Protein AF-0000000081730888 (afdb_homodimer)

Solvent-accessible surface area (backbone atoms only — not comparable to full-atom values): 38390 Å² total; per-residue (Å²): 133,84,67,53,79,80,39,50,29,48,62,85,50,91,58,5,27,64,73,30,43,61,69,61,36,33,51,50,61,68,38,43,66,57,51,39,52,52,43,65,75,62,57,64,55,67,80,62,62,51,91,90,48,78,37,71,48,29,36,35,35,46,52,31,65,45,29,65,54,44,53,53,51,49,50,52,50,51,52,38,52,52,47,46,35,62,74,64,66,62,52,98,58,79,67,33,31,39,36,37,41,20,24,32,45,78,26,37,48,38,50,21,53,65,62,52,67,90,83,55,85,50,31,57,29,38,28,64,38,61,69,51,44,73,68,59,41,59,48,62,31,46,34,39,36,35,50,72,38,79,31,48,41,50,52,60,52,66,50,34,60,30,86,86,35,90,20,37,38,73,82,34,31,50,49,60,94,43,58,68,53,29,41,49,42,51,50,51,49,43,53,52,44,54,50,37,26,51,53,29,48,55,46,19,31,25,70,58,12,39,34,42,39,35,36,48,20,23,49,81,69,83,52,91,72,61,36,53,71,45,48,63,48,49,47,47,31,52,43,51,54,56,30,33,78,73,66,77,41,54,67,68,59,48,34,65,36,62,59,40,63,51,62,47,46,47,66,58,53,52,50,54,57,68,66,37,87,49,46,45,81,78,43,77,46,80,42,56,36,57,80,54,47,74,68,61,53,69,67,58,52,48,40,28,52,42,7,58,42,45,50,61,48,29,73,76,73,37,68,83,52,53,66,59,49,54,52,48,39,48,55,50,41,69,75,45,54,62,78,52,32,44,82,39,34,34,46,28,33,37,38,35,34,36,31,30,48,72,75,60,84,76,76,112,132,85,66,56,77,78,40,49,29,48,63,86,50,90,59,5,27,63,74,28,43,62,70,61,37,32,52,51,61,67,38,45,65,57,52,39,50,50,44,66,74,62,58,66,55,67,81,61,61,50,91,92,48,77,36,68,46,31,35,36,35,45,50,30,65,44,30,66,54,45,53,54,51,48,51,52,50,52,52,39,53,52,49,46,34,63,74,64,66,61,51,98,58,80,68,32,31,38,37,36,41,20,25,34,46,76,26,37,49,37,49,20,52,64,61,53,67,89,82,56,84,51,30,57,30,38,28,64,37,61,70,51,44,73,68,59,43,60,48,61,31,47,34,39,35,34,51,73,37,78,31,49,43,54,52,61,51,66,50,35,60,31,82,86,36,92,23,39,39,73,82,34,32,48,50,59,94,44,59,68,54,31,42,48,42,51,50,51,49,43,52,52,42,54,50,36,27,52,54,29,46,55,46,20,31,25,71,59,13,37,34,42,38,35,35,50,22,23,48,80,68,84,51,90,73,60,36,54,69,45,48,64,48,47,49,48,32,51,43,51,54,56,30,33,79,73,66,77,41,55,66,68,59,47,36,66,36,60,58,40,63,49,62,47,48,48,67,58,54,51,52,54,56,67,64,38,88,49,46,45,80,77,41,76,45,79,43,55,36,57,79,54,47,74,70,61,53,68,66,57,52,47,40,28,52,43,7,58,40,44,49,60,47,28,73,75,74,36,69,84,50,53,65,58,48,53,53,49,38,48,54,51,40,69,75,45,55,60,79,53,31,44,81,40,34,33,45,29,33,38,38,35,34,34,32,30,48,74,74,59,83,77,74,113

Foldseek 3Di:
DQQDAAAFADDDDPLALVNQVVLQLLVLVVCLVVLLVLCLVQPACLVQDDPPDAGEAEEEEERCAQDDSVLSNVQSNLVSNQVNCVVVVRDPDGHAYEYEYEGAQPGDVVNNVVPHDPPDRYHYDYFHHHLLAARAAFADHQEYEYAAPLQFFSDQQPQCLDPPHPNPQALAAECVVGDPSVVVSLLVRSLSSVLSNVVNCLGRHHAQGKYKYKAKAQAPDPDDLELELCVLRVLLSVLVVVVCVVVLFPSSLSSNHYGRGHRHHPVSVVVSVVPRPFKDWPDKDKAQSVVRDDQDDLVSVLSNVCSNCVVVCCVRRNNVCSVVSSVSSSVVCVVVVCSSVSVNYRIIIMITMITGHHDDPPPD/DQQDAAAFADDDDPLALVNQVVLQLLVLVVCLVVLLVLCLVQPACLVQDDPPDAGEAEEEEERCAQADSVLSNVQSNLVSNQVNCVVVVRDPDGHAYEYEYEGAQPGDVVNNVVPHDPPDRYHYDYFHDHLLAARAAFADHQEYEYAAPLQFFSDQQPQCLDPPHPNPQALAAECVVGDPSVVVSLLVRSLSSVLSNVVNCLGRHHAQGKYKYKAKAQAPPPDDLELELCVLRVLLSVLVVVVCVVVLFPSSLSSNHYGRGHRHHPVSVVVSVVPRPFKDWPDKDKAASVVRDDQDDLVSVLSNVCSNCVVVCCVRRNNVCSVVSSVSSSVVCVVVVCSSVSVNYRIIIMITMITGHHDDPPPD

Nearest PDB structures (foldseek):
  8wwq-assembly1_A  TM=9.093E-01  e=6.013E-39  Gardenia jasminoides
  8wwq-assembly1_B  TM=8.928E-01  e=1.172E-35  Gardenia jasminoides
  6lyh-assembly3_E  TM=8.519E-01  e=5.846E-32  Camellia sinensis var. assamica
  3b5i-assembly1_A  TM=8.833E-01  e=2.854E-31  Arabidopsis thaliana
  8uzd-assembly1_A  TM=8.501E-01  e=6.413E-30  Ilex paraguariensis

Secondary structure (DSSP, 8-state):
--PPP-PPP-SSSTT-TTTS-HHHHHHHHHTHHHHHHHHHHH--GGGG--TTS--EEEEEEES-TTSHHHHHHHHHHHHHHHHHHHHTT--SSPPEEEEEEEE-TTS-HHHHHHT--TT-SSEEEEEES-TTS--S-TT-EEEEEEES-TTB-SS--GGGG-TTSTT--TT-SSSTT--HHHHHHHHHHHHHHHHHHHHHHHHHEEEEEEEEEEEEEE-----SS-B-TTHHHHHHHHHHHHHHHTTSS-HHHHHT----B---BHHHHHHHHHH-SSEEEEEEEEEEGGGT-PPPPHHHHHHHHHHHHHHHHHHHH-GGGHHHHHHHHHHHHHH-GGGG-TTTB-EEEEEEEEEEPP--GGG-/--PPP-PPP-SSSTT-TTTS-HHHHHHHHHTHHHHHHHHHHH--GGGG--TTS--EEEEEEES-TTSHHHHHHHHHHHHHHHHHHHHTT--SSPPEEEEEEEE-TTS-HHHHHHT--TT-SSEEEEEES-TTS--S-TT-EEEEEEES-TTB-SS--HHHH-TTSTT--TT-SSSTT--HHHHHHHHHHHHHHHHHHHHHHHHHEEEEEEEEEEEEEE-----SS-B-TTHHHHHHHHHHHHHHHTTSS-HHHHHT----B---BHHHHHHHHHH-SSEEEEEEEEEEGGGT-PPPPHHHHHHHHHHHHHHHHHHHH-GGGHHHHHHHHHHHHHH-GGGG-TTTB-EEEEEEEEEEPPPPGGG-

Sequence (728 aa):
MEDESYAMKGGDGPHSYALNSTFQRNTIEASKKLIQEAIAENFNPRGYAEPSRPISIRVADLGCSTGPNTFLAMQTIVDAIELQFQSKGVAVQNPEFQVFLNDQVSNDFNTLFKNLPPNRKYFAAGVPGSFRGRLFPRETLHLVHSSSALNWLSKVPADITDIASSAWNKGRIHHTNAPKEVAHAYETQYKMDLENFLHARAQELVDNGLMLLEIPVASDVVLDSDADPGKVFELIGSCLVDMIKGGLVGEEEVDSFNFPLFYAPLRLVKETLERNGCFSIERMEVLHLKSIFTTPSVQIYISLYRAMLEGLIEKHFGEGIVDELFNRLAEKVKEFPDIMNTEKLKLAVLFVLLKSKPKSNDSYMEDESYAMKGGDGPHSYALNSTFQRNTIEASKKLIQEAIAENFNPRGYAEPSRPISIRVADLGCSTGPNTFLAMQTIVDAIELQFQSKGVAVQNPEFQVFLNDQVSNDFNTLFKNLPPNRKYFAAGVPGSFRGRLFPRETLHLVHSSSALNWLSKVPADITDIASSAWNKGRIHHTNAPKEVAHAYETQYKMDLENFLHARAQELVDNGLMLLEIPVASDVVLDSDADPGKVFELIGSCLVDMIKGGLVGEEEVDSFNFPLFYAPLRLVKETLERNGCFSIERMEVLHLKSIFTTPSVQIYISLYRAMLEGLIEKHFGEGIVDELFNRLAEKVKEFPDIMNTEKLKLAVLFVLLKSKPKSNDSY

pLDDT: mean 91.73, std 10.09, range [42.56, 98.94]

Organism: Abrus precatorius (NCBI:txid3816)

Radius of gyration: 28.32 Å; Cα contacts (8 Å, |Δi|>4): 1380; chains: 2; bounding box: 67×81×58 Å

Structure (mmCIF, N/CA/C/O backbone):
data_AF-0000000081730888-model_v1
#
loop_
_entity.id
_entity.type
_entity.pdbx_description
1 polymer 'Probable S-adenosylmethionine-dependent methyltransferase At5g37990'
#
loop_
_atom_site.group_PDB
_atom_site.id
_atom_site.type_symbol
_atom_site.label_atom_id
_atom_site.label_alt_id
_atom_site.label_comp_id
_atom_site.label_asym_id
_atom_site.label_entity_id
_atom_site.label_seq_id
_atom_site.pdbx_PDB_ins_code
_atom_site.Cartn_x
_atom_site.Cartn_y
_atom_site.Cartn_z
_atom_site.occupancy
_atom_site.B_iso_or_equiv
_atom_site.auth_seq_id
_atom_site.auth_comp_id
_atom_site.auth_asym_id
_atom_site.auth_atom_id
_atom_site.pdbx_PDB_model_num
ATOM 1 N N . MET A 1 1 ? -5.789 21.328 -10.148 1 46.69 1 MET A N 1
ATOM 2 C CA . MET A 1 1 ? -4.418 21.672 -9.805 1 46.69 1 MET A CA 1
ATOM 3 C C . MET A 1 1 ? -3.686 20.484 -9.203 1 46.69 1 MET A C 1
ATOM 5 O O . MET A 1 1 ? -4.277 19.703 -8.461 1 46.69 1 MET A O 1
ATOM 9 N N . GLU A 1 2 ? -2.523 20.203 -9.789 1 64.06 2 GLU A N 1
ATOM 10 C CA . GLU A 1 2 ? -1.779 18.984 -9.477 1 64.06 2 GLU A CA 1
ATOM 11 C C . GLU A 1 2 ? -1.176 19.047 -8.078 1 64.06 2 GLU A C 1
ATOM 13 O O . GLU A 1 2 ? -0.552 20.047 -7.715 1 64.06 2 GLU A O 1
ATOM 18 N N . ASP A 1 3 ? -1.668 18.406 -7.047 1 78.19 3 ASP A N 1
ATOM 19 C CA . ASP A 1 3 ? -1.107 18.297 -5.707 1 78.19 3 ASP A CA 1
ATOM 20 C C . ASP A 1 3 ? 0.361 17.875 -5.758 1 78.19 3 ASP A C 1
ATOM 22 O O . ASP A 1 3 ? 0.705 16.875 -6.379 1 78.19 3 ASP A O 1
ATOM 26 N N . GLU A 1 4 ? 1.098 18.812 -5.258 1 86.88 4 GLU A N 1
ATOM 27 C CA . GLU A 1 4 ? 2.518 18.469 -5.195 1 86.88 4 GLU A CA 1
ATOM 28 C C . GLU A 1 4 ? 2.791 17.438 -4.105 1 86.88 4 GLU A C 1
ATOM 30 O O . GLU A 1 4 ? 2.156 17.453 -3.049 1 86.88 4 GLU A O 1
ATOM 35 N N . SER A 1 5 ? 3.639 16.5 -4.355 1 83.06 5 SER A N 1
ATOM 36 C CA . SER A 1 5 ? 3.922 15.398 -3.449 1 83.06 5 SER A CA 1
ATOM 37 C C . SER A 1 5 ? 5.004 15.773 -2.441 1 83.06 5 SER A C 1
ATOM 39 O O . SER A 1 5 ? 6.09 16.203 -2.824 1 83.06 5 SER A O 1
ATOM 41 N N . TYR A 1 6 ? 4.691 15.727 -1.189 1 86.94 6 TYR A N 1
ATOM 42 C CA . TYR A 1 6 ? 5.629 16.047 -0.118 1 86.94 6 TYR A CA 1
ATOM 43 C C . TYR A 1 6 ? 5.688 14.922 0.911 1 86.94 6 TYR A C 1
ATOM 45 O O . TYR A 1 6 ? 5.137 15.055 2.008 1 86.94 6 TYR A O 1
ATOM 53 N N . ALA A 1 7 ? 6.422 13.906 0.604 1 90.88 7 ALA A N 1
ATOM 54 C CA . ALA A 1 7 ? 6.57 12.797 1.541 1 90.88 7 ALA A CA 1
ATOM 55 C C . ALA A 1 7 ? 7.789 12.992 2.434 1 90.88 7 ALA A C 1
ATOM 57 O O . ALA A 1 7 ? 8.773 13.625 2.029 1 90.88 7 ALA A O 1
ATOM 58 N N . MET A 1 8 ? 7.703 12.461 3.668 1 94.56 8 MET A N 1
ATOM 59 C CA . MET A 1 8 ? 8.82 12.508 4.605 1 94.56 8 MET A CA 1
ATOM 60 C C . MET A 1 8 ? 9.93 11.555 4.188 1 94.56 8 MET A C 1
ATOM 62 O O . MET A 1 8 ? 9.711 10.672 3.357 1 94.56 8 MET A O 1
ATOM 66 N N . LYS A 1 9 ? 11.117 11.812 4.828 1 94.56 9 LYS A N 1
ATOM 67 C CA . LYS A 1 9 ? 12.273 10.992 4.473 1 94.56 9 LYS A CA 1
ATOM 68 C C . LYS A 1 9 ? 12.016 9.516 4.793 1 94.56 9 LYS A C 1
ATOM 70 O O . LYS A 1 9 ? 11.711 9.172 5.934 1 94.56 9 LYS A O 1
ATOM 75 N N . GLY A 1 10 ? 12.18 8.648 3.811 1 94.56 10 GLY A N 1
ATOM 76 C CA . GLY A 1 10 ? 11.953 7.223 3.961 1 94.56 10 GLY A CA 1
ATOM 77 C C . GLY A 1 10 ? 13.164 6.48 4.48 1 94.56 10 GLY A C 1
ATOM 78 O O . GLY A 1 10 ? 14.117 7.094 4.969 1 94.56 10 GLY A O 1
ATOM 79 N N . GLY A 1 11 ? 13.055 5.172 4.449 1 92.44 11 GLY A N 1
ATOM 80 C CA . GLY A 1 11 ? 14.156 4.301 4.816 1 92.44 11 GLY A CA 1
ATOM 81 C C . GLY A 1 11 ? 14.273 4.07 6.309 1 92.44 11 GLY A C 1
ATOM 82 O O . GLY A 1 11 ? 13.359 4.406 7.066 1 92.44 11 GLY A O 1
ATOM 83 N N . ASP A 1 12 ? 15.32 3.43 6.656 1 90.81 12 ASP A N 1
ATOM 84 C CA . ASP A 1 12 ? 15.57 3.102 8.055 1 90.81 12 ASP A CA 1
ATOM 85 C C . ASP A 1 12 ? 16.938 3.607 8.5 1 90.81 12 ASP A C 1
ATOM 87 O O . ASP A 1 12 ? 17.469 3.166 9.523 1 90.81 12 ASP A O 1
ATOM 91 N N . GLY A 1 13 ? 17.516 4.512 7.754 1 93 13 GLY A N 1
ATOM 92 C CA . GLY A 1 13 ? 18.781 5.109 8.109 1 93 13 GLY A CA 1
ATOM 93 C C . GLY A 1 13 ? 18.672 6.141 9.219 1 93 13 GLY A C 1
ATOM 94 O O . GLY A 1 13 ? 17.578 6.441 9.68 1 93 13 GLY A O 1
ATOM 95 N N . PRO A 1 14 ? 19.766 6.707 9.562 1 93.38 14 PRO A N 1
ATOM 96 C CA . PRO A 1 14 ? 19.781 7.613 10.719 1 93.38 14 PRO A CA 1
ATOM 97 C C . PRO A 1 14 ? 18.953 8.883 10.484 1 93.38 14 PRO A C 1
ATOM 99 O O . PRO A 1 14 ? 18.484 9.5 11.445 1 93.38 14 PRO A O 1
ATOM 102 N N . HIS A 1 15 ? 18.766 9.266 9.273 1 94.44 15 HIS A N 1
ATOM 103 C CA . HIS A 1 15 ? 18.047 10.5 8.984 1 94.44 15 HIS A CA 1
ATOM 104 C C . HIS A 1 15 ? 16.594 10.227 8.617 1 94.44 15 HIS A C 1
ATOM 106 O O . HIS A 1 15 ? 15.852 11.141 8.258 1 94.44 15 HIS A O 1
ATOM 112 N N . SER A 1 16 ? 16.188 8.945 8.703 1 95.38 16 SER A N 1
ATOM 113 C CA . SER A 1 16 ? 14.828 8.555 8.328 1 95.38 16 SER A CA 1
ATOM 114 C C . SER A 1 16 ? 13.789 9.18 9.25 1 95.38 16 SER A C 1
ATOM 116 O O . SER A 1 16 ? 14.047 9.383 10.438 1 95.38 16 SER A O 1
ATOM 118 N N . TYR A 1 17 ? 12.625 9.523 8.68 1 94.38 17 TYR A N 1
ATOM 119 C CA . TYR A 1 17 ? 11.516 10.047 9.461 1 94.38 17 TYR A CA 1
ATOM 120 C C . TYR A 1 17 ? 11.062 9.031 10.508 1 94.38 17 TYR A C 1
ATOM 122 O O . TYR A 1 17 ? 10.664 9.406 11.617 1 94.38 17 TYR A O 1
ATOM 130 N N . ALA A 1 18 ? 11.133 7.75 10.188 1 92.25 18 ALA A N 1
ATOM 131 C CA . ALA A 1 18 ? 10.766 6.68 11.109 1 92.25 18 ALA A CA 1
ATOM 132 C C . ALA A 1 18 ? 11.539 6.789 12.414 1 92.25 18 ALA A C 1
ATOM 134 O O . ALA A 1 18 ? 10.992 6.547 13.492 1 92.25 18 ALA A O 1
ATOM 135 N N . LEU A 1 19 ? 12.758 7.254 12.32 1 92.81 19 LEU A N 1
ATOM 136 C CA . LEU A 1 19 ? 13.617 7.281 13.492 1 92.81 19 LEU A CA 1
ATOM 137 C C . LEU A 1 19 ? 13.633 8.664 14.133 1 92.81 19 LEU A C 1
ATOM 139 O O . LEU A 1 19 ? 14.109 8.836 15.258 1 92.81 19 LEU A O 1
ATOM 143 N N . ASN A 1 20 ? 13.117 9.68 13.391 1 92.75 20 ASN A N 1
ATOM 144 C CA . ASN A 1 20 ? 13.305 11.055 13.852 1 92.75 20 ASN A CA 1
ATOM 145 C C . ASN A 1 20 ? 11.984 11.797 13.945 1 92.75 20 ASN A C 1
ATOM 147 O O . ASN A 1 20 ? 11.922 13 13.68 1 92.75 20 ASN A O 1
ATOM 151 N N . SER A 1 21 ? 10.898 11.109 14.289 1 92.69 21 SER A N 1
ATOM 152 C CA . SER A 1 21 ? 9.578 11.727 14.398 1 92.69 21 SER A CA 1
ATOM 153 C C . SER A 1 21 ? 9.016 11.57 15.812 1 92.69 21 SER A C 1
ATOM 155 O O . SER A 1 21 ? 7.816 11.344 15.977 1 92.69 21 SER A O 1
ATOM 157 N N . THR A 1 22 ? 9.805 11.727 16.781 1 88.94 22 THR A N 1
ATOM 158 C CA . THR A 1 22 ? 9.406 11.508 18.172 1 88.94 22 THR A CA 1
ATOM 159 C C . THR A 1 22 ? 8.398 12.555 18.625 1 88.94 22 THR A C 1
ATOM 161 O O . THR A 1 22 ? 7.535 12.281 19.453 1 88.94 22 THR A O 1
ATOM 164 N N . PHE A 1 23 ? 8.516 13.75 18.125 1 85.81 23 PHE A N 1
ATOM 165 C CA . PHE A 1 23 ? 7.555 14.797 18.469 1 85.81 23 PHE A CA 1
ATOM 166 C C . PHE A 1 23 ? 6.141 14.383 18.094 1 85.81 23 PHE A C 1
ATOM 168 O O . PHE A 1 23 ? 5.215 14.5 18.906 1 85.81 23 PHE A O 1
ATOM 175 N N . GLN A 1 24 ? 6.012 13.875 16.922 1 89.81 24 GLN A N 1
ATOM 176 C CA . GLN A 1 24 ? 4.715 13.414 16.438 1 89.81 24 GLN A CA 1
ATOM 177 C C . GLN A 1 24 ? 4.219 12.227 17.266 1 89.81 24 GLN A C 1
ATOM 179 O O . GLN A 1 24 ? 3.025 12.109 17.547 1 89.81 24 GLN A O 1
ATOM 184 N N . ARG A 1 25 ? 5.125 11.367 17.656 1 90.12 25 ARG A N 1
ATOM 185 C CA . ARG A 1 25 ? 4.77 10.242 18.5 1 90.12 25 ARG A CA 1
ATOM 186 C C . ARG A 1 25 ? 4.18 10.719 19.828 1 90.12 25 ARG A C 1
ATOM 188 O O . ARG A 1 25 ? 3.166 10.195 20.297 1 90.12 25 ARG A O 1
ATOM 195 N N . ASN A 1 26 ? 4.84 11.688 20.359 1 89.19 26 ASN A N 1
ATOM 196 C CA . ASN A 1 26 ? 4.402 12.227 21.656 1 89.19 26 ASN A CA 1
ATOM 197 C C . ASN A 1 26 ? 3.004 12.836 21.547 1 89.19 26 ASN A C 1
ATOM 199 O O . ASN A 1 26 ? 2.223 12.758 22.5 1 89.19 26 ASN A O 1
ATOM 203 N N . THR A 1 27 ? 2.752 13.469 20.484 1 89.81 27 THR A N 1
ATOM 204 C CA . THR A 1 27 ? 1.424 14.031 20.266 1 89.81 27 THR A CA 1
ATOM 205 C C . THR A 1 27 ? 0.361 12.938 20.297 1 89.81 27 THR A C 1
ATOM 207 O O . THR A 1 27 ? -0.678 13.094 20.953 1 89.81 27 THR A O 1
ATOM 210 N N . ILE A 1 28 ? 0.649 11.82 19.641 1 91.12 28 ILE A N 1
ATOM 211 C CA . ILE A 1 28 ? -0.285 10.703 19.594 1 91.12 28 ILE A CA 1
ATOM 212 C C . ILE A 1 28 ? -0.435 10.094 20.984 1 91.12 28 ILE A C 1
ATOM 214 O O . ILE A 1 28 ? -1.551 9.812 21.438 1 91.12 28 ILE A O 1
ATOM 218 N N . GLU A 1 29 ? 0.659 10.016 21.688 1 90.44 29 GLU A N 1
ATOM 219 C CA . GLU A 1 29 ? 0.627 9.461 23.031 1 90.44 29 GLU A CA 1
ATOM 220 C C . GLU A 1 29 ? -0.165 10.352 23.984 1 90.44 29 GLU A C 1
ATOM 222 O O . GLU A 1 29 ? -0.956 9.859 24.797 1 90.44 29 GLU A O 1
ATOM 227 N N . ALA A 1 30 ? 0.037 11.578 23.797 1 89.62 30 ALA A N 1
ATOM 228 C CA . ALA A 1 30 ? -0.631 12.555 24.656 1 89.62 30 ALA A CA 1
ATOM 229 C C . ALA A 1 30 ? -2.133 12.578 24.391 1 89.62 30 ALA A C 1
ATOM 231 O O . ALA A 1 30 ? -2.92 12.922 25.281 1 89.62 30 ALA A O 1
ATOM 232 N N . SER A 1 31 ? -2.516 12.188 23.219 1 93.06 31 SER A N 1
ATOM 233 C CA . SER A 1 31 ? -3.926 12.258 22.844 1 93.06 31 SER A CA 1
ATOM 234 C C . SER A 1 31 ? -4.598 10.898 22.953 1 93.06 31 SER A C 1
ATOM 236 O O . SER A 1 31 ? -5.762 10.742 22.578 1 93.06 31 SER A O 1
ATOM 238 N N . LYS A 1 32 ? -3.898 9.938 23.422 1 94.81 32 LYS A N 1
ATOM 239 C CA . LYS A 1 32 ? -4.426 8.578 23.484 1 94.81 32 LYS A CA 1
ATOM 240 C C . LYS A 1 32 ? -5.734 8.531 24.266 1 94.81 32 LYS A C 1
ATOM 242 O O . LYS A 1 32 ? -6.734 7.992 23.781 1 94.81 32 LYS A O 1
ATOM 247 N N . LYS A 1 33 ? -5.723 9.094 25.469 1 94.88 33 LYS A N 1
ATOM 248 C CA . LYS A 1 33 ? -6.914 9.094 26.312 1 94.88 33 LYS A CA 1
ATOM 249 C C . LYS A 1 33 ? -8.062 9.852 25.656 1 94.88 33 LYS A C 1
ATOM 251 O O . LYS A 1 33 ? -9.219 9.438 25.734 1 94.88 33 LYS A O 1
ATOM 256 N N . LEU A 1 34 ? -7.734 10.977 25.016 1 96 34 LEU A N 1
ATOM 257 C CA . LEU A 1 34 ? -8.742 11.766 24.328 1 96 34 LEU A CA 1
ATOM 258 C C . LEU A 1 34 ? -9.383 10.969 23.188 1 96 34 LEU A C 1
ATOM 260 O O . LEU A 1 34 ? -10.602 11.016 23 1 96 34 LEU A O 1
ATOM 264 N N . ILE A 1 35 ? -8.586 10.203 22.5 1 97.31 35 ILE A N 1
ATOM 265 C CA . ILE A 1 35 ? -9.062 9.367 21.406 1 97.31 35 ILE A CA 1
ATOM 266 C C . ILE A 1 35 ? -10.016 8.305 21.938 1 97.31 35 ILE A C 1
ATOM 268 O O . ILE A 1 35 ? -11.109 8.109 21.422 1 97.31 35 ILE A O 1
ATOM 272 N N . GLN A 1 36 ? -9.609 7.656 22.969 1 97.75 36 GLN A N 1
ATOM 273 C CA . GLN A 1 36 ? -10.406 6.598 23.578 1 97.75 36 GLN A CA 1
ATOM 274 C C . GLN A 1 36 ? -11.75 7.133 24.062 1 97.75 36 GLN A C 1
ATOM 276 O O . GLN A 1 36 ? -12.797 6.527 23.797 1 97.75 36 GLN A O 1
ATOM 281 N N . GLU A 1 37 ? -11.719 8.258 24.734 1 97.56 37 GLU A N 1
ATOM 282 C CA . GLU A 1 37 ? -12.938 8.867 25.234 1 97.56 37 GLU A CA 1
ATOM 283 C C . GLU A 1 37 ? -13.852 9.312 24.094 1 97.56 37 GLU A C 1
ATOM 285 O O . GLU A 1 37 ? -15.07 9.133 24.172 1 97.56 37 GLU A O 1
ATOM 290 N N . ALA A 1 38 ? -13.227 9.922 23.094 1 97.56 38 ALA A N 1
ATOM 291 C CA . ALA A 1 38 ? -13.992 10.375 21.938 1 97.56 38 ALA A CA 1
ATOM 292 C C . ALA A 1 38 ? -14.742 9.219 21.281 1 97.56 38 ALA A C 1
ATOM 294 O O . ALA A 1 38 ? -15.914 9.344 20.938 1 97.56 38 ALA A O 1
ATOM 295 N N . ILE A 1 39 ? -14.078 8.094 21.078 1 97.88 39 ILE A N 1
ATOM 296 C CA . ILE A 1 39 ? -14.68 6.926 20.453 1 97.88 39 ILE A CA 1
ATOM 297 C C . ILE A 1 39 ? -15.742 6.34 21.375 1 97.88 39 ILE A C 1
ATOM 299 O O . ILE A 1 39 ? -16.844 6.004 20.938 1 97.88 39 ILE A O 1
ATOM 303 N N . ALA A 1 40 ? -15.477 6.281 22.688 1 96.88 40 ALA A N 1
ATOM 304 C CA . ALA A 1 40 ? -16.406 5.727 23.656 1 96.88 40 ALA A CA 1
ATOM 305 C C . ALA A 1 40 ? -17.719 6.504 23.656 1 96.88 40 ALA A C 1
ATOM 307 O O . ALA A 1 40 ? -18.797 5.91 23.766 1 96.88 40 ALA A O 1
ATOM 308 N N . GLU A 1 41 ? -17.609 7.762 23.484 1 96.88 41 GLU A N 1
ATOM 309 C CA . GLU A 1 41 ? -18.766 8.641 23.641 1 96.88 41 GLU A CA 1
ATOM 310 C C . GLU A 1 41 ? -19.547 8.734 22.328 1 96.88 41 GLU A C 1
ATOM 312 O O . GLU A 1 41 ? -20.75 9.039 22.344 1 96.88 41 GLU A O 1
ATOM 317 N N . ASN A 1 42 ? -18.859 8.453 21.188 1 97 42 ASN A N 1
ATOM 318 C CA . ASN A 1 42 ? -19.516 8.891 19.953 1 97 42 ASN A CA 1
ATOM 319 C C . ASN A 1 42 ? -19.656 7.742 18.969 1 97 42 ASN A C 1
ATOM 321 O O . ASN A 1 42 ? -20.406 7.848 18 1 97 42 ASN A O 1
ATOM 325 N N . PHE A 1 43 ? -18.922 6.656 19.125 1 95.75 43 PHE A N 1
ATOM 326 C CA . PHE A 1 43 ? -19.016 5.516 18.219 1 95.75 43 PHE A CA 1
ATOM 327 C C . PHE A 1 43 ? -20.125 4.562 18.672 1 95.75 43 PHE A C 1
ATOM 329 O O . PHE A 1 43 ? -20.078 4.023 19.766 1 95.75 43 PHE A O 1
ATOM 336 N N . ASN A 1 44 ? -21.109 4.266 17.812 1 91.12 44 ASN A N 1
ATOM 337 C CA . ASN A 1 44 ? -22.203 3.354 18.109 1 91.12 44 ASN A CA 1
ATOM 338 C C . ASN A 1 44 ? -22.094 2.057 17.312 1 91.12 44 ASN A C 1
ATOM 340 O O . ASN A 1 44 ? -22.438 2.021 16.125 1 91.12 44 ASN A O 1
ATOM 344 N N . PRO A 1 45 ? -21.703 1.024 17.906 1 90.19 45 PRO A N 1
ATOM 345 C CA . PRO A 1 45 ? -21.5 -0.244 17.203 1 90.19 45 PRO A CA 1
ATOM 346 C C . PRO A 1 45 ? -22.812 -0.838 16.688 1 90.19 45 PRO A C 1
ATOM 348 O O . PRO A 1 45 ? -22.797 -1.621 15.734 1 90.19 45 PRO A O 1
ATOM 351 N N . ARG A 1 46 ? -23.953 -0.551 17.281 1 84.88 46 ARG A N 1
ATOM 352 C CA . ARG A 1 46 ? -25.234 -1.129 16.906 1 84.88 46 ARG A CA 1
ATOM 353 C C . ARG A 1 46 ? -25.609 -0.745 15.477 1 84.88 46 ARG A C 1
ATOM 355 O O . ARG A 1 46 ? -26.281 -1.504 14.781 1 84.88 46 ARG A O 1
ATOM 362 N N . GLY A 1 47 ? -25.047 0.312 15.086 1 82.25 47 GLY A N 1
ATOM 363 C CA . GLY A 1 47 ? -25.359 0.794 13.75 1 82.25 47 GLY A CA 1
ATOM 364 C C . GLY A 1 47 ? -24.672 0.001 12.648 1 82.25 47 GLY A C 1
ATOM 365 O O . GLY A 1 47 ? -25.031 0.102 11.477 1 82.25 47 GLY A O 1
ATOM 366 N N . TYR A 1 48 ? -23.781 -0.823 13.039 1 83.12 48 TYR A N 1
ATOM 367 C CA . TYR A 1 48 ? -22.969 -1.521 12.047 1 83.12 48 TYR A CA 1
ATOM 368 C C . TYR A 1 48 ? -23.188 -3.027 12.125 1 83.12 48 TYR A C 1
ATOM 370 O O . TYR A 1 48 ? -22.656 -3.783 11.312 1 83.12 48 TYR A O 1
ATOM 378 N N . ALA A 1 49 ? -23.922 -3.398 13.039 1 78.38 49 ALA A N 1
ATOM 379 C CA . ALA A 1 49 ? -24.141 -4.828 13.258 1 78.38 49 ALA A CA 1
ATOM 380 C C . ALA A 1 49 ? -25.375 -5.312 12.5 1 78.38 49 ALA A C 1
ATOM 382 O O . ALA A 1 49 ? -26.422 -4.668 12.539 1 78.38 49 ALA A O 1
ATOM 383 N N . GLU A 1 50 ? -25.172 -6.094 11.461 1 74.44 50 GLU A N 1
ATOM 384 C CA . GLU A 1 50 ? -26.266 -6.801 10.805 1 74.44 50 GLU A CA 1
ATOM 385 C C . GLU A 1 50 ? -26.312 -8.266 11.219 1 74.44 50 GLU A C 1
ATOM 387 O O . GLU A 1 50 ? -25.266 -8.891 11.43 1 74.44 50 GLU A O 1
ATOM 392 N N . PRO A 1 51 ? -27.609 -8.711 11.336 1 70.62 51 PRO A N 1
ATOM 393 C CA . PRO A 1 51 ? -27.719 -10.117 11.742 1 70.62 51 PRO A CA 1
ATOM 394 C C . PRO A 1 51 ? -27.062 -11.07 10.75 1 70.62 51 PRO A C 1
ATOM 396 O O . PRO A 1 51 ? -27.172 -10.883 9.539 1 70.62 51 PRO A O 1
ATOM 399 N N . SER A 1 52 ? -26.203 -11.898 11.164 1 71.31 52 SER A N 1
ATOM 400 C CA . SER A 1 52 ? -25.672 -13.078 10.484 1 71.31 52 SER A CA 1
ATOM 401 C C . SER A 1 52 ? -24.531 -12.703 9.531 1 71.31 52 SER A C 1
ATOM 403 O O . SER A 1 52 ? -24.141 -13.508 8.695 1 71.31 52 SER A O 1
ATOM 405 N N . ARG A 1 53 ? -24.172 -11.391 9.516 1 83 53 ARG A N 1
ATOM 406 C CA . ARG A 1 53 ? -23.047 -11.031 8.664 1 83 53 ARG A CA 1
ATOM 407 C C . ARG A 1 53 ? -21.859 -10.57 9.508 1 83 53 ARG A C 1
ATOM 409 O O . ARG A 1 53 ? -22.031 -9.906 10.531 1 83 53 ARG A O 1
ATOM 416 N N . PRO A 1 54 ? -20.734 -10.953 9.031 1 90.19 54 PRO A N 1
ATOM 417 C CA . PRO A 1 54 ? -19.562 -10.438 9.734 1 90.19 54 PRO A CA 1
ATOM 418 C C . PRO A 1 54 ? -19.469 -8.914 9.672 1 90.19 54 PRO A C 1
ATOM 420 O O . PRO A 1 54 ? -19.891 -8.305 8.695 1 90.19 54 PRO A O 1
ATOM 423 N N . ILE A 1 55 ? -19.016 -8.352 10.758 1 91.5 55 ILE A N 1
ATOM 424 C CA . ILE A 1 55 ? -18.859 -6.902 10.844 1 91.5 55 ILE A CA 1
ATOM 425 C C . ILE A 1 55 ? -17.438 -6.512 10.445 1 91.5 55 ILE A C 1
ATOM 427 O O . ILE A 1 55 ? -16.469 -7.039 10.992 1 91.5 55 ILE A O 1
ATOM 431 N N . SER A 1 56 ? -17.344 -5.672 9.469 1 95 56 SER A N 1
ATOM 432 C CA . SER A 1 56 ? -16.062 -5.125 9.055 1 95 56 SER A CA 1
ATOM 433 C C . SER A 1 56 ? -16 -3.619 9.281 1 95 56 SER A C 1
ATOM 435 O O . SER A 1 56 ? -16.828 -2.875 8.766 1 95 56 SER A O 1
ATOM 437 N N . ILE A 1 57 ? -15.094 -3.168 10.141 1 97.06 57 ILE A N 1
ATOM 438 C CA . ILE A 1 57 ? -14.891 -1.751 10.422 1 97.06 57 ILE A CA 1
ATOM 439 C C . ILE A 1 57 ? -13.695 -1.229 9.633 1 97.06 57 ILE A C 1
ATOM 441 O O . ILE A 1 57 ? -12.602 -1.795 9.703 1 97.06 57 ILE A O 1
ATOM 445 N N . ARG A 1 58 ? -13.922 -0.173 8.891 1 98.44 58 ARG A N 1
ATOM 446 C CA . ARG A 1 58 ? -12.883 0.409 8.047 1 98.44 58 ARG A CA 1
ATOM 447 C C . ARG A 1 58 ? -12.391 1.735 8.609 1 98.44 58 ARG A C 1
ATOM 449 O O . ARG A 1 58 ? -13.18 2.664 8.805 1 98.44 58 ARG A O 1
ATOM 456 N N . VAL A 1 59 ? -11.078 1.789 8.859 1 98.88 59 VAL A N 1
ATOM 457 C CA . VAL A 1 59 ? -10.414 2.945 9.453 1 98.88 59 VAL A CA 1
ATOM 458 C C . VAL A 1 59 ? -9.289 3.428 8.539 1 98.88 59 VAL A C 1
ATOM 460 O O . VAL A 1 59 ? -8.562 2.619 7.969 1 98.88 59 VAL A O 1
ATOM 463 N N . ALA A 1 60 ? -9.164 4.742 8.367 1 98.88 60 ALA A N 1
ATOM 464 C CA . ALA A 1 60 ? -8.07 5.277 7.562 1 98.88 60 ALA A CA 1
ATOM 465 C C . ALA A 1 60 ? -7.219 6.262 8.367 1 98.88 60 ALA A C 1
ATOM 467 O O . ALA A 1 60 ? -7.754 7.07 9.125 1 98.88 60 ALA A O 1
ATOM 468 N N . ASP A 1 61 ? -5.949 6.121 8.289 1 98.81 61 ASP A N 1
ATOM 469 C CA . ASP A 1 61 ? -5.012 7.145 8.742 1 98.81 61 ASP A CA 1
ATOM 470 C C . ASP A 1 61 ? -4.438 7.93 7.566 1 98.81 61 ASP A C 1
ATOM 472 O O . ASP A 1 61 ? -3.748 7.363 6.715 1 98.81 61 ASP A O 1
ATOM 476 N N . LEU A 1 62 ? -4.684 9.203 7.496 1 98.69 62 LEU A N 1
ATOM 477 C CA . LEU A 1 62 ? -4.258 10.047 6.383 1 98.69 62 LEU A CA 1
ATOM 478 C C . LEU A 1 62 ? -3.01 10.836 6.75 1 98.69 62 LEU A C 1
ATOM 480 O O . LEU A 1 62 ? -3.035 11.648 7.684 1 98.69 62 LEU A O 1
ATOM 484 N N . GLY A 1 63 ? -1.957 10.656 6.012 1 97.94 63 GLY A N 1
ATOM 485 C CA . GLY A 1 63 ? -0.648 11.203 6.328 1 97.94 63 GLY A CA 1
ATOM 486 C C . GLY A 1 63 ? 0.171 10.305 7.234 1 97.94 63 GLY A C 1
ATOM 487 O O . GLY A 1 63 ? 0.72 10.758 8.242 1 97.94 63 GLY A O 1
ATOM 488 N N . CYS A 1 64 ? 0.296 9.047 6.816 1 97.62 64 CYS A N 1
ATOM 489 C CA . CYS A 1 64 ? 0.821 8.039 7.73 1 97.62 64 CYS A CA 1
ATOM 490 C C . CYS A 1 64 ? 2.344 8.016 7.695 1 97.62 64 CYS A C 1
ATOM 492 O O . CYS A 1 64 ? 2.98 7.441 8.586 1 97.62 64 CYS A O 1
ATOM 494 N N . SER A 1 65 ? 2.916 8.555 6.691 1 96.56 65 SER A N 1
ATOM 495 C CA . SER A 1 65 ? 4.355 8.469 6.465 1 96.56 65 SER A CA 1
ATOM 496 C C . SER A 1 65 ? 4.848 7.031 6.527 1 96.56 65 SER A C 1
ATOM 498 O O . SER A 1 65 ? 4.238 6.137 5.934 1 96.56 65 SER A O 1
ATOM 500 N N . THR A 1 66 ? 5.98 6.664 7.211 1 93.94 66 THR A N 1
ATOM 501 C CA . THR A 1 66 ? 6.609 5.352 7.102 1 93.94 66 THR A CA 1
ATOM 502 C C . THR A 1 66 ? 6.309 4.504 8.336 1 93.94 66 THR A C 1
ATOM 504 O O . THR A 1 66 ? 6.848 3.406 8.492 1 93.94 66 THR A O 1
ATOM 507 N N . GLY A 1 67 ? 5.523 4.816 9.281 1 84.06 67 GLY A N 1
ATOM 508 C CA . GLY A 1 67 ? 4.91 3.775 10.094 1 84.06 67 GLY A CA 1
ATOM 509 C C . GLY A 1 67 ? 4.969 4.07 11.578 1 84.06 67 GLY A C 1
ATOM 510 O O . GLY A 1 67 ? 3.93 4.152 12.242 1 84.06 67 GLY A O 1
ATOM 511 N N . PRO A 1 68 ? 6.027 4.355 12.25 1 87.62 68 PRO A N 1
ATOM 512 C CA . PRO A 1 68 ? 5.773 3.822 13.594 1 87.62 68 PRO A CA 1
ATOM 513 C C . PRO A 1 68 ? 4.668 4.574 14.328 1 87.62 68 PRO A C 1
ATOM 515 O O . PRO A 1 68 ? 3.893 3.969 15.07 1 87.62 68 PRO A O 1
ATOM 518 N N . ASN A 1 69 ? 4.535 5.836 14.102 1 93.25 69 ASN A N 1
ATOM 519 C CA . ASN A 1 69 ? 3.547 6.629 14.828 1 93.25 69 ASN A CA 1
ATOM 520 C C . ASN A 1 69 ? 2.123 6.254 14.43 1 93.25 69 ASN A C 1
ATOM 522 O O . ASN A 1 69 ? 1.242 6.148 15.289 1 93.25 69 ASN A O 1
ATOM 526 N N . THR A 1 70 ? 1.957 6.031 13.148 1 96.62 70 THR A N 1
ATOM 527 C CA . THR A 1 70 ? 0.629 5.656 12.68 1 96.62 70 THR A CA 1
ATOM 528 C C . THR A 1 70 ? 0.194 4.324 13.281 1 96.62 70 THR A C 1
ATOM 530 O O . THR A 1 70 ? -0.992 4.113 13.539 1 96.62 70 THR A O 1
ATOM 533 N N . PHE A 1 71 ? 1.099 3.393 13.523 1 97.31 71 PHE A N 1
ATOM 534 C CA . PHE A 1 71 ? 0.758 2.094 14.102 1 97.31 71 PHE A CA 1
ATOM 535 C C . PHE A 1 71 ? 0.214 2.252 15.516 1 97.31 71 PHE A C 1
ATOM 537 O O . PHE A 1 71 ? -0.737 1.569 15.898 1 97.31 71 PHE A O 1
ATOM 544 N N . LEU A 1 72 ? 0.801 3.17 16.25 1 95.88 72 LEU A N 1
ATOM 545 C CA . LEU A 1 72 ? 0.327 3.457 17.609 1 95.88 72 LEU A CA 1
ATOM 546 C C . LEU A 1 72 ? -1.084 4.035 17.578 1 95.88 72 LEU A C 1
ATOM 548 O O . LEU A 1 72 ? -1.946 3.621 18.344 1 95.88 72 LEU A O 1
ATOM 552 N N . ALA A 1 73 ? -1.29 4.988 16.703 1 97.44 73 ALA A N 1
ATOM 553 C CA . ALA A 1 73 ? -2.607 5.605 16.578 1 97.44 73 ALA A CA 1
ATOM 554 C C . ALA A 1 73 ? -3.66 4.574 16.188 1 97.44 73 ALA A C 1
ATOM 556 O O . ALA A 1 73 ? -4.742 4.527 16.766 1 97.44 73 ALA A O 1
ATOM 557 N N . MET A 1 74 ? -3.332 3.727 15.227 1 98.12 74 MET A N 1
ATOM 558 C CA . MET A 1 74 ? -4.281 2.738 14.719 1 98.12 74 MET A CA 1
ATOM 559 C C . MET A 1 74 ? -4.582 1.681 15.773 1 98.12 74 MET A C 1
ATOM 561 O O . MET A 1 74 ? -5.727 1.249 15.914 1 98.12 74 MET A O 1
ATOM 565 N N . GLN A 1 75 ? -3.58 1.266 16.5 1 96.88 75 GLN A N 1
ATOM 566 C CA . GLN A 1 75 ? -3.816 0.323 17.578 1 96.88 75 GLN A CA 1
ATOM 567 C C . GLN A 1 75 ? -4.766 0.912 18.625 1 96.88 75 GLN A C 1
ATOM 569 O O . GLN A 1 75 ? -5.703 0.245 19.062 1 96.88 75 GLN A O 1
ATOM 574 N N . THR A 1 76 ? -4.508 2.154 19.016 1 97.44 76 THR A N 1
ATOM 575 C CA . THR A 1 76 ? -5.344 2.842 19.984 1 97.44 76 THR A CA 1
ATOM 576 C C . THR A 1 76 ? -6.793 2.904 19.516 1 97.44 76 THR A C 1
ATOM 578 O O . THR A 1 76 ? -7.715 2.604 20.266 1 97.44 76 THR A O 1
ATOM 581 N N . ILE A 1 77 ? -6.977 3.26 18.266 1 98.5 77 ILE A N 1
ATOM 582 C CA . ILE A 1 77 ? -8.305 3.436 17.688 1 98.5 77 ILE A CA 1
ATOM 583 C C . ILE A 1 77 ? -9.008 2.082 17.594 1 98.5 77 ILE A C 1
ATOM 585 O O . ILE A 1 77 ? -10.164 1.943 17.984 1 98.5 77 ILE A O 1
ATOM 589 N N . VAL A 1 78 ? -8.344 1.044 17.062 1 98.06 78 VAL A N 1
ATOM 590 C CA . VAL A 1 78 ? -8.906 -0.292 16.891 1 98.06 78 VAL A CA 1
ATOM 591 C C . VAL A 1 78 ? -9.312 -0.861 18.25 1 98.06 78 VAL A C 1
ATOM 593 O O . VAL A 1 78 ? -10.414 -1.38 18.406 1 98.06 78 VAL A O 1
ATOM 596 N N . ASP A 1 79 ? -8.453 -0.702 19.25 1 96.81 79 ASP A N 1
ATOM 597 C CA . ASP A 1 79 ? -8.75 -1.178 20.594 1 96.81 79 ASP A CA 1
ATOM 598 C C . ASP A 1 79 ? -9.984 -0.481 21.156 1 96.81 79 ASP A C 1
ATOM 600 O O . ASP A 1 79 ? -10.836 -1.123 21.781 1 96.81 79 ASP A O 1
ATOM 604 N N . ALA A 1 80 ? -10.016 0.779 20.969 1 97.56 80 ALA A N 1
ATOM 605 C CA . ALA A 1 80 ? -11.133 1.562 21.484 1 97.56 80 ALA A CA 1
ATOM 606 C C . ALA A 1 80 ? -12.453 1.138 20.859 1 97.56 80 ALA A C 1
ATOM 608 O O . ALA A 1 80 ? -13.469 1.015 21.547 1 97.56 80 ALA A O 1
ATOM 609 N N . ILE A 1 81 ? -12.469 0.935 19.547 1 96.62 81 ILE A N 1
ATOM 610 C CA . ILE A 1 81 ? -13.68 0.525 18.844 1 96.62 81 ILE A CA 1
ATOM 611 C C . ILE A 1 81 ? -14.078 -0.88 19.281 1 96.62 81 ILE A C 1
ATOM 613 O O . ILE A 1 81 ? -15.258 -1.148 19.531 1 96.62 81 ILE A O 1
ATOM 617 N N . GLU A 1 82 ? -13.094 -1.765 19.312 1 94.81 82 GLU A N 1
ATOM 618 C CA . GLU A 1 82 ? -13.352 -3.131 19.766 1 94.81 82 GLU A CA 1
ATOM 619 C C . GLU A 1 82 ? -14.016 -3.146 21.141 1 94.81 82 GLU A C 1
ATOM 621 O O . GLU A 1 82 ? -14.953 -3.916 21.375 1 94.81 82 GLU A O 1
ATOM 626 N N . LEU A 1 83 ? -13.57 -2.311 22.031 1 94.06 83 LEU A N 1
ATOM 627 C CA . LEU A 1 83 ? -14.125 -2.215 23.375 1 94.06 83 LEU A CA 1
ATOM 628 C C . LEU A 1 83 ? -15.594 -1.797 23.344 1 94.06 83 LEU A C 1
ATOM 630 O O . LEU A 1 83 ? -16.391 -2.234 24.172 1 94.06 83 LEU A O 1
ATOM 634 N N . GLN A 1 84 ? -15.945 -0.962 22.344 1 93.25 84 GLN A N 1
ATOM 635 C CA . GLN A 1 84 ? -17.328 -0.542 22.219 1 93.25 84 GLN A CA 1
ATOM 636 C C . GLN A 1 84 ? -18.234 -1.713 21.812 1 93.25 84 GLN A C 1
ATOM 638 O O . GLN A 1 84 ? -19.375 -1.81 22.266 1 93.25 84 GLN A O 1
ATOM 643 N N . PHE A 1 85 ? -17.766 -2.553 20.953 1 91.69 85 PHE A N 1
ATOM 644 C CA . PHE A 1 85 ? -18.531 -3.729 20.562 1 91.69 85 PHE A CA 1
ATOM 645 C C . PHE A 1 85 ? -18.703 -4.688 21.734 1 91.69 85 PHE A C 1
ATOM 647 O O . PHE A 1 85 ? -19.781 -5.266 21.922 1 91.69 85 PHE A O 1
ATOM 654 N N . GLN A 1 86 ? -17.703 -4.836 22.547 1 89.38 86 GLN A N 1
ATOM 655 C CA . GLN A 1 86 ? -17.75 -5.73 23.703 1 89.38 86 GLN A CA 1
ATOM 656 C C . GLN A 1 86 ? -18.656 -5.184 24.797 1 89.38 86 GLN A C 1
ATOM 658 O O . GLN A 1 86 ? -19.453 -5.926 25.375 1 89.38 86 GLN A O 1
ATOM 663 N N . SER A 1 87 ? -18.594 -3.969 25.047 1 88.62 87 SER A N 1
ATOM 664 C CA . SER A 1 87 ? -19.297 -3.346 26.172 1 88.62 87 SER A CA 1
ATOM 665 C C . SER A 1 87 ? -20.781 -3.23 25.891 1 88.62 87 SER A C 1
ATOM 667 O O . SER A 1 87 ? -21.609 -3.314 26.797 1 88.62 87 SER A O 1
ATOM 669 N N . LYS A 1 88 ? -21.125 -3.154 24.672 1 84.06 88 LYS A N 1
ATOM 670 C CA . LYS A 1 88 ? -22.531 -2.92 24.344 1 84.06 88 LYS A CA 1
ATOM 671 C C . LYS A 1 88 ? -23.219 -4.207 23.891 1 84.06 88 LYS A C 1
ATOM 673 O O . LYS A 1 88 ? -24.375 -4.191 23.484 1 84.06 88 LYS A O 1
ATOM 678 N N . GLY A 1 89 ? -22.531 -5.25 23.984 1 77.38 89 GLY A N 1
ATOM 679 C CA . GLY A 1 89 ? -23.078 -6.578 23.75 1 77.38 89 GLY A CA 1
ATOM 680 C C . GLY A 1 89 ? -23.641 -6.75 22.359 1 77.38 89 GLY A C 1
ATOM 681 O O . GLY A 1 89 ? -24.656 -7.438 22.172 1 77.38 89 GLY A O 1
ATOM 682 N N . VAL A 1 90 ? -23.344 -5.984 21.484 1 66.75 90 VAL A N 1
ATOM 683 C CA . VAL A 1 90 ? -23.938 -5.957 20.156 1 66.75 90 VAL A CA 1
ATOM 684 C C . VAL A 1 90 ? -23.562 -7.227 19.391 1 66.75 90 VAL A C 1
ATOM 686 O O . VAL A 1 90 ? -24.375 -7.789 18.672 1 66.75 90 VAL A O 1
ATOM 689 N N . ALA A 1 91 ? -22.312 -7.566 19.328 1 63.25 91 ALA A N 1
ATOM 690 C CA . ALA A 1 91 ? -22 -8.578 18.312 1 63.25 91 ALA A CA 1
ATOM 691 C C . ALA A 1 91 ? -21.609 -9.898 18.969 1 63.25 91 ALA A C 1
ATOM 693 O O . ALA A 1 91 ? -20.922 -9.914 19.984 1 63.25 91 ALA A O 1
ATOM 694 N N . VAL A 1 92 ? -22.391 -10.898 18.453 1 61.16 92 VAL A N 1
ATOM 695 C CA . VAL A 1 92 ? -22.016 -12.273 18.766 1 61.16 92 VAL A CA 1
ATOM 696 C C . VAL A 1 92 ? -20.594 -12.531 18.328 1 61.16 92 VAL A C 1
ATOM 698 O O . VAL A 1 92 ? -19.859 -13.281 18.984 1 61.16 92 VAL A O 1
ATOM 701 N N . GLN A 1 93 ? -20.203 -11.75 17.234 1 73.5 93 GLN A N 1
ATOM 702 C CA . GLN A 1 93 ? -18.844 -11.93 16.719 1 73.5 93 GLN A CA 1
ATOM 703 C C . GLN A 1 93 ? -18.062 -10.625 16.781 1 73.5 93 GLN A C 1
ATOM 705 O O . GLN A 1 93 ? -18.625 -9.547 16.609 1 73.5 93 GLN A O 1
ATOM 710 N N . ASN A 1 94 ? -16.797 -10.797 17.078 1 84.62 94 ASN A N 1
ATOM 711 C CA . ASN A 1 94 ? -15.891 -9.656 17.094 1 84.62 94 ASN A CA 1
ATOM 712 C C . ASN A 1 94 ? -15.734 -9.039 15.711 1 84.62 94 ASN A C 1
ATOM 714 O O . ASN A 1 94 ? -15.656 -9.758 14.711 1 84.62 94 ASN A O 1
ATOM 718 N N . PRO A 1 95 ? -15.852 -7.73 15.664 1 93.56 95 PRO A N 1
ATOM 719 C CA . PRO A 1 95 ? -15.625 -7.082 14.375 1 93.56 95 PRO A CA 1
ATOM 720 C C . PRO A 1 95 ? -14.219 -7.324 13.828 1 93.56 95 PRO A C 1
ATOM 722 O O . PRO A 1 95 ? -13.289 -7.574 14.602 1 93.56 95 PRO A O 1
ATOM 725 N N . GLU A 1 96 ? -14.102 -7.383 12.562 1 96.25 96 GLU A N 1
ATOM 726 C CA . GLU A 1 96 ? -12.797 -7.375 11.906 1 96.25 96 GLU A CA 1
ATOM 727 C C . GLU A 1 96 ? -12.469 -5.996 11.344 1 96.25 96 GLU A C 1
ATOM 729 O O . GLU A 1 96 ? -13.375 -5.254 10.938 1 96.25 96 GLU A O 1
ATOM 734 N N . PHE A 1 97 ? -11.211 -5.625 11.391 1 98 97 PHE A N 1
ATOM 735 C CA . PHE A 1 97 ? -10.805 -4.27 11.055 1 98 97 PHE A CA 1
ATOM 736 C C . PHE A 1 97 ? -9.969 -4.254 9.773 1 98 97 PHE A C 1
ATOM 738 O O . PHE A 1 97 ? -9.062 -5.074 9.609 1 98 97 PHE A O 1
ATOM 745 N N . GLN A 1 98 ? -10.336 -3.443 8.867 1 98.69 98 GLN A N 1
ATOM 746 C CA . GLN A 1 98 ? -9.477 -3.045 7.754 1 98.69 98 GLN A CA 1
ATOM 747 C C . GLN A 1 98 ? -8.922 -1.637 7.965 1 98.69 98 GLN A C 1
ATOM 749 O O . GLN A 1 98 ? -9.688 -0.673 8.055 1 98.69 98 GLN A O 1
ATOM 754 N N . VAL A 1 99 ? -7.633 -1.511 8.039 1 98.81 99 VAL A N 1
ATOM 755 C CA . VAL A 1 99 ? -6.996 -0.22 8.281 1 98.81 99 VAL A CA 1
ATOM 756 C C . VAL A 1 99 ? -6.27 0.236 7.016 1 98.81 99 VAL A C 1
ATOM 758 O O . VAL A 1 99 ? -5.441 -0.499 6.469 1 98.81 99 VAL A O 1
ATOM 761 N N . PHE A 1 100 ? -6.602 1.426 6.547 1 98.88 100 PHE A N 1
ATOM 762 C CA . PHE A 1 100 ? -5.961 2.053 5.395 1 98.88 100 PHE A CA 1
ATOM 763 C C . PHE A 1 100 ? -4.922 3.074 5.844 1 98.88 100 PHE A C 1
ATOM 765 O O . PHE A 1 100 ? -5.234 3.988 6.609 1 98.88 100 PHE A O 1
ATOM 772 N N . LEU A 1 101 ? -3.732 2.883 5.406 1 98.88 101 LEU A N 1
ATOM 773 C CA . LEU A 1 101 ? -2.635 3.811 5.66 1 98.88 101 LEU A CA 1
ATOM 774 C C . LEU A 1 101 ? -2.314 4.629 4.418 1 98.88 101 LEU A C 1
ATOM 776 O O . LEU A 1 101 ? -1.801 4.094 3.432 1 98.88 101 LEU A O 1
ATOM 780 N N . ASN A 1 102 ? -2.576 5.922 4.504 1 98.81 102 ASN A N 1
ATOM 781 C CA . ASN A 1 102 ? -2.477 6.773 3.324 1 98.81 102 ASN A CA 1
ATOM 782 C C . ASN A 1 102 ? -1.317 7.762 3.441 1 98.81 102 ASN A C 1
ATOM 784 O O . ASN A 1 102 ? -1.08 8.32 4.512 1 98.81 102 ASN A O 1
ATOM 788 N N . ASP A 1 103 ? -0.692 7.98 2.4 1 98.25 103 ASP A N 1
ATOM 789 C CA . ASP A 1 103 ? 0.22 9.102 2.191 1 98.25 103 ASP A CA 1
ATOM 790 C C . ASP A 1 103 ? 0.426 9.375 0.704 1 98.25 103 ASP A C 1
ATOM 792 O O . ASP A 1 103 ? -0.204 8.734 -0.142 1 98.25 103 ASP A O 1
ATOM 796 N N . GLN A 1 104 ? 1.232 10.367 0.42 1 97.12 104 GLN A N 1
ATOM 797 C CA . GLN A 1 104 ? 1.553 10.719 -0.961 1 97.12 104 GLN A CA 1
ATOM 798 C C . GLN A 1 104 ? 2.107 9.508 -1.716 1 97.12 104 GLN A C 1
ATOM 800 O O . GLN A 1 104 ? 2.676 8.602 -1.11 1 97.12 104 GLN A O 1
ATOM 805 N N . VAL A 1 105 ? 1.993 9.5 -3.049 1 96.75 105 VAL A N 1
ATOM 806 C CA . VAL A 1 105 ? 2.482 8.422 -3.912 1 96.75 105 VAL A CA 1
ATOM 807 C C . VAL A 1 105 ? 3.977 8.219 -3.682 1 96.75 105 VAL A C 1
ATOM 809 O O . VAL A 1 105 ? 4.469 7.086 -3.729 1 96.75 105 VAL A O 1
ATOM 812 N N . SER A 1 106 ? 4.691 9.281 -3.352 1 95.31 106 SER A N 1
ATOM 813 C CA . SER A 1 106 ? 6.145 9.242 -3.213 1 95.31 106 SER A CA 1
ATOM 814 C C . SER A 1 106 ? 6.555 8.719 -1.839 1 95.31 106 SER A C 1
ATOM 816 O O . SER A 1 106 ? 7.742 8.578 -1.552 1 95.31 106 SER A O 1
ATOM 818 N N . ASN A 1 107 ? 5.594 8.5 -0.989 1 97.19 107 ASN A N 1
ATOM 819 C CA . ASN A 1 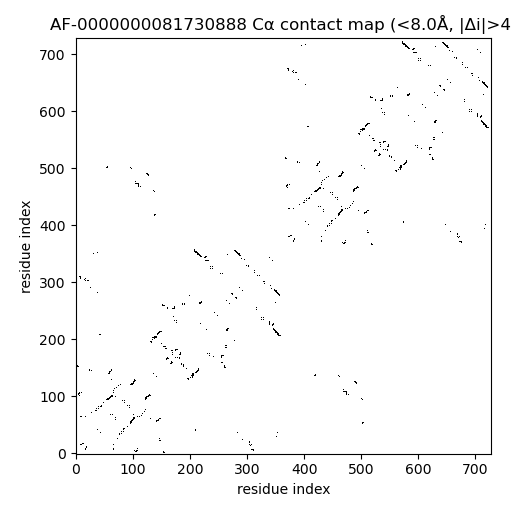107 ? 5.922 7.926 0.312 1 97.19 107 ASN A CA 1
ATOM 820 C C . ASN A 1 107 ? 6.656 6.594 0.168 1 97.19 107 ASN A C 1
ATOM 822 O O . ASN A 1 107 ? 6.512 5.91 -0.845 1 97.19 107 ASN A O 1
ATOM 826 N N . ASP A 1 108 ? 7.426 6.277 1.151 1 97.25 108 ASP A N 1
ATOM 827 C CA . ASP A 1 108 ? 8.117 4.996 1.187 1 97.25 108 ASP A CA 1
ATOM 828 C C . ASP A 1 108 ? 7.219 3.898 1.749 1 97.25 108 ASP A C 1
ATOM 830 O O . ASP A 1 108 ? 7.379 3.484 2.898 1 97.25 108 ASP A O 1
ATOM 834 N N . PHE A 1 109 ? 6.398 3.283 0.996 1 98.25 109 PHE A N 1
ATOM 835 C CA . PHE A 1 109 ? 5.461 2.246 1.409 1 98.25 109 PHE A CA 1
ATOM 836 C C . PHE A 1 109 ? 6.191 0.938 1.688 1 98.25 109 PHE A C 1
ATOM 838 O O . PHE A 1 109 ? 5.727 0.121 2.486 1 98.25 109 PHE A O 1
ATOM 845 N N . ASN A 1 110 ? 7.332 0.719 0.974 1 97.38 110 ASN A N 1
ATOM 846 C CA . ASN A 1 110 ? 8.117 -0.478 1.264 1 97.38 110 ASN A CA 1
ATOM 847 C C . ASN A 1 110 ? 8.516 -0.543 2.734 1 97.38 110 ASN A C 1
ATOM 849 O O . ASN A 1 110 ? 8.297 -1.56 3.396 1 97.38 110 ASN A O 1
ATOM 853 N N . THR A 1 111 ? 9.047 0.582 3.221 1 96.94 111 THR A N 1
ATOM 854 C CA . THR A 1 111 ? 9.438 0.65 4.625 1 96.94 111 THR A CA 1
ATOM 855 C C . THR A 1 111 ? 8.219 0.552 5.535 1 96.94 111 THR A C 1
ATOM 857 O O . THR A 1 111 ? 8.258 -0.135 6.559 1 96.94 111 THR A O 1
ATOM 860 N N . LEU A 1 112 ? 7.164 1.222 5.156 1 98 112 LEU A N 1
ATOM 861 C CA . LEU A 1 112 ? 5.922 1.171 5.926 1 98 112 LEU A CA 1
ATOM 862 C C . LEU A 1 112 ? 5.469 -0.27 6.129 1 98 112 LEU A C 1
ATOM 864 O O . LEU A 1 112 ? 5.211 -0.689 7.258 1 98 112 LEU A O 1
ATOM 868 N N . PHE A 1 113 ? 5.398 -1.032 5.074 1 97.69 113 PHE A N 1
ATOM 869 C CA . PHE A 1 113 ? 4.855 -2.385 5.125 1 97.69 113 PHE A CA 1
ATOM 870 C C . PHE A 1 113 ? 5.812 -3.324 5.852 1 97.69 113 PHE A C 1
ATOM 872 O O . PHE A 1 113 ? 5.379 -4.223 6.57 1 97.69 113 PHE A O 1
ATOM 879 N N . LYS A 1 114 ? 7.078 -3.115 5.641 1 95.56 114 LYS A N 1
ATOM 880 C CA . LYS A 1 114 ? 8.078 -3.912 6.34 1 95.56 114 LYS A CA 1
ATOM 881 C C . LYS A 1 114 ? 7.945 -3.76 7.855 1 95.56 114 LYS A C 1
ATOM 883 O O . LYS A 1 114 ? 8.219 -4.695 8.602 1 95.56 114 LYS A O 1
ATOM 888 N N . ASN A 1 115 ? 7.445 -2.621 8.281 1 95.12 115 ASN A N 1
ATOM 889 C CA . ASN A 1 115 ? 7.43 -2.311 9.711 1 95.12 115 ASN A CA 1
ATOM 890 C C . ASN A 1 115 ? 6.051 -2.537 10.32 1 95.12 115 ASN A C 1
ATOM 892 O O . ASN A 1 115 ? 5.82 -2.217 11.484 1 95.12 115 ASN A O 1
ATOM 896 N N . LEU A 1 116 ? 5.156 -3.086 9.57 1 97.19 116 LEU A N 1
ATOM 897 C CA . LEU A 1 116 ? 3.848 -3.395 10.133 1 97.19 116 LEU A CA 1
ATOM 898 C C . LEU A 1 116 ? 3.984 -4.266 11.375 1 97.19 116 LEU A C 1
ATOM 900 O O . LEU A 1 116 ? 4.746 -5.238 11.383 1 97.19 116 LEU A O 1
ATOM 904 N N . PRO A 1 117 ? 3.217 -3.957 12.406 1 96 117 PRO A N 1
ATOM 905 C CA . PRO A 1 117 ? 3.291 -4.801 13.602 1 96 117 PRO A CA 1
ATOM 906 C C . PRO A 1 117 ? 2.82 -6.23 13.344 1 96 117 PRO A C 1
ATOM 908 O O . PRO A 1 117 ? 1.759 -6.434 12.742 1 96 117 PRO A O 1
ATOM 911 N N . PRO A 1 118 ? 3.521 -7.215 13.781 1 91.81 118 PRO A N 1
ATOM 912 C CA . PRO A 1 118 ? 3.148 -8.609 13.508 1 91.81 118 PRO A CA 1
ATOM 913 C C . PRO A 1 118 ? 1.886 -9.039 14.258 1 91.81 118 PRO A C 1
ATOM 915 O O . PRO A 1 118 ? 1.151 -9.906 13.781 1 91.81 118 PRO A O 1
ATOM 918 N N . ASN A 1 119 ? 1.552 -8.438 15.406 1 92.75 119 ASN A N 1
ATOM 919 C CA . ASN A 1 119 ? 0.404 -8.844 16.203 1 92.75 119 ASN A CA 1
ATOM 920 C C . ASN A 1 119 ? -0.762 -7.871 16.062 1 92.75 119 ASN A C 1
ATOM 922 O O . ASN A 1 119 ? -1.622 -7.789 16.938 1 92.75 119 ASN A O 1
ATOM 926 N N . ARG A 1 120 ? -0.709 -7.27 14.953 1 94.94 120 ARG A N 1
ATOM 927 C CA . ARG A 1 120 ? -1.782 -6.305 14.734 1 94.94 120 ARG A CA 1
ATOM 928 C C . ARG A 1 120 ? -3.133 -7 14.625 1 94.94 120 ARG A C 1
ATOM 930 O O . ARG A 1 120 ? -3.225 -8.109 14.086 1 94.94 120 ARG A O 1
ATOM 937 N N . LYS A 1 121 ? -4.207 -6.309 15.039 1 95.56 121 LYS A N 1
ATOM 938 C CA . LYS A 1 121 ? -5.562 -6.852 15.055 1 95.56 121 LYS A CA 1
ATOM 939 C C . LYS A 1 121 ? -6.359 -6.363 13.852 1 95.56 121 LYS A C 1
ATOM 941 O O . LYS A 1 121 ? -7.586 -6.23 13.922 1 95.56 121 LYS A O 1
ATOM 946 N N . TYR A 1 122 ? -5.684 -5.992 12.852 1 98.31 122 TYR A N 1
ATOM 947 C CA . TYR A 1 122 ? -6.363 -5.457 11.672 1 98.31 122 TYR A CA 1
ATOM 948 C C . TYR A 1 122 ? -5.645 -5.879 10.398 1 98.31 122 TYR A C 1
ATOM 950 O O . TYR A 1 122 ? -4.457 -6.195 10.422 1 98.31 122 TYR A O 1
ATOM 958 N N . PHE A 1 123 ? -6.391 -5.965 9.312 1 98.62 123 PHE A N 1
ATOM 959 C CA . PHE A 1 123 ? -5.82 -6.102 7.98 1 98.62 123 PHE A CA 1
ATOM 960 C C . PHE A 1 123 ? -5.371 -4.746 7.445 1 98.62 123 PHE A C 1
ATOM 962 O O . PHE A 1 123 ? -6.152 -3.791 7.426 1 98.62 123 PHE A O 1
ATOM 969 N N . ALA A 1 124 ? -4.152 -4.66 7.008 1 98.5 124 ALA A N 1
ATOM 970 C CA . ALA A 1 124 ? -3.576 -3.377 6.617 1 98.5 124 ALA A CA 1
ATOM 971 C C . ALA A 1 124 ? -3.541 -3.229 5.102 1 98.5 124 ALA A C 1
ATOM 973 O O . ALA A 1 124 ? -3.293 -4.199 4.383 1 98.5 124 ALA A O 1
ATOM 974 N N . ALA A 1 125 ? -3.764 -2.033 4.617 1 98.81 125 ALA A N 1
ATOM 975 C CA . ALA A 1 125 ? -3.596 -1.658 3.217 1 98.81 125 ALA A CA 1
ATOM 976 C C . ALA A 1 125 ? -2.988 -0.263 3.092 1 98.81 125 ALA A C 1
ATOM 978 O O . ALA A 1 125 ? -3.27 0.619 3.906 1 98.81 125 ALA A O 1
ATOM 979 N N . GLY A 1 126 ? -2.104 -0.085 2.152 1 98.81 126 GLY A N 1
ATOM 980 C CA . GLY A 1 126 ? -1.558 1.226 1.838 1 98.81 126 GLY A CA 1
ATOM 981 C C . GLY A 1 126 ? -2.307 1.933 0.725 1 98.81 126 GLY A C 1
ATOM 982 O O . GLY A 1 126 ? -2.66 1.316 -0.282 1 98.81 126 GLY A O 1
ATOM 983 N N . VAL A 1 127 ? -2.574 3.193 0.872 1 98.88 127 VAL A N 1
ATOM 984 C CA . VAL A 1 127 ? -3.32 3.977 -0.107 1 98.88 127 VAL A CA 1
ATOM 985 C C . VAL A 1 127 ? -2.477 5.16 -0.576 1 98.88 127 VAL A C 1
ATOM 987 O O . VAL A 1 127 ? -2.285 6.125 0.165 1 98.88 127 VAL A O 1
ATOM 990 N N . PRO A 1 128 ? -1.96 5.109 -1.795 1 98.31 128 PRO A N 1
ATOM 991 C CA . PRO A 1 128 ? -1.17 6.223 -2.324 1 98.31 128 PRO A CA 1
ATOM 992 C C . PRO A 1 128 ? -2.037 7.375 -2.822 1 98.31 128 PRO A C 1
ATOM 994 O O . PRO A 1 128 ? -3.117 7.148 -3.375 1 98.31 128 PRO A O 1
ATOM 997 N N . GLY A 1 129 ? -1.604 8.594 -2.555 1 97.44 129 GLY A N 1
ATOM 998 C CA . GLY A 1 129 ? -2.27 9.75 -3.139 1 97.44 129 GLY A CA 1
ATOM 999 C C . GLY A 1 129 ? -2.477 10.883 -2.15 1 97.44 129 GLY A C 1
ATOM 1000 O O . GLY A 1 129 ? -2.344 10.688 -0.941 1 97.44 129 GLY A O 1
ATOM 1001 N N . SER A 1 130 ? -2.863 11.992 -2.65 1 97.06 130 SER A N 1
ATOM 1002 C CA . SER A 1 130 ? -3.129 13.164 -1.821 1 97.06 130 SER A CA 1
ATOM 1003 C C . SER A 1 130 ? -4.488 13.055 -1.137 1 97.06 130 SER A C 1
ATOM 1005 O O . SER A 1 130 ? -5.496 12.789 -1.79 1 97.06 130 SER A O 1
ATOM 1007 N N . PHE A 1 131 ? -4.535 13.297 0.144 1 97.75 131 PHE A N 1
ATOM 1008 C CA . PHE A 1 131 ? -5.793 13.188 0.871 1 97.75 131 PHE A CA 1
ATOM 1009 C C . PHE A 1 131 ? -6.633 14.445 0.688 1 97.75 131 PHE A C 1
ATOM 1011 O O . PHE A 1 131 ? -7.699 14.578 1.294 1 97.75 131 PHE A O 1
ATOM 1018 N N . ARG A 1 132 ? -6.176 15.406 -0.164 1 96.62 132 ARG A N 1
ATOM 1019 C CA . ARG A 1 132 ? -7 16.562 -0.481 1 96.62 132 ARG A CA 1
ATOM 1020 C C . ARG A 1 132 ? -8.148 16.188 -1.407 1 96.62 132 ARG A C 1
ATOM 1022 O O . ARG A 1 132 ? -9.141 16.922 -1.514 1 96.62 132 ARG A O 1
ATOM 1029 N N . GLY A 1 133 ? -7.969 15.156 -2.105 1 96.19 133 GLY A N 1
ATOM 1030 C CA . GLY A 1 133 ? -9.031 14.602 -2.932 1 96.19 133 GLY A CA 1
ATOM 1031 C C . GLY A 1 133 ? -9.555 13.273 -2.414 1 96.19 133 GLY A C 1
ATOM 1032 O O . GLY A 1 133 ? -9.211 12.852 -1.309 1 96.19 133 GLY A O 1
ATOM 1033 N N . ARG A 1 134 ? -10.398 12.656 -3.23 1 97.25 134 ARG A N 1
ATOM 1034 C CA . ARG A 1 134 ? -10.992 11.367 -2.867 1 97.25 134 ARG A CA 1
ATOM 1035 C C . ARG A 1 134 ? -9.969 10.25 -2.969 1 97.25 134 ARG A C 1
ATOM 1037 O O . ARG A 1 134 ? -9.156 10.227 -3.895 1 97.25 134 ARG A O 1
ATOM 1044 N N . LEU A 1 135 ? -10.023 9.391 -1.969 1 98.44 135 LEU A N 1
ATOM 1045 C CA . LEU A 1 135 ? -9.125 8.25 -1.916 1 98.44 135 LEU A CA 1
ATOM 1046 C C . LEU A 1 135 ? -9.898 6.945 -1.758 1 98.44 135 LEU A C 1
ATOM 1048 O O . LEU A 1 135 ? -9.336 5.859 -1.904 1 98.44 135 LEU A O 1
ATOM 1052 N N . PHE A 1 136 ? -11.188 7.051 -1.471 1 98.75 136 PHE A N 1
ATOM 1053 C CA . PHE A 1 136 ? -12.031 5.902 -1.164 1 98.75 136 PHE A CA 1
ATOM 1054 C C . PHE A 1 136 ? -13.406 6.055 -1.812 1 98.75 136 PHE A C 1
ATOM 1056 O O . PHE A 1 136 ? -13.844 7.168 -2.102 1 98.75 136 PHE A O 1
ATOM 1063 N N . PRO A 1 137 ? -14.102 4.906 -2.088 1 98.12 137 PRO A N 1
ATOM 1064 C CA . PRO A 1 137 ? -15.492 5.016 -2.527 1 98.12 137 PRO A CA 1
ATOM 1065 C C . PRO A 1 137 ? -16.375 5.73 -1.509 1 98.12 137 PRO A C 1
ATOM 1067 O O . PRO A 1 137 ? -16.016 5.828 -0.333 1 98.12 137 PRO A O 1
ATOM 1070 N N . ARG A 1 138 ? -17.5 6.262 -2.021 1 96.94 138 ARG A N 1
ATOM 1071 C CA . ARG A 1 138 ? -18.438 6.98 -1.16 1 96.94 138 ARG A CA 1
ATOM 1072 C C . ARG A 1 138 ? -18.95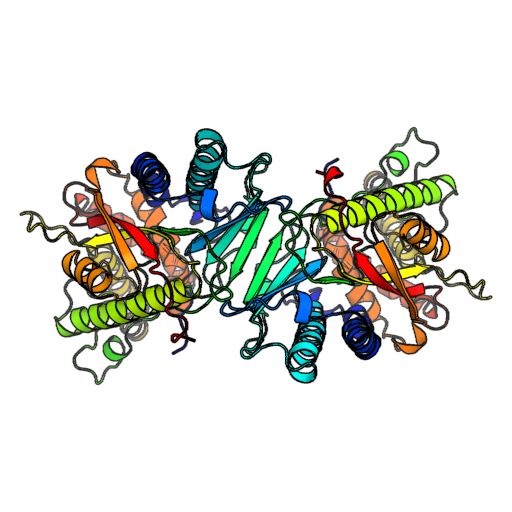3 6.082 -0.042 1 96.94 138 ARG A C 1
ATOM 1074 O O . ARG A 1 138 ? -19.219 4.898 -0.26 1 96.94 138 ARG A O 1
ATOM 1081 N N . GLU A 1 139 ? -18.969 6.629 1.194 1 96 139 GLU A N 1
ATOM 1082 C CA . GLU A 1 139 ? -19.625 6.055 2.359 1 96 139 GLU A CA 1
ATOM 1083 C C . GLU A 1 139 ? -19.078 4.668 2.68 1 96 139 GLU A C 1
ATOM 1085 O O . GLU A 1 139 ? -19.844 3.727 2.895 1 96 139 GLU A O 1
ATOM 1090 N N . THR A 1 140 ? -17.797 4.594 2.771 1 97.19 140 THR A N 1
ATOM 1091 C CA . THR A 1 140 ? -17.203 3.293 3.051 1 97.19 140 THR A CA 1
ATOM 1092 C C . THR A 1 140 ? -16.375 3.34 4.332 1 97.19 140 THR A C 1
ATOM 1094 O O . THR A 1 140 ? -16.141 2.307 4.965 1 97.19 140 THR A O 1
ATOM 1097 N N . LEU A 1 141 ? -15.93 4.504 4.785 1 98.31 141 LEU A N 1
ATOM 1098 C CA . LEU A 1 141 ? -15.078 4.617 5.965 1 98.31 141 LEU A CA 1
ATOM 1099 C C . LEU A 1 141 ? -15.922 4.852 7.219 1 98.31 141 LEU A C 1
ATOM 1101 O O . LEU A 1 141 ? -16.891 5.609 7.184 1 98.31 141 LEU A O 1
ATOM 1105 N N . HIS A 1 142 ? -15.516 4.199 8.297 1 98.19 142 HIS A N 1
ATOM 1106 C CA . HIS A 1 142 ? -16.203 4.371 9.578 1 98.19 142 HIS A CA 1
ATOM 1107 C C . HIS A 1 142 ? -15.492 5.406 10.445 1 98.19 142 HIS A C 1
ATOM 1109 O O . HIS A 1 142 ? -16.141 6.094 11.242 1 98.19 142 HIS A O 1
ATOM 1115 N N . LEU A 1 143 ? -14.203 5.484 10.328 1 98.81 143 LEU A N 1
ATOM 1116 C CA . LEU A 1 143 ? -13.406 6.434 11.094 1 98.81 143 LEU A CA 1
ATOM 1117 C C . LEU A 1 143 ? -12.18 6.871 10.305 1 98.81 143 LEU A C 1
ATOM 1119 O O . LEU A 1 143 ? -11.516 6.051 9.664 1 98.81 143 LEU A O 1
ATOM 1123 N N . VAL A 1 144 ? -11.922 8.156 10.289 1 98.88 144 VAL A N 1
ATOM 1124 C CA . VAL A 1 144 ? -10.727 8.719 9.68 1 98.88 144 VAL A CA 1
ATOM 1125 C C . VAL A 1 144 ? -9.891 9.43 10.742 1 98.88 144 VAL A C 1
ATOM 1127 O O . VAL A 1 144 ? -10.438 10.125 11.602 1 98.88 144 VAL A O 1
ATOM 1130 N N . HIS A 1 145 ? -8.641 9.219 10.68 1 98.81 145 HIS A N 1
ATOM 1131 C CA . HIS A 1 145 ? -7.668 9.867 11.555 1 98.81 145 HIS A CA 1
ATOM 1132 C C . HIS A 1 145 ? -6.605 10.609 10.75 1 98.81 145 HIS A C 1
ATOM 1134 O O . HIS A 1 145 ? -6.199 10.148 9.68 1 98.81 145 HIS A O 1
ATOM 1140 N N . SER A 1 146 ? -6.207 11.719 11.164 1 98.5 146 SER A N 1
ATOM 1141 C CA . SER A 1 146 ? -5.059 12.438 10.625 1 98.5 146 SER A CA 1
ATOM 1142 C C . SER A 1 146 ? -4.355 13.25 11.711 1 98.5 146 SER A C 1
ATOM 1144 O O . SER A 1 146 ? -5.008 13.953 12.484 1 98.5 146 SER A O 1
ATOM 1146 N N . SER A 1 147 ? -3.076 13.086 11.781 1 97.12 147 SER A N 1
ATOM 1147 C CA . SER A 1 147 ? -2.293 13.789 12.789 1 97.12 147 SER A CA 1
ATOM 1148 C C . SER A 1 147 ? -1.062 14.453 12.18 1 97.12 147 SER A C 1
ATOM 1150 O O . SER A 1 147 ? -0.302 13.805 11.453 1 97.12 147 SER A O 1
ATOM 1152 N N . SER A 1 148 ? -0.877 15.742 12.477 1 95.06 148 SER A N 1
ATOM 1153 C CA . SER A 1 148 ? 0.303 16.5 12.086 1 95.06 148 SER A CA 1
ATOM 1154 C C . SER A 1 148 ? 0.534 16.422 10.578 1 95.06 148 SER A C 1
ATOM 1156 O O . SER A 1 148 ? 1.673 16.297 10.125 1 95.06 148 SER A O 1
ATOM 1158 N N . ALA A 1 149 ? -0.508 16.375 9.828 1 96.94 149 ALA A N 1
ATOM 1159 C CA . ALA A 1 149 ? -0.384 16.281 8.383 1 96.94 149 ALA A CA 1
ATOM 1160 C C . ALA A 1 149 ? -1.093 17.438 7.684 1 96.94 149 ALA A C 1
ATOM 1162 O O . ALA A 1 149 ? -0.681 17.859 6.602 1 96.94 149 ALA A O 1
ATOM 1163 N N . LEU A 1 150 ? -2.084 18 8.305 1 97.69 150 LEU A N 1
ATOM 1164 C CA . LEU A 1 150 ? -2.934 19 7.664 1 97.69 150 LEU A CA 1
ATOM 1165 C C . LEU A 1 150 ? -2.244 20.359 7.621 1 97.69 150 LEU A C 1
ATOM 1167 O O . LEU A 1 150 ? -2.732 21.281 6.973 1 97.69 150 LEU A O 1
ATOM 1171 N N . ASN A 1 151 ? -1.131 20.516 8.305 1 96.5 151 ASN A N 1
ATOM 1172 C CA . ASN A 1 151 ? -0.347 21.734 8.219 1 96.5 151 ASN A CA 1
ATOM 1173 C C . ASN A 1 151 ? 0.465 21.797 6.926 1 96.5 151 ASN A C 1
ATOM 1175 O O . ASN A 1 151 ? 0.994 22.844 6.566 1 96.5 151 ASN A O 1
ATOM 1179 N N . TRP A 1 152 ? 0.587 20.703 6.199 1 97.06 152 TRP A N 1
ATOM 1180 C CA . TRP A 1 152 ? 1.202 20.688 4.875 1 97.06 152 TRP A CA 1
ATOM 1181 C C . TRP A 1 152 ? 0.219 21.172 3.814 1 97.06 152 TRP A C 1
ATOM 1183 O O . TRP A 1 152 ? -0.929 20.719 3.773 1 97.06 152 TRP A O 1
ATOM 1193 N N . LEU A 1 153 ? 0.692 22.016 2.971 1 97.19 153 LEU A N 1
ATOM 1194 C CA . LEU A 1 153 ? -0.133 22.516 1.876 1 97.19 153 LEU A CA 1
ATOM 1195 C C . LEU A 1 153 ? -0.044 21.594 0.663 1 97.19 153 LEU A C 1
ATOM 1197 O O . LEU A 1 153 ? 0.942 20.875 0.498 1 97.19 153 LEU A O 1
ATOM 1201 N N . SER A 1 154 ? -1.101 21.609 -0.158 1 96.31 154 SER A N 1
ATOM 1202 C CA . SER A 1 154 ? -1.1 20.828 -1.383 1 96.31 154 SER A CA 1
ATOM 1203 C C . SER A 1 154 ? -0.058 21.328 -2.371 1 96.31 154 SER A C 1
ATOM 1205 O O . SER A 1 154 ? 0.418 20.578 -3.225 1 96.31 154 SER A O 1
ATOM 1207 N N . LYS A 1 155 ? 0.227 22.641 -2.262 1 95.81 155 LYS A N 1
ATOM 1208 C CA . LYS A 1 155 ? 1.226 23.281 -3.105 1 95.81 155 LYS A CA 1
ATOM 1209 C C . LYS A 1 155 ? 1.63 24.641 -2.533 1 95.81 155 LYS A C 1
ATOM 1211 O O . LYS A 1 155 ? 0.904 25.219 -1.723 1 95.81 155 LYS A O 1
ATOM 1216 N N . VAL A 1 156 ? 2.775 25.062 -2.973 1 95.56 156 VAL A N 1
ATOM 1217 C CA . VAL A 1 156 ? 3.164 26.438 -2.705 1 95.56 156 VAL A CA 1
ATOM 1218 C C . VAL A 1 156 ? 2.27 27.391 -3.5 1 95.56 156 VAL A C 1
ATOM 1220 O O . VAL A 1 156 ? 2.051 27.188 -4.699 1 95.56 156 VAL A O 1
ATOM 1223 N N . PRO A 1 157 ? 1.745 28.375 -2.785 1 95.31 157 PRO A N 1
ATOM 1224 C CA . PRO A 1 157 ? 0.94 29.328 -3.551 1 95.31 157 PRO A CA 1
ATOM 1225 C C . PRO A 1 157 ? 1.694 29.906 -4.738 1 95.31 157 PRO A C 1
ATOM 1227 O O . PRO A 1 157 ? 2.834 30.359 -4.59 1 95.31 157 PRO A O 1
ATOM 1230 N N . ALA A 1 158 ? 1.051 29.938 -5.852 1 91.81 158 ALA A N 1
ATOM 1231 C CA . ALA A 1 158 ? 1.704 30.359 -7.09 1 91.81 158 ALA A CA 1
ATOM 1232 C C . ALA A 1 158 ? 2.141 31.812 -7.02 1 91.81 158 ALA A C 1
ATOM 1234 O O . ALA A 1 158 ? 3.197 32.188 -7.543 1 91.81 158 ALA A O 1
ATOM 1235 N N . ASP A 1 159 ? 1.407 32.625 -6.336 1 93.25 159 ASP A N 1
ATOM 1236 C CA . ASP A 1 159 ? 1.64 34.062 -6.277 1 93.25 159 ASP A CA 1
ATOM 1237 C C . ASP A 1 159 ? 2.98 34.375 -5.617 1 93.25 159 ASP A C 1
ATOM 1239 O O . ASP A 1 159 ? 3.629 35.344 -5.957 1 93.25 159 ASP A O 1
ATOM 1243 N N . ILE A 1 160 ? 3.416 33.531 -4.727 1 93.69 160 ILE A N 1
ATOM 1244 C CA . ILE A 1 160 ? 4.57 33.938 -3.918 1 93.69 160 ILE A CA 1
ATOM 1245 C C . ILE A 1 160 ? 5.855 33.625 -4.676 1 93.69 160 ILE A C 1
ATOM 1247 O O . ILE A 1 160 ? 6.938 34.062 -4.281 1 93.69 160 ILE A O 1
ATOM 1251 N N . THR A 1 161 ? 5.738 32.781 -5.734 1 91 161 THR A N 1
ATOM 1252 C CA . THR A 1 161 ? 6.906 32.469 -6.551 1 91 161 THR A CA 1
ATOM 1253 C C . THR A 1 161 ? 6.887 33.281 -7.852 1 91 161 THR A C 1
ATOM 1255 O O . THR A 1 161 ? 7.816 33.188 -8.656 1 91 161 THR A O 1
ATOM 1258 N N . ASP A 1 162 ? 5.867 34.031 -8.117 1 92.25 162 ASP A N 1
ATOM 1259 C CA . ASP A 1 162 ? 5.738 34.875 -9.289 1 92.25 162 ASP A CA 1
ATOM 1260 C C . ASP A 1 162 ? 6.383 36.25 -9.055 1 92.25 162 ASP A C 1
ATOM 1262 O O . ASP A 1 162 ? 5.879 37.031 -8.258 1 92.25 162 ASP A O 1
ATOM 1266 N N . ILE A 1 163 ? 7.328 36.562 -9.852 1 91.5 163 ILE A N 1
ATOM 1267 C CA . ILE A 1 163 ? 8.133 37.75 -9.664 1 91.5 163 ILE A CA 1
ATOM 1268 C C . ILE A 1 163 ? 7.266 39 -9.914 1 91.5 163 ILE A C 1
ATOM 1270 O O . ILE A 1 163 ? 7.516 40.062 -9.336 1 91.5 163 ILE A O 1
ATOM 1274 N N . ALA A 1 164 ? 6.262 38.812 -10.648 1 93.25 164 ALA A N 1
ATOM 1275 C CA . ALA A 1 164 ? 5.406 39.938 -11.016 1 93.25 164 ALA A CA 1
ATOM 1276 C C . ALA A 1 164 ? 4.324 40.188 -9.961 1 93.25 164 ALA A C 1
ATOM 1278 O O . ALA A 1 164 ? 3.633 41.188 -9.984 1 93.25 164 ALA A O 1
ATOM 1279 N N . SER A 1 165 ? 4.277 39.281 -9.031 1 93.31 165 SER A N 1
ATOM 1280 C CA . SER A 1 165 ? 3.217 39.375 -8.039 1 93.31 165 SER A CA 1
ATOM 1281 C C . SER A 1 165 ? 3.617 40.25 -6.863 1 93.31 165 SER A C 1
ATOM 1283 O O . SER A 1 165 ? 4.785 40.281 -6.473 1 93.31 165 SER A O 1
ATOM 1285 N N . SER A 1 166 ? 2.676 40.938 -6.27 1 91.44 166 SER A N 1
ATOM 1286 C CA . SER A 1 166 ? 2.9 41.688 -5.055 1 91.44 166 SER A CA 1
ATOM 1287 C C . SER A 1 166 ? 3.23 40.812 -3.873 1 91.44 166 SER A C 1
ATOM 1289 O O . SER A 1 166 ? 3.77 41.25 -2.863 1 91.44 166 SER A O 1
ATOM 1291 N N . ALA A 1 167 ? 2.992 39.531 -3.975 1 92.81 167 ALA A N 1
ATOM 1292 C CA . ALA A 1 167 ? 3.238 38.594 -2.902 1 92.81 167 ALA A CA 1
ATOM 1293 C C . ALA A 1 167 ? 4.551 37.844 -3.127 1 92.81 167 ALA A C 1
ATOM 1295 O O . ALA A 1 167 ? 4.832 36.844 -2.449 1 92.81 167 ALA A O 1
ATOM 1296 N N . TRP A 1 168 ? 5.242 38.281 -4.051 1 94.62 168 TRP A N 1
ATOM 1297 C CA . TRP A 1 168 ? 6.527 37.625 -4.301 1 94.62 168 TRP A CA 1
ATOM 1298 C C . TRP A 1 168 ? 7.371 37.594 -3.029 1 94.62 168 TRP A C 1
ATOM 1300 O O . TRP A 1 168 ? 7.621 38.625 -2.406 1 94.62 168 TRP A O 1
ATOM 1310 N N . ASN A 1 169 ? 7.832 36.375 -2.625 1 94.88 169 ASN A N 1
ATOM 1311 C CA . ASN A 1 169 ? 8.531 36.156 -1.357 1 94.88 169 ASN A CA 1
ATOM 1312 C C . ASN A 1 169 ? 10.047 36.188 -1.542 1 94.88 169 ASN A C 1
ATOM 1314 O O . ASN A 1 169 ? 10.75 35.312 -1.012 1 94.88 169 ASN A O 1
ATOM 1318 N N . LYS A 1 170 ? 10.523 37.188 -2.203 1 91 170 LYS A N 1
ATOM 1319 C CA . LYS A 1 170 ? 11.938 37.281 -2.559 1 91 170 LYS A CA 1
ATOM 1320 C C . LYS A 1 170 ? 12.828 37.188 -1.32 1 91 170 LYS A C 1
ATOM 1322 O O . LYS A 1 170 ? 12.594 37.875 -0.327 1 91 170 LYS A O 1
ATOM 1327 N N . GLY A 1 171 ? 13.773 36.344 -1.417 1 88.88 171 GLY A N 1
ATOM 1328 C CA . GLY A 1 171 ? 14.805 36.219 -0.399 1 88.88 171 GLY A CA 1
ATOM 1329 C C . GLY A 1 171 ? 14.383 35.406 0.807 1 88.88 171 GLY A C 1
ATOM 1330 O O . GLY A 1 171 ? 15.148 35.25 1.758 1 88.88 171 GLY A O 1
ATOM 1331 N N . ARG A 1 172 ? 13.148 34.906 0.802 1 93.38 172 ARG A N 1
ATOM 1332 C CA . ARG A 1 172 ? 12.617 34.094 1.888 1 93.38 172 ARG A CA 1
ATOM 1333 C C . ARG A 1 172 ? 12.109 32.75 1.366 1 93.38 172 ARG A C 1
ATOM 1335 O O . ARG A 1 172 ? 11.867 32.594 0.168 1 93.38 172 ARG A O 1
ATOM 1342 N N . ILE A 1 173 ? 11.977 31.797 2.279 1 96.06 173 ILE A N 1
ATOM 1343 C CA . ILE A 1 173 ? 11.57 30.469 1.856 1 96.06 173 ILE A CA 1
ATOM 1344 C C . ILE A 1 173 ? 10.336 30.031 2.639 1 96.06 173 ILE A C 1
ATOM 1346 O O . ILE A 1 173 ? 9.953 28.859 2.611 1 96.06 173 ILE A O 1
ATOM 1350 N N . HIS A 1 174 ? 9.758 30.953 3.396 1 95.31 174 HIS A N 1
ATOM 1351 C CA . HIS A 1 174 ? 8.547 30.734 4.184 1 95.31 174 HIS A CA 1
ATOM 1352 C C . HIS A 1 174 ? 7.828 32.031 4.473 1 95.31 174 HIS A C 1
ATOM 1354 O O . HIS A 1 174 ? 8.375 33.125 4.23 1 95.31 174 HIS A O 1
ATOM 1360 N N . HIS A 1 175 ? 6.664 32 4.965 1 93.75 175 HIS A N 1
ATOM 1361 C CA . HIS A 1 175 ? 5.871 33.219 5.188 1 93.75 175 HIS A CA 1
ATOM 1362 C C . HIS A 1 175 ? 6.281 33.906 6.48 1 93.75 175 HIS A C 1
ATOM 1364 O O . HIS A 1 175 ? 5.871 35.031 6.734 1 93.75 175 HIS A O 1
ATOM 1370 N N . THR A 1 176 ? 7.074 33.281 7.301 1 89 176 THR A N 1
ATOM 1371 C CA . THR A 1 176 ? 7.473 33.844 8.578 1 89 176 THR A CA 1
ATOM 1372 C C . THR A 1 176 ? 8.203 35.188 8.375 1 89 176 THR A C 1
ATOM 1374 O O . THR A 1 176 ? 9.195 35.25 7.645 1 89 176 THR A O 1
ATOM 1377 N N . ASN A 1 177 ? 7.703 36.219 9.016 1 87.38 177 ASN A N 1
ATOM 1378 C CA . ASN A 1 177 ? 8.242 37.562 8.922 1 87.38 177 ASN A CA 1
ATOM 1379 C C . ASN A 1 177 ? 8.266 38.062 7.48 1 87.38 177 ASN A C 1
ATOM 1381 O O . ASN A 1 177 ? 9.094 38.906 7.121 1 87.38 177 ASN A O 1
ATOM 1385 N N . ALA A 1 178 ? 7.488 37.531 6.664 1 92.56 178 ALA A N 1
ATOM 1386 C CA . ALA A 1 178 ? 7.293 38 5.297 1 92.56 178 ALA A CA 1
ATOM 1387 C C . ALA A 1 178 ? 6.203 39.062 5.227 1 92.56 178 ALA A C 1
ATOM 1389 O O . ALA A 1 178 ? 5.508 39.312 6.215 1 92.56 178 ALA A O 1
ATOM 1390 N N . PRO A 1 179 ? 6.148 39.75 4.09 1 91.38 179 PRO A N 1
ATOM 1391 C CA . PRO A 1 179 ? 5.059 40.719 3.926 1 91.38 179 PRO A CA 1
ATOM 1392 C C . PRO A 1 179 ? 3.678 40.094 4.059 1 91.38 179 PRO A C 1
ATOM 1394 O O . PRO A 1 179 ? 3.533 38.875 3.846 1 91.38 179 PRO A O 1
ATOM 1397 N N . LYS A 1 180 ? 2.742 40.906 4.418 1 93.75 180 LYS A N 1
ATOM 1398 C CA . LYS A 1 180 ? 1.394 40.406 4.703 1 93.75 180 LYS A CA 1
ATOM 1399 C C . LYS A 1 180 ? 0.799 39.688 3.502 1 93.75 180 LYS A C 1
ATOM 1401 O O . LYS A 1 180 ? 0.012 38.75 3.662 1 93.75 180 LYS A O 1
ATOM 1406 N N . GLU A 1 181 ? 1.227 40.094 2.322 1 95.31 181 GLU A N 1
ATOM 1407 C CA . GLU A 1 181 ? 0.716 39.469 1.102 1 95.31 181 GLU A CA 1
ATOM 1408 C C . GLU A 1 181 ? 1.125 38 1.014 1 95.31 181 GLU A C 1
ATOM 1410 O O . GLU A 1 181 ? 0.366 37.188 0.513 1 95.31 181 GLU A O 1
ATOM 1415 N N . VAL A 1 182 ? 2.295 37.719 1.5 1 95.88 182 V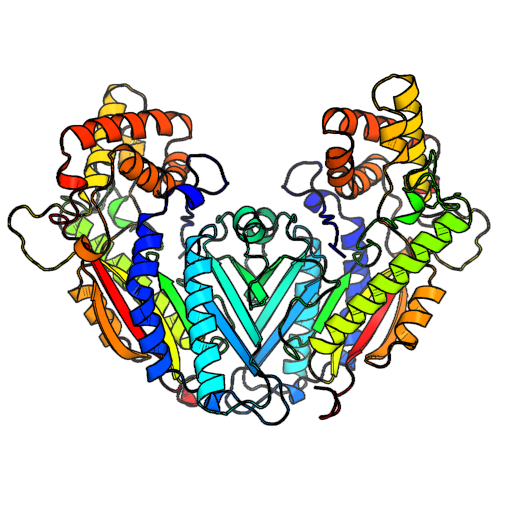AL A N 1
ATOM 1416 C CA . VAL A 1 182 ? 2.787 36.344 1.496 1 95.88 182 VAL A CA 1
ATOM 1417 C C . VAL A 1 182 ? 1.988 35.5 2.492 1 95.88 182 VAL A C 1
ATOM 1419 O O . VAL A 1 182 ? 1.544 34.406 2.17 1 95.88 182 VAL A O 1
ATOM 1422 N N . ALA A 1 183 ? 1.798 36.031 3.654 1 93.5 183 ALA A N 1
ATOM 1423 C CA . ALA A 1 183 ? 1.02 35.344 4.68 1 93.5 183 ALA A CA 1
ATOM 1424 C C . ALA A 1 183 ? -0.404 35.094 4.203 1 93.5 183 ALA A C 1
ATOM 1426 O O . ALA A 1 183 ? -0.945 34 4.426 1 93.5 183 ALA A O 1
ATOM 1427 N N . HIS A 1 184 ? -0.948 36.062 3.543 1 95.19 184 HIS A N 1
ATOM 1428 C CA . HIS A 1 184 ? -2.305 35.906 3.025 1 95.19 184 HIS A CA 1
ATOM 1429 C C . HIS A 1 184 ? -2.385 34.812 1.975 1 95.19 184 HIS A C 1
ATOM 1431 O O . HIS A 1 184 ? -3.373 34.062 1.914 1 95.19 184 HIS A O 1
ATOM 1437 N N . ALA A 1 185 ? -1.401 34.719 1.164 1 96.25 185 ALA A N 1
ATOM 1438 C CA . ALA A 1 185 ? -1.364 33.688 0.145 1 96.25 185 ALA A CA 1
ATOM 1439 C C . ALA A 1 185 ? -1.33 32.312 0.783 1 96.25 185 ALA A C 1
ATOM 1441 O O . ALA A 1 185 ? -2.049 31.391 0.353 1 96.25 185 ALA A O 1
ATOM 1442 N N . TYR A 1 186 ? -0.546 32.125 1.823 1 96.25 186 TYR A N 1
ATOM 1443 C CA . TYR A 1 186 ? -0.479 30.875 2.553 1 96.25 186 TYR A CA 1
ATOM 1444 C C . TYR A 1 186 ? -1.82 30.531 3.197 1 96.25 186 TYR A C 1
ATOM 1446 O O . TYR A 1 186 ? -2.291 29.406 3.119 1 96.25 186 TYR A O 1
ATOM 1454 N N . GLU A 1 187 ? -2.387 31.531 3.799 1 96.12 187 GLU A N 1
ATOM 1455 C CA . GLU A 1 187 ? -3.674 31.359 4.461 1 96.12 187 GLU A CA 1
ATOM 1456 C C . GLU A 1 187 ? -4.75 30.922 3.469 1 96.12 187 GLU A C 1
ATOM 1458 O O . GLU A 1 187 ? -5.547 30.031 3.756 1 96.12 187 GLU A O 1
ATOM 1463 N N . THR A 1 188 ? -4.727 31.578 2.35 1 96.31 188 THR A N 1
ATOM 1464 C CA . THR A 1 188 ? -5.703 31.266 1.309 1 96.31 188 THR A CA 1
ATOM 1465 C C . THR A 1 188 ? -5.551 29.828 0.825 1 96.31 188 THR A C 1
ATOM 1467 O O . THR A 1 188 ? -6.539 29.094 0.703 1 96.31 188 THR A O 1
ATOM 1470 N N . GLN A 1 189 ? -4.355 29.453 0.564 1 96.62 189 GLN A N 1
ATOM 1471 C CA . GLN A 1 189 ? -4.086 28.094 0.114 1 96.62 189 GLN A CA 1
ATOM 1472 C C . GLN A 1 189 ? -4.484 27.078 1.179 1 96.62 189 GLN A C 1
ATOM 1474 O O . GLN A 1 189 ? -5.078 26.047 0.865 1 96.62 189 GLN A O 1
ATOM 1479 N N . TYR A 1 190 ? -4.203 27.406 2.418 1 97.25 190 TYR A N 1
ATOM 1480 C CA . TYR A 1 190 ? -4.547 26.516 3.521 1 97.25 190 TYR A CA 1
ATOM 1481 C C . TYR A 1 190 ? -6.055 26.312 3.609 1 97.25 190 TYR A C 1
ATOM 1483 O O . TYR A 1 190 ? -6.531 25.172 3.74 1 97.25 190 TYR A O 1
ATOM 1491 N N . LYS A 1 191 ? -6.738 27.375 3.613 1 96.81 191 LYS A N 1
ATOM 1492 C CA . LYS A 1 191 ? -8.195 27.328 3.697 1 96.81 191 LYS A CA 1
ATOM 1493 C C . LYS A 1 191 ? -8.773 26.453 2.586 1 96.81 191 LYS A C 1
ATOM 1495 O O . LYS A 1 191 ? -9.625 25.594 2.84 1 96.81 191 LYS A O 1
ATOM 1500 N N . MET A 1 192 ? -8.258 26.672 1.394 1 96.44 192 MET A N 1
ATOM 1501 C CA . MET A 1 192 ? -8.711 25.875 0.253 1 96.44 192 MET A CA 1
ATOM 1502 C C . MET A 1 192 ? -8.406 24.406 0.461 1 96.44 192 MET A C 1
ATOM 1504 O O . MET A 1 192 ? -9.266 23.547 0.209 1 96.44 192 MET A O 1
ATOM 1508 N N . ASP A 1 193 ? -7.242 24.094 0.895 1 97.38 193 ASP A N 1
ATOM 1509 C CA . ASP A 1 193 ? -6.812 22.719 1.117 1 97.38 193 ASP A CA 1
ATOM 1510 C C . ASP A 1 193 ? -7.672 22.047 2.186 1 97.38 193 ASP A C 1
ATOM 1512 O O . ASP A 1 193 ? -8.07 20.891 2.029 1 97.38 193 ASP A O 1
ATOM 1516 N N . LEU A 1 194 ? -7.891 22.734 3.322 1 98 194 LEU A N 1
ATOM 1517 C CA . LEU A 1 194 ? -8.68 22.172 4.41 1 98 194 LEU A CA 1
ATOM 1518 C C . LEU A 1 194 ? -10.117 21.922 3.967 1 98 194 LEU A C 1
ATOM 1520 O O . LEU A 1 194 ? -10.703 20.891 4.293 1 98 194 LEU A O 1
ATOM 1524 N N . GLU A 1 195 ? -10.672 22.828 3.189 1 97.5 195 GLU A N 1
ATOM 1525 C CA . GLU A 1 195 ? -12.031 22.656 2.672 1 97.5 195 GLU A CA 1
ATOM 1526 C C . GLU A 1 195 ? -12.117 21.453 1.74 1 97.5 195 GLU A C 1
ATOM 1528 O O . GLU A 1 195 ? -13.062 20.672 1.822 1 97.5 195 GLU A O 1
ATOM 1533 N N . ASN A 1 196 ? -11.164 21.344 0.851 1 97.38 196 ASN A N 1
ATOM 1534 C CA . ASN A 1 196 ? -11.117 20.203 -0.041 1 97.38 196 ASN A CA 1
ATOM 1535 C C . ASN A 1 196 ? -11.023 18.891 0.737 1 97.38 196 ASN A C 1
ATOM 1537 O O . ASN A 1 196 ? -11.695 17.906 0.4 1 97.38 196 ASN A O 1
ATOM 1541 N N . PHE A 1 197 ? -10.203 18.938 1.729 1 98.38 197 PHE A N 1
ATOM 1542 C CA . PHE A 1 197 ? -10.039 17.781 2.605 1 98.38 197 PHE A CA 1
ATOM 1543 C C . PHE A 1 197 ? -11.359 17.406 3.248 1 98.38 197 PHE A C 1
ATOM 1545 O O . PHE A 1 197 ? -11.758 16.234 3.219 1 98.38 197 PHE A O 1
ATOM 1552 N N . LEU A 1 198 ? -12.023 18.297 3.805 1 98.25 198 LEU A N 1
ATOM 1553 C CA . LEU A 1 198 ? -13.289 18.047 4.484 1 98.25 198 LEU A CA 1
ATOM 1554 C C . LEU A 1 198 ? -14.352 17.562 3.504 1 98.25 198 LEU A C 1
ATOM 1556 O O . LEU A 1 198 ? -15.133 16.656 3.82 1 98.25 198 LEU A O 1
ATOM 1560 N N . HIS A 1 199 ? -14.359 18.141 2.334 1 97.31 199 HIS A N 1
ATOM 1561 C CA . HIS A 1 199 ? -15.32 17.734 1.314 1 97.31 199 HIS A CA 1
ATOM 1562 C C . HIS A 1 199 ? -15.125 16.281 0.903 1 97.31 199 HIS A C 1
ATOM 1564 O O . HIS A 1 199 ? -16.094 15.531 0.783 1 97.31 199 HIS A O 1
ATOM 1570 N N . ALA A 1 200 ? -13.906 15.914 0.677 1 98.19 200 ALA A N 1
ATOM 1571 C CA . ALA A 1 200 ? -13.594 14.539 0.305 1 98.19 200 ALA A CA 1
ATOM 1572 C C . ALA A 1 200 ? -14.016 13.562 1.407 1 98.19 200 ALA A C 1
ATOM 1574 O O . ALA A 1 200 ? -14.625 12.531 1.134 1 98.19 200 ALA A O 1
ATOM 1575 N N . ARG A 1 201 ? -13.711 13.906 2.652 1 98.56 201 ARG A N 1
ATOM 1576 C CA . ARG A 1 201 ? -14.039 13.047 3.783 1 98.56 201 ARG A CA 1
ATOM 1577 C C . ARG A 1 201 ? -15.547 12.945 3.977 1 98.56 201 ARG A C 1
ATOM 1579 O O . ARG A 1 201 ? -16.062 11.883 4.34 1 98.56 201 ARG A O 1
ATOM 1586 N N . ALA A 1 202 ? -16.219 14.008 3.713 1 97.81 202 ALA A N 1
ATOM 1587 C CA . ALA A 1 202 ? -17.688 13.992 3.832 1 97.81 202 ALA A CA 1
ATOM 1588 C C . ALA A 1 202 ? -18.297 12.961 2.893 1 97.81 202 ALA A C 1
ATOM 1590 O O . ALA A 1 202 ? -19.312 12.352 3.213 1 97.81 202 ALA A O 1
ATOM 1591 N N . GLN A 1 203 ? -17.703 12.797 1.766 1 96.88 203 GLN A N 1
ATOM 1592 C CA . GLN A 1 203 ? -18.188 11.82 0.797 1 96.88 203 GLN A CA 1
ATOM 1593 C C . GLN A 1 203 ? -17.797 10.398 1.204 1 96.88 203 GLN A C 1
ATOM 1595 O O . GLN A 1 203 ? -18.578 9.461 1.011 1 96.88 203 GLN A O 1
ATOM 1600 N N . GLU A 1 204 ? -16.656 10.219 1.798 1 98.44 204 GLU A N 1
ATOM 1601 C CA . GLU A 1 204 ? -16.062 8.906 2.008 1 98.44 204 GLU A CA 1
ATOM 1602 C C . GLU A 1 204 ? -16.578 8.266 3.295 1 98.44 204 GLU A C 1
ATOM 1604 O O . GLU A 1 204 ? -16.656 7.035 3.398 1 98.44 204 GLU A O 1
ATOM 1609 N N . LEU A 1 205 ? -16.922 9.07 4.316 1 98.12 205 LEU A N 1
ATOM 1610 C CA . LEU A 1 205 ? -17.391 8.57 5.605 1 98.12 205 LEU A CA 1
ATOM 1611 C C . LEU A 1 205 ? -18.844 8.141 5.531 1 98.12 205 LEU A C 1
ATOM 1613 O O . LEU A 1 205 ? -19.656 8.781 4.855 1 98.12 205 LEU A O 1
ATOM 1617 N N . VAL A 1 206 ? -19.203 7.078 6.207 1 96.06 206 VAL A N 1
ATOM 1618 C CA . VAL A 1 206 ? -20.594 6.664 6.371 1 96.06 206 VAL A CA 1
ATOM 1619 C C . VAL A 1 206 ? -21.344 7.688 7.227 1 96.06 206 VAL A C 1
ATOM 1621 O O . VAL A 1 206 ? -20.719 8.531 7.871 1 96.06 206 VAL A O 1
ATOM 1624 N N . ASP A 1 207 ? -22.656 7.574 7.223 1 94.81 207 ASP A N 1
ATOM 1625 C CA . ASP A 1 207 ? -23.453 8.391 8.141 1 94.81 207 ASP A CA 1
ATOM 1626 C C . ASP A 1 207 ? -23 8.188 9.586 1 94.81 207 ASP A C 1
ATOM 1628 O O . ASP A 1 207 ? -22.797 7.055 10.023 1 94.81 207 ASP A O 1
ATOM 1632 N N . ASN A 1 208 ? -22.719 9.289 10.242 1 96.25 208 ASN A N 1
ATOM 1633 C CA . ASN A 1 208 ? -22.312 9.305 11.641 1 96.25 208 ASN A CA 1
ATOM 1634 C C . ASN A 1 208 ? -20.891 8.773 11.805 1 96.25 208 ASN A C 1
ATOM 1636 O O . ASN A 1 208 ? -20.469 8.461 12.914 1 96.25 208 ASN A O 1
ATOM 1640 N N . GLY A 1 209 ? -20.188 8.609 10.664 1 97.69 209 GLY A N 1
ATOM 1641 C CA . GLY A 1 209 ? -18.781 8.281 10.766 1 97.69 209 GLY A CA 1
ATOM 1642 C C . GLY A 1 209 ? -17.969 9.328 11.508 1 97.69 209 GLY A C 1
ATOM 1643 O O . GLY A 1 209 ? -18.375 10.492 11.586 1 97.69 209 GLY A O 1
ATOM 1644 N N . LEU A 1 210 ? -16.844 8.945 12.039 1 98.62 210 LEU A N 1
ATOM 1645 C CA . LEU A 1 210 ? -16.047 9.82 12.891 1 98.62 210 LEU A CA 1
ATOM 1646 C C . LEU A 1 210 ? -14.75 10.227 12.195 1 98.62 210 LEU A C 1
ATOM 1648 O O . LEU A 1 210 ? -14.188 9.453 11.422 1 98.62 210 LEU A O 1
ATOM 1652 N N . MET A 1 211 ? -14.328 11.375 12.492 1 98.75 211 MET A N 1
ATOM 1653 C CA . MET A 1 211 ? -13.016 11.859 12.055 1 98.75 211 MET A CA 1
ATOM 1654 C C . MET A 1 211 ? -12.258 12.5 13.211 1 98.75 211 MET A C 1
ATOM 1656 O O . MET A 1 211 ? -12.742 13.445 13.836 1 98.75 211 MET A O 1
ATOM 1660 N N . LEU A 1 212 ? -11.148 11.969 13.492 1 98.69 212 LEU A N 1
ATOM 1661 C CA . LEU A 1 212 ? -10.258 12.445 14.547 1 98.69 212 LEU A CA 1
ATOM 1662 C C . LEU A 1 212 ? -9.07 13.188 13.953 1 98.69 212 LEU A C 1
ATOM 1664 O O . LEU A 1 212 ? -8.258 12.602 13.234 1 98.69 212 LEU A O 1
ATOM 1668 N N . LEU A 1 213 ? -8.938 14.445 14.328 1 98.44 213 LEU A N 1
ATOM 1669 C CA . LEU A 1 213 ? -7.875 15.273 13.773 1 98.44 213 LEU A CA 1
ATOM 1670 C C . LEU A 1 213 ? -6.992 15.844 14.883 1 98.44 213 LEU A C 1
ATOM 1672 O O . LEU A 1 213 ? -7.496 16.25 15.93 1 98.44 213 LEU A O 1
ATOM 1676 N N . GLU A 1 214 ? -5.75 15.781 14.68 1 97.25 214 GLU A N 1
ATOM 1677 C CA . GLU A 1 214 ? -4.746 16.5 15.453 1 97.25 214 GLU A CA 1
ATOM 1678 C C . GLU A 1 214 ? -3.959 17.469 14.578 1 97.25 214 GLU A C 1
ATOM 1680 O O . GLU A 1 214 ? -3.043 17.062 13.859 1 97.25 214 GLU A O 1
ATOM 1685 N N . ILE A 1 215 ? -4.246 18.766 14.742 1 97 215 ILE A N 1
ATOM 1686 C CA . ILE A 1 215 ? -3.764 19.781 13.812 1 97 215 ILE A CA 1
ATOM 1687 C C . ILE A 1 215 ? -2.809 20.734 14.539 1 97 215 ILE A C 1
ATOM 1689 O O . ILE A 1 215 ? -3.199 21.406 15.492 1 97 215 ILE A O 1
ATOM 1693 N N . PRO A 1 216 ? -1.56 20.75 14.094 1 94.75 216 PRO A N 1
ATOM 1694 C CA . PRO A 1 216 ? -0.718 21.844 14.602 1 94.75 216 PRO A CA 1
ATOM 1695 C C . PRO A 1 216 ? -1.244 23.219 14.219 1 94.75 216 PRO A C 1
ATOM 1697 O O . PRO A 1 216 ? -1.547 23.469 13.047 1 94.75 216 PRO A O 1
ATOM 1700 N N . VAL A 1 217 ? -1.344 24.094 15.195 1 93.94 217 VAL A N 1
ATOM 1701 C CA . VAL A 1 217 ? -1.9 25.406 14.953 1 93.94 217 VAL A CA 1
ATOM 1702 C C . VAL A 1 217 ? -1.05 26.469 15.664 1 93.94 217 VAL A C 1
ATOM 1704 O O . VAL A 1 217 ? -0.366 26.156 16.641 1 93.94 217 VAL A O 1
ATOM 1707 N N . ALA A 1 218 ? -1.05 27.656 15.07 1 89.88 218 ALA A N 1
ATOM 1708 C CA . ALA A 1 218 ? -0.428 28.797 15.75 1 89.88 218 ALA A CA 1
ATOM 1709 C C . ALA A 1 218 ? -1.329 29.328 16.859 1 89.88 218 ALA A C 1
ATOM 1711 O O . ALA A 1 218 ? -2.52 29.578 16.641 1 89.88 218 ALA A O 1
ATOM 1712 N N . SER A 1 219 ? -0.792 29.359 18.078 1 78.5 219 SER A N 1
ATOM 1713 C CA . SER A 1 219 ? -1.562 29.797 19.234 1 78.5 219 SER A CA 1
ATOM 1714 C C . SER A 1 219 ? -1.866 31.281 19.156 1 78.5 219 SER A C 1
ATOM 1716 O O . SER A 1 219 ? -1.049 32.062 18.672 1 78.5 219 SER A O 1
ATOM 1718 N N . ASP A 1 220 ? -3.096 31.656 19.391 1 65.94 220 ASP A N 1
ATOM 1719 C CA . ASP A 1 220 ? -3.525 33.031 19.406 1 65.94 220 ASP A CA 1
ATOM 1720 C C . ASP A 1 220 ? -2.945 33.781 20.625 1 65.94 220 ASP A C 1
ATOM 1722 O O . ASP A 1 220 ? -3.084 35 20.734 1 65.94 220 ASP A O 1
ATOM 1726 N N . VAL A 1 221 ? -2.391 32.969 21.531 1 55.28 221 VAL A N 1
ATOM 1727 C CA . VAL A 1 221 ? -2.041 33.594 22.797 1 55.28 221 VAL A CA 1
ATOM 1728 C C . VAL A 1 221 ? -0.807 34.469 22.609 1 55.28 221 VAL A C 1
ATOM 1730 O O . VAL A 1 221 ? 0.201 34.031 22.062 1 55.28 221 VAL A O 1
ATOM 1733 N N . VAL A 1 222 ? -1.019 35.812 22.547 1 46.53 222 VAL A N 1
ATOM 1734 C CA . VAL A 1 222 ? 0.024 36.812 22.562 1 46.53 222 VAL A CA 1
ATOM 1735 C C . VAL A 1 222 ? 0.935 36.594 23.766 1 46.53 222 VAL A C 1
ATOM 1737 O O . VAL A 1 222 ? 0.513 36.781 24.906 1 46.53 222 VAL A O 1
ATOM 1740 N N . LEU A 1 223 ? 1.763 35.594 23.719 1 48.84 223 LEU A N 1
ATOM 1741 C CA . LEU A 1 223 ? 2.719 35.594 24.828 1 48.84 223 LEU A CA 1
ATOM 1742 C C . LEU A 1 223 ? 3.844 36.594 24.578 1 48.84 223 LEU A C 1
ATOM 1744 O O . LEU A 1 223 ? 4.094 37 23.438 1 48.84 223 LEU A O 1
ATOM 1748 N N . ASP A 1 224 ? 4.422 37.156 25.547 1 44.5 224 ASP A N 1
ATOM 1749 C CA . ASP A 1 224 ? 5.523 38.125 25.547 1 44.5 224 ASP A CA 1
ATOM 1750 C C . ASP A 1 224 ? 6.602 37.719 24.547 1 44.5 224 ASP A C 1
ATOM 1752 O O . ASP A 1 224 ? 7.16 38.562 23.844 1 44.5 224 ASP A O 1
ATOM 1756 N N . SER A 1 225 ? 7.43 36.625 24.875 1 49.03 225 SER A N 1
ATOM 1757 C CA . SER A 1 225 ? 8.57 36.219 24.047 1 49.03 225 SER A CA 1
ATOM 1758 C C . SER A 1 225 ? 8.141 35.281 22.922 1 49.03 225 SER A C 1
ATOM 1760 O O . SER A 1 225 ? 7.695 34.156 23.172 1 49.03 225 SER A O 1
ATOM 1762 N N . ASP A 1 226 ? 7.387 35.688 21.891 1 57.19 226 ASP A N 1
ATOM 1763 C CA . ASP A 1 226 ? 6.539 35 20.906 1 57.19 226 ASP A CA 1
ATOM 1764 C C . ASP A 1 226 ? 7.375 34.281 19.875 1 57.19 226 ASP A C 1
ATOM 1766 O O . ASP A 1 226 ? 7.797 34.875 18.875 1 57.19 226 ASP A O 1
ATOM 1770 N N . ALA A 1 227 ? 8.062 33.156 20.391 1 64.69 227 ALA A N 1
ATOM 1771 C CA . ALA A 1 227 ? 8.773 32.438 19.328 1 64.69 227 ALA A CA 1
ATOM 1772 C C . ALA A 1 227 ? 7.797 31.875 18.297 1 64.69 227 ALA A C 1
ATOM 1774 O O . ALA A 1 227 ? 6.934 31.062 18.625 1 64.69 227 ALA A O 1
ATOM 1775 N N . ASP A 1 228 ? 7.852 32.469 17.172 1 78 228 ASP A N 1
ATOM 1776 C CA . ASP A 1 228 ? 7.098 32.031 15.992 1 78 228 ASP A CA 1
ATOM 1777 C C . ASP A 1 228 ? 7.496 30.625 15.562 1 78 228 ASP A C 1
ATOM 1779 O O . ASP A 1 228 ? 8.68 30.328 15.398 1 78 228 ASP A O 1
ATOM 1783 N N . PRO A 1 229 ? 6.551 29.719 15.531 1 79.25 229 PRO A N 1
ATOM 1784 C CA . PRO A 1 229 ? 6.887 28.359 15.133 1 79.25 229 PRO A CA 1
ATOM 1785 C C . PRO A 1 229 ? 7.566 28.297 13.766 1 79.25 229 PRO A C 1
ATOM 1787 O O . PRO A 1 229 ? 8.258 27.312 13.461 1 79.25 229 PRO A O 1
ATOM 1790 N N . GLY A 1 230 ? 7.441 29.266 13.008 1 86.94 230 GLY A N 1
ATOM 1791 C CA . GLY A 1 230 ? 8.07 29.312 11.703 1 86.94 230 GLY A CA 1
ATOM 1792 C C . GLY A 1 230 ? 9.5 29.812 11.75 1 86.94 230 GLY A C 1
ATOM 1793 O O . GLY A 1 230 ? 10.188 29.859 10.719 1 86.94 230 GLY A O 1
ATOM 1794 N N . LYS A 1 231 ? 9.961 30.203 12.938 1 89.19 231 LYS A N 1
ATOM 1795 C CA . LYS A 1 231 ? 11.297 30.766 13.07 1 89.19 231 LYS A CA 1
ATOM 1796 C C . LYS A 1 231 ? 12.359 29.797 12.523 1 89.19 231 LYS A C 1
ATOM 1798 O O . LYS A 1 231 ? 13.367 30.234 11.977 1 89.19 231 LYS A O 1
ATOM 1803 N N . VAL A 1 232 ? 12.102 28.547 12.711 1 92.31 232 VAL A N 1
ATOM 1804 C CA . VAL A 1 232 ? 13.047 27.562 12.211 1 92.31 232 VAL A CA 1
ATOM 1805 C C . VAL A 1 232 ? 13.188 27.688 10.695 1 92.31 232 VAL A C 1
ATOM 1807 O O . VAL A 1 232 ? 14.281 27.547 10.148 1 92.31 232 VAL A O 1
ATOM 1810 N N . PHE A 1 233 ? 12.164 27.953 9.969 1 94.69 233 PHE A N 1
ATOM 1811 C CA . PHE A 1 233 ? 12.203 28.109 8.523 1 94.69 233 PHE A CA 1
ATOM 1812 C C . PHE A 1 233 ? 12.961 29.375 8.133 1 94.69 233 PHE A C 1
ATOM 1814 O O . PHE A 1 233 ? 13.656 29.406 7.113 1 94.69 233 PHE A O 1
ATOM 1821 N N . GLU A 1 234 ? 12.773 30.391 8.945 1 92.69 234 GLU A N 1
ATOM 1822 C CA . GLU A 1 234 ? 13.57 31.594 8.75 1 92.69 234 GLU A CA 1
ATOM 1823 C C . GLU A 1 234 ? 15.062 31.312 8.891 1 92.69 234 GLU A C 1
ATOM 1825 O O . GLU A 1 234 ? 15.867 31.812 8.102 1 92.69 234 GLU A O 1
ATOM 1830 N N . LEU A 1 235 ? 15.391 30.562 9.914 1 95.19 235 LEU A N 1
ATOM 1831 C CA . LEU A 1 235 ? 16.797 30.203 10.125 1 95.19 235 LEU A CA 1
ATOM 1832 C C . LEU A 1 235 ? 17.328 29.391 8.953 1 95.19 235 LEU A C 1
ATOM 1834 O O . LEU A 1 235 ? 18.469 29.594 8.523 1 95.19 235 LEU A O 1
ATOM 1838 N N . ILE A 1 236 ? 16.547 28.438 8.461 1 97.06 236 ILE A N 1
ATOM 1839 C CA . ILE A 1 236 ? 16.953 27.656 7.301 1 97.06 236 ILE A CA 1
ATOM 1840 C C . ILE A 1 236 ? 17.172 28.578 6.105 1 97.06 236 ILE A C 1
ATOM 1842 O O . ILE A 1 236 ? 18.172 28.453 5.395 1 97.06 236 ILE A O 1
ATOM 1846 N N . GLY A 1 237 ? 16.234 29.516 5.906 1 95.81 237 GLY A N 1
ATOM 1847 C CA . GLY A 1 237 ? 16.406 30.516 4.855 1 95.81 237 GLY A CA 1
ATOM 1848 C C . GLY A 1 237 ? 17.688 31.297 4.984 1 95.81 237 GLY A C 1
ATOM 1849 O O . GLY A 1 237 ? 18.391 31.516 3.994 1 95.81 237 GLY A O 1
ATOM 1850 N N . SER A 1 238 ? 17.969 31.719 6.152 1 95.31 238 SER A N 1
ATOM 1851 C CA . SER A 1 238 ? 19.203 32.469 6.406 1 95.31 238 SER A CA 1
ATOM 1852 C C . SER A 1 238 ? 20.438 31.641 6.086 1 95.31 238 SER A C 1
ATOM 1854 O O . SER A 1 238 ? 21.438 32.156 5.598 1 95.31 238 SER A O 1
ATOM 1856 N N . CYS A 1 239 ? 20.406 30.359 6.445 1 97.12 239 CYS A N 1
ATOM 1857 C CA . CYS A 1 239 ? 21.484 29.453 6.094 1 97.12 239 CYS A CA 1
ATOM 1858 C C . CYS A 1 239 ? 21.688 29.391 4.582 1 97.12 239 CYS A C 1
ATOM 1860 O O . CYS A 1 239 ? 22.812 29.406 4.094 1 97.12 239 CYS A O 1
ATOM 1862 N N . LEU A 1 240 ? 20.594 29.312 3.822 1 97.06 240 LEU A N 1
ATOM 1863 C CA . LEU A 1 240 ? 20.672 29.266 2.367 1 97.06 240 LEU A CA 1
ATOM 1864 C C . LEU A 1 240 ? 21.25 30.547 1.806 1 97.06 240 LEU A C 1
ATOM 1866 O O . LEU A 1 240 ? 22.062 30.516 0.878 1 97.06 240 LEU A O 1
ATOM 1870 N N . VAL A 1 241 ? 20.891 31.641 2.361 1 94.69 241 VAL A N 1
ATOM 1871 C CA . VAL A 1 241 ? 21.422 32.938 1.925 1 94.69 241 VAL A CA 1
ATOM 1872 C C . VAL A 1 241 ? 22.922 32.969 2.164 1 94.69 241 VAL A C 1
ATOM 1874 O O . VAL A 1 241 ? 23.688 33.469 1.316 1 94.69 241 VAL A O 1
ATOM 1877 N N . ASP A 1 242 ? 23.344 32.5 3.34 1 95.38 242 ASP A N 1
ATOM 1878 C CA . ASP A 1 242 ? 24.781 32.406 3.621 1 95.38 242 ASP A CA 1
ATOM 1879 C C . ASP A 1 242 ? 25.484 31.547 2.57 1 95.38 242 ASP A C 1
ATOM 1881 O O . ASP A 1 242 ? 26.641 31.812 2.219 1 95.38 242 ASP A O 1
ATOM 1885 N N . MET A 1 243 ? 24.797 30.578 2.158 1 96.25 243 MET A N 1
ATOM 1886 C CA . MET A 1 243 ? 25.391 29.625 1.22 1 96.25 243 MET A CA 1
ATOM 1887 C C . MET A 1 243 ? 25.484 30.234 -0.178 1 96.25 243 MET A C 1
ATOM 1889 O O . MET A 1 243 ? 26.281 29.797 -1 1 96.25 243 MET A O 1
ATOM 1893 N N . ILE A 1 244 ? 24.641 31.219 -0.457 1 94.62 244 ILE A N 1
ATOM 1894 C CA . ILE A 1 244 ? 24.781 31.969 -1.695 1 94.62 244 ILE A CA 1
ATOM 1895 C C . ILE A 1 244 ? 26.141 32.688 -1.714 1 94.62 244 ILE A C 1
ATOM 1897 O O . ILE A 1 244 ? 26.859 32.625 -2.717 1 94.62 244 ILE A O 1
ATOM 1901 N N . LYS A 1 245 ? 26.453 33.281 -0.688 1 91.62 245 LYS A N 1
ATOM 1902 C CA . LYS A 1 245 ? 27.703 34 -0.556 1 91.62 245 LYS A CA 1
ATOM 1903 C C . LYS A 1 245 ? 28.906 33.094 -0.79 1 91.62 245 LYS A C 1
ATOM 1905 O O . LYS A 1 245 ? 29.922 33.5 -1.339 1 91.62 245 LYS A O 1
ATOM 1910 N N . GLY A 1 246 ? 28.812 31.828 -0.424 1 90.31 246 GLY A N 1
ATOM 1911 C CA . GLY A 1 246 ? 29.875 30.844 -0.597 1 90.31 246 GLY A CA 1
ATOM 1912 C C . GLY A 1 246 ? 29.828 30.156 -1.943 1 90.31 246 GLY A C 1
ATOM 1913 O O . GLY A 1 246 ? 30.703 29.344 -2.258 1 90.31 246 GLY A O 1
ATOM 1914 N N . GLY A 1 247 ? 28.781 30.422 -2.754 1 93.25 247 GLY A N 1
ATOM 1915 C CA . GLY A 1 247 ? 28.672 29.875 -4.094 1 93.25 247 GLY A CA 1
ATOM 1916 C C . GLY A 1 247 ? 28.094 28.469 -4.113 1 93.25 247 GLY A C 1
ATOM 1917 O O . GLY A 1 247 ? 28.203 27.766 -5.125 1 93.25 247 GLY A O 1
ATOM 1918 N N . LEU A 1 248 ? 27.562 28.047 -3.031 1 94.31 248 LEU A N 1
ATOM 1919 C CA . LEU A 1 248 ? 27.047 26.688 -2.93 1 94.31 248 LEU A CA 1
ATOM 1920 C C . LEU A 1 248 ? 25.641 26.594 -3.523 1 94.31 248 LEU A C 1
ATOM 1922 O O . LEU A 1 248 ? 25.234 25.516 -3.979 1 94.31 248 LEU A O 1
ATOM 1926 N N . VAL A 1 249 ? 24.891 27.719 -3.41 1 95.75 249 VAL A N 1
ATOM 1927 C CA . VAL A 1 249 ? 23.531 27.766 -3.955 1 95.75 249 VAL A CA 1
ATOM 1928 C C . VAL A 1 249 ? 23.328 29.062 -4.738 1 95.75 249 VAL A C 1
ATOM 1930 O O . VAL A 1 249 ? 23.984 30.062 -4.461 1 95.75 249 VAL A O 1
ATOM 1933 N N . GLY A 1 250 ? 22.531 29.016 -5.742 1 95.44 250 GLY A N 1
ATOM 1934 C CA . GLY A 1 250 ? 22.219 30.203 -6.516 1 95.44 250 GLY A CA 1
ATOM 1935 C C . GLY A 1 250 ? 21.109 31.031 -5.918 1 95.44 250 GLY A C 1
ATOM 1936 O O . GLY A 1 250 ? 20.172 30.5 -5.312 1 95.44 250 GLY A O 1
ATOM 1937 N N . GLU A 1 251 ? 21.172 32.312 -6.16 1 94.31 251 GLU A N 1
ATOM 1938 C CA . GLU A 1 251 ? 20.156 33.219 -5.652 1 94.31 251 GLU A CA 1
ATOM 1939 C C . GLU A 1 251 ? 18.781 32.906 -6.242 1 94.31 251 GLU A C 1
ATOM 1941 O O . GLU A 1 251 ? 17.781 32.938 -5.531 1 94.31 251 GLU A O 1
ATOM 1946 N N . GLU A 1 252 ? 18.734 32.625 -7.465 1 93.62 252 GLU A N 1
ATOM 1947 C CA . GLU A 1 252 ? 17.484 32.312 -8.141 1 93.62 252 GLU A CA 1
ATOM 1948 C C . GLU A 1 252 ? 16.859 31.031 -7.578 1 93.62 252 GLU A C 1
ATOM 1950 O O . GLU A 1 252 ? 15.633 30.906 -7.516 1 93.62 252 GLU A O 1
ATOM 1955 N N . GLU A 1 253 ? 17.688 30.094 -7.203 1 95.06 253 GLU A N 1
ATOM 1956 C CA . GLU A 1 253 ? 17.219 28.844 -6.617 1 95.06 253 GLU A CA 1
ATOM 1957 C C . GLU A 1 253 ? 16.531 29.094 -5.273 1 95.06 253 GLU A C 1
ATOM 1959 O O . GLU A 1 253 ? 15.484 28.5 -4.984 1 95.06 253 GLU A O 1
ATOM 1964 N N . VAL A 1 254 ? 17.156 29.953 -4.559 1 95.06 254 VAL A N 1
ATOM 1965 C CA . VAL A 1 254 ? 16.578 30.266 -3.256 1 95.06 254 VAL A CA 1
ATOM 1966 C C . VAL A 1 254 ? 15.266 31.031 -3.443 1 95.06 254 VAL A C 1
ATOM 1968 O O . VAL A 1 254 ? 14.266 30.734 -2.785 1 95.06 254 VAL A O 1
ATOM 1971 N N . ASP A 1 255 ? 15.18 31.938 -4.371 1 93.38 255 ASP A N 1
ATOM 1972 C CA . ASP A 1 255 ? 14.008 32.781 -4.609 1 93.38 255 ASP A CA 1
ATOM 1973 C C . ASP A 1 255 ? 12.82 31.938 -5.09 1 93.38 255 ASP A C 1
ATOM 1975 O O . ASP A 1 255 ? 11.664 32.312 -4.859 1 93.38 255 ASP A O 1
ATOM 1979 N N . SER A 1 256 ? 13.117 30.875 -5.68 1 93.88 256 SER A N 1
ATOM 1980 C CA . SER A 1 256 ? 12.047 30.062 -6.258 1 93.88 256 SER A CA 1
ATOM 1981 C C . SER A 1 256 ? 11.641 28.938 -5.316 1 93.88 256 SER A C 1
ATOM 1983 O O . SER A 1 256 ? 10.758 28.141 -5.637 1 93.88 256 SER A O 1
ATOM 1985 N N . PHE A 1 257 ? 12.273 28.891 -4.137 1 95.81 257 PHE A N 1
ATOM 1986 C CA . PHE A 1 257 ? 12 27.812 -3.195 1 95.81 257 PHE A CA 1
ATOM 1987 C C . PHE A 1 257 ? 11.195 28.328 -2.006 1 95.81 257 PHE A C 1
ATOM 1989 O O . PHE A 1 257 ? 11.602 29.281 -1.34 1 95.81 257 PHE A O 1
ATOM 1996 N N . ASN A 1 258 ? 10.086 27.734 -1.731 1 96.44 258 ASN A N 1
ATOM 1997 C CA . ASN A 1 258 ? 9.266 28 -0.551 1 96.44 258 ASN A CA 1
ATOM 1998 C C . ASN A 1 258 ? 8.727 26.719 0.057 1 96.44 258 ASN A C 1
ATOM 2000 O O . ASN A 1 258 ? 8.344 25.797 -0.668 1 96.44 258 ASN A O 1
ATOM 2004 N N . PHE A 1 259 ? 8.695 26.625 1.342 1 96.25 259 PHE A N 1
ATOM 2005 C CA . PHE A 1 259 ? 8.133 25.453 1.989 1 96.25 259 PHE A CA 1
ATOM 2006 C C . PHE A 1 259 ? 6.613 25.469 1.93 1 96.25 259 PHE A C 1
ATOM 2008 O O . PHE A 1 259 ? 5.988 26.484 2.234 1 96.25 259 PHE A O 1
ATOM 2015 N N . PRO A 1 260 ? 6.016 24.391 1.553 1 96.44 260 PRO A N 1
ATOM 2016 C CA . PRO A 1 260 ? 4.559 24.266 1.569 1 96.44 260 PRO A CA 1
ATOM 2017 C C . PRO A 1 260 ? 4.016 23.875 2.941 1 96.44 260 PRO A C 1
ATOM 2019 O O . PRO A 1 260 ? 3.285 22.875 3.062 1 96.44 260 PRO A O 1
ATOM 2022 N N . LEU A 1 261 ? 4.344 24.578 3.973 1 96.06 261 LEU A N 1
ATOM 2023 C CA . LEU A 1 261 ? 3.965 24.344 5.363 1 96.06 261 LEU A CA 1
ATOM 2024 C C . LEU A 1 261 ? 3.363 25.594 5.984 1 96.06 261 LEU A C 1
ATOM 2026 O O . LEU A 1 261 ? 3.879 26.703 5.789 1 96.06 261 LEU A O 1
ATOM 2030 N N . PHE A 1 262 ? 2.285 25.438 6.633 1 95.38 262 PHE A N 1
ATOM 2031 C CA . PHE A 1 262 ? 1.587 26.578 7.234 1 95.38 262 PHE A CA 1
ATOM 2032 C C . PHE A 1 262 ? 0.913 26.156 8.539 1 95.38 262 PHE A C 1
ATOM 2034 O O . PHE A 1 262 ? 0.047 25.281 8.547 1 95.38 262 PHE A O 1
ATOM 2041 N N . TYR A 1 263 ? 1.388 26.703 9.641 1 94.81 263 TYR A N 1
ATOM 2042 C CA . TYR A 1 263 ? 0.664 26.562 10.898 1 94.81 263 TYR A CA 1
ATOM 2043 C C . TYR A 1 263 ? -0.44 27.609 11.008 1 94.81 263 TYR A C 1
ATOM 2045 O O . TYR A 1 263 ? -0.19 28.75 11.422 1 94.81 263 TYR A O 1
ATOM 2053 N N . ALA A 1 264 ? -1.593 27.219 10.719 1 95.38 264 ALA A N 1
ATOM 2054 C CA . ALA A 1 264 ? -2.723 28.141 10.633 1 95.38 264 ALA A CA 1
ATOM 2055 C C . ALA A 1 264 ? -3.098 28.672 12.016 1 95.38 264 ALA A C 1
ATOM 2057 O O . ALA A 1 264 ? -3.004 27.938 13.008 1 95.38 264 ALA A O 1
ATOM 2058 N N . PRO A 1 265 ? -3.531 29.938 12.023 1 93.12 265 PRO A N 1
ATOM 2059 C CA . PRO A 1 265 ? -4.109 30.422 13.281 1 93.12 265 PRO A CA 1
ATOM 2060 C C . PRO A 1 265 ? -5.297 29.578 13.75 1 93.12 265 PRO A C 1
ATOM 2062 O O . PRO A 1 265 ? -6.113 29.141 12.93 1 93.12 265 PRO A O 1
ATOM 2065 N N . LEU A 1 266 ? -5.355 29.344 15.055 1 93.56 266 LEU A N 1
ATOM 2066 C CA . LEU A 1 266 ? -6.41 28.531 15.641 1 93.56 266 LEU A CA 1
ATOM 2067 C C . LEU A 1 266 ? -7.785 29 15.18 1 93.56 266 LEU A C 1
ATOM 2069 O O . LEU A 1 266 ? -8.641 28.188 14.836 1 93.56 266 LEU A O 1
ATOM 2073 N N . ARG A 1 267 ? -7.996 30.281 15.141 1 92.62 267 ARG A N 1
ATOM 2074 C CA . ARG A 1 267 ? -9.273 30.859 14.75 1 92.62 267 ARG A CA 1
ATOM 2075 C C . ARG A 1 267 ? -9.656 30.453 13.328 1 92.62 267 ARG A C 1
ATOM 2077 O O . ARG A 1 267 ? -10.82 30.156 13.055 1 92.62 267 ARG A O 1
ATOM 2084 N N . LEU A 1 268 ? -8.703 30.453 12.469 1 94.12 268 LEU A N 1
ATOM 2085 C CA . LEU A 1 268 ? -8.945 30.109 11.07 1 94.12 268 LEU A CA 1
ATOM 2086 C C . LEU A 1 268 ? -9.414 28.672 10.938 1 94.12 268 LEU A C 1
ATOM 2088 O O . LEU A 1 268 ? -10.367 28.375 10.211 1 94.12 268 LEU A O 1
ATOM 2092 N N . VAL A 1 269 ? -8.75 27.766 11.648 1 96.69 269 VAL A N 1
ATOM 2093 C CA . VAL A 1 269 ? -9.109 26.359 11.609 1 96.69 269 VAL A CA 1
ATOM 2094 C C . VAL A 1 269 ? -10.516 26.156 12.172 1 96.69 269 VAL A C 1
ATOM 2096 O O . VAL A 1 269 ? -11.359 25.516 11.547 1 96.69 269 VAL A O 1
ATOM 2099 N N . LYS A 1 270 ? -10.781 26.75 13.289 1 94.44 270 LYS A N 1
ATOM 2100 C CA . LYS A 1 270 ? -12.078 26.625 13.945 1 94.44 270 LYS A CA 1
ATOM 2101 C C . LYS A 1 270 ? -13.203 27.125 13.039 1 94.44 270 LYS A C 1
ATOM 2103 O O . LYS A 1 270 ? -14.219 26.453 12.875 1 94.44 270 LYS A O 1
ATOM 2108 N N . GLU A 1 271 ? -12.977 28.25 12.477 1 94.62 271 GLU A N 1
ATOM 2109 C CA . GLU A 1 271 ? -13.984 28.844 11.602 1 94.62 271 GLU A CA 1
ATOM 2110 C C . GLU A 1 271 ? -14.258 27.969 10.391 1 94.62 271 GLU A C 1
ATOM 2112 O O . GLU A 1 271 ? -15.406 27.812 9.984 1 94.62 271 GLU A O 1
ATOM 2117 N N . THR A 1 272 ? -13.188 27.484 9.844 1 95.69 272 THR A N 1
ATOM 2118 C CA . THR A 1 272 ? -13.336 26.625 8.664 1 95.69 272 THR A CA 1
ATOM 2119 C C . THR A 1 272 ? -14.102 25.359 9.008 1 95.69 272 THR A C 1
ATOM 2121 O O . THR A 1 272 ? -14.977 24.938 8.25 1 95.69 272 THR A O 1
ATOM 2124 N N . LEU A 1 273 ? -13.82 24.719 10.125 1 96.25 273 LEU A N 1
ATOM 2125 C CA . LEU A 1 273 ? -14.508 23.5 10.562 1 96.25 273 LEU A CA 1
ATOM 2126 C C . LEU A 1 273 ? -15.984 23.781 10.828 1 96.25 273 LEU A C 1
ATOM 2128 O O . LEU A 1 273 ? -16.859 23 10.445 1 96.25 273 LEU A O 1
ATOM 2132 N N . GLU A 1 274 ? -16.281 24.906 11.438 1 94 274 GLU A N 1
ATOM 2133 C CA . GLU A 1 274 ? -17.641 25.266 11.812 1 94 274 GLU A CA 1
ATOM 2134 C C . GLU A 1 274 ? -18.484 25.594 10.578 1 94 274 GLU A C 1
ATOM 2136 O O . GLU A 1 274 ? -19.688 25.312 10.555 1 94 274 GLU A O 1
ATOM 2141 N N . ARG A 1 275 ? -17.844 26.094 9.656 1 92.81 275 ARG A N 1
ATOM 2142 C CA . ARG A 1 275 ? -18.562 26.5 8.453 1 92.81 275 ARG A CA 1
ATOM 2143 C C . ARG A 1 275 ? -18.859 25.312 7.555 1 92.81 275 ARG A C 1
ATOM 2145 O O . ARG A 1 275 ? -19.75 25.391 6.691 1 92.81 275 ARG A O 1
ATOM 2152 N N . ASN A 1 276 ? -18.125 24.297 7.969 1 85.25 276 ASN A N 1
ATOM 2153 C CA . ASN A 1 276 ? -18.344 23.141 7.121 1 85.25 276 ASN A CA 1
ATOM 2154 C C . ASN A 1 276 ? -19.703 22.5 7.375 1 85.25 276 ASN A C 1
ATOM 2156 O O . ASN A 1 276 ? -20.109 22.328 8.531 1 85.25 276 ASN A O 1
ATOM 2160 N N . GLY A 1 277 ? -20.688 22.406 6.535 1 89.5 277 GLY A N 1
ATOM 2161 C CA . GLY A 1 277 ? -22.062 21.938 6.625 1 89.5 277 GLY A CA 1
ATOM 2162 C C . GLY A 1 277 ? -22.188 20.438 6.648 1 89.5 277 GLY A C 1
ATOM 2163 O O . GLY A 1 277 ? -23.266 19.891 6.891 1 89.5 277 GLY A O 1
ATOM 2164 N N . CYS A 1 278 ? -21.062 19.719 6.672 1 96 278 CYS A N 1
ATOM 2165 C CA . CYS A 1 278 ? -21.156 18.281 6.492 1 96 278 CYS A CA 1
ATOM 2166 C C . CYS A 1 278 ? -20.828 17.547 7.793 1 96 278 CYS A C 1
ATOM 2168 O O . CYS A 1 278 ? -21.094 16.344 7.918 1 96 278 CYS A O 1
ATOM 2170 N N . PHE A 1 279 ? -20.266 18.281 8.828 1 97.56 279 PHE A N 1
ATOM 2171 C CA . PHE A 1 279 ? -19.844 17.641 10.07 1 97.56 279 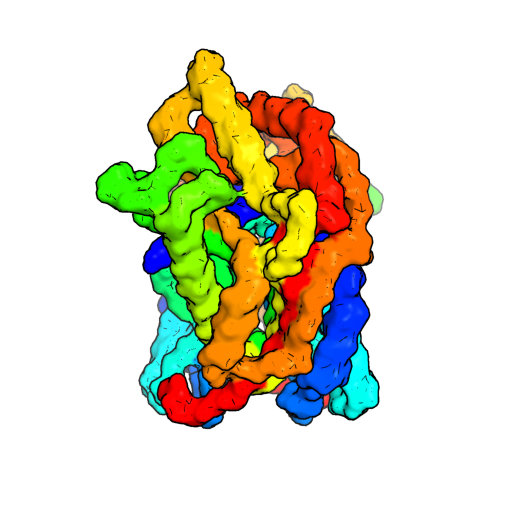PHE A CA 1
ATOM 2172 C C . PHE A 1 279 ? -20.375 18.406 11.281 1 97.56 279 PHE A C 1
ATOM 2174 O O . PHE A 1 279 ? -20.516 19.625 11.227 1 97.56 279 PHE A O 1
ATOM 2181 N N . SER A 1 280 ? -20.672 17.703 12.32 1 97.19 280 SER A N 1
ATOM 2182 C CA . SER A 1 280 ? -20.797 18.297 13.641 1 97.19 280 SER A CA 1
ATOM 2183 C C . SER A 1 280 ? -19.5 18.219 14.43 1 97.19 280 SER A C 1
ATOM 2185 O O . SER A 1 280 ? -18.75 17.25 14.289 1 97.19 280 SER A O 1
ATOM 2187 N N . ILE A 1 281 ? -19.234 19.203 15.195 1 97.75 281 ILE A N 1
ATOM 2188 C CA . ILE A 1 281 ? -18.078 19.188 16.078 1 97.75 281 ILE A CA 1
ATOM 2189 C C . ILE A 1 281 ? -18.469 18.609 17.438 1 97.75 281 ILE A C 1
ATOM 2191 O O . ILE A 1 281 ? -19.188 19.25 18.203 1 97.75 281 ILE A O 1
ATOM 2195 N N . GLU A 1 282 ? -17.906 17.422 17.719 1 97.75 282 GLU A N 1
ATOM 2196 C CA . GLU A 1 282 ? -18.297 16.734 18.938 1 97.75 282 GLU A CA 1
ATOM 2197 C C . GLU A 1 282 ? -17.312 17.031 20.078 1 97.75 282 GLU A C 1
ATOM 2199 O O . GLU A 1 282 ? -17.672 16.922 21.25 1 97.75 282 GLU A O 1
ATOM 2204 N N . ARG A 1 283 ? -16.125 17.359 19.734 1 96.88 283 ARG A N 1
ATOM 2205 C CA . ARG A 1 283 ? -15.086 17.703 20.688 1 96.88 283 ARG A CA 1
ATOM 2206 C C . ARG A 1 283 ? -14.023 18.594 20.062 1 96.88 283 ARG A C 1
ATOM 2208 O O . ARG A 1 283 ? -13.68 18.422 18.891 1 96.88 283 ARG A O 1
ATOM 2215 N N . MET A 1 284 ? -13.562 19.516 20.734 1 96.25 284 MET A N 1
ATOM 2216 C CA . MET A 1 284 ? -12.461 20.391 20.328 1 96.25 284 MET A CA 1
ATOM 2217 C C . MET A 1 284 ? -11.633 20.812 21.531 1 96.25 284 MET A C 1
ATOM 2219 O O . MET A 1 284 ? -12.164 21.422 22.453 1 96.25 284 MET A O 1
ATOM 2223 N N . GLU A 1 285 ? -10.367 20.422 21.531 1 94.38 285 GLU A N 1
ATOM 2224 C CA . GLU A 1 285 ? -9.477 20.703 22.656 1 94.38 285 GLU A CA 1
ATOM 2225 C C . GLU A 1 285 ? -8.109 21.172 22.156 1 94.38 285 GLU A C 1
ATOM 2227 O O . GLU A 1 285 ? -7.57 20.625 21.203 1 94.38 285 GLU A O 1
ATOM 2232 N N . VAL A 1 286 ? -7.637 22.156 22.781 1 92.44 286 VAL A N 1
ATOM 2233 C CA . VAL A 1 286 ? -6.293 22.625 22.469 1 92.44 286 VAL A CA 1
ATOM 2234 C C . VAL A 1 286 ? -5.281 21.969 23.391 1 92.44 286 VAL A C 1
ATOM 2236 O O . VAL A 1 286 ? -5.391 22.078 24.625 1 92.44 286 VAL A O 1
ATOM 2239 N N . LEU A 1 287 ? -4.383 21.219 22.781 1 89.88 287 LEU A N 1
ATOM 2240 C CA . LEU A 1 287 ? -3.295 20.594 23.531 1 89.88 287 LEU A CA 1
ATOM 2241 C C . LEU A 1 287 ? -2.037 21.453 23.469 1 89.88 287 LEU A C 1
ATOM 2243 O O . LEU A 1 287 ? -1.48 21.688 22.391 1 89.88 287 LEU A O 1
ATOM 2247 N N . HIS A 1 288 ? -1.573 21.828 24.656 1 83.56 288 HIS A N 1
ATOM 2248 C CA . HIS A 1 288 ? -0.385 22.688 24.719 1 83.56 288 HIS A CA 1
ATOM 2249 C C . HIS A 1 288 ? 0.889 21.844 24.672 1 83.56 288 HIS A C 1
ATOM 2251 O O . HIS A 1 288 ? 0.951 20.766 25.281 1 83.56 288 HIS A O 1
ATOM 2257 N N . LEU A 1 289 ? 1.867 22.344 24.047 1 77.62 289 LEU A N 1
ATOM 2258 C CA . LEU A 1 289 ? 3.092 21.594 23.766 1 77.62 289 LEU A CA 1
ATOM 2259 C C . LEU A 1 289 ? 3.814 21.25 25.062 1 77.62 289 LEU A C 1
ATOM 2261 O O . LEU A 1 289 ? 4.395 20.172 25.188 1 77.62 289 LEU A O 1
ATOM 2265 N N . LYS A 1 290 ? 3.867 22.219 25.953 1 75.94 290 LYS A N 1
ATOM 2266 C CA . LYS A 1 290 ? 4.605 22.016 27.188 1 75.94 290 LYS A CA 1
ATOM 2267 C C . LYS A 1 290 ? 4.125 20.766 27.922 1 75.94 290 LYS A C 1
ATOM 2269 O O . LYS A 1 290 ? 4.875 20.156 28.688 1 75.94 290 LYS A O 1
ATOM 2274 N N . SER A 1 291 ? 3.012 20.453 27.625 1 70.88 291 SER A N 1
ATOM 2275 C CA . SER A 1 291 ? 2.432 19.281 28.266 1 70.88 291 SER A CA 1
ATOM 2276 C C . SER A 1 291 ? 2.785 18 27.531 1 70.88 291 SER A C 1
ATOM 2278 O O . SER A 1 291 ? 2.619 16.891 28.047 1 70.88 291 SER A O 1
ATOM 2280 N N . ILE A 1 292 ? 3.383 18.188 26.375 1 74.5 292 ILE A N 1
ATOM 2281 C CA . ILE A 1 292 ? 3.564 17.031 25.5 1 74.5 292 ILE A CA 1
ATOM 2282 C C . ILE A 1 292 ? 5.055 16.766 25.312 1 74.5 292 ILE A C 1
ATOM 2284 O O . ILE A 1 292 ? 5.477 15.617 25.219 1 74.5 292 ILE A O 1
ATOM 2288 N N . PHE A 1 293 ? 5.742 17.922 25.344 1 78.19 293 PHE A N 1
ATOM 2289 C CA . PHE A 1 293 ? 7.125 17.766 24.891 1 78.19 293 PHE A CA 1
ATOM 2290 C C . PHE A 1 293 ? 8.094 18.328 25.922 1 78.19 293 PHE A C 1
ATOM 2292 O O . PHE A 1 293 ? 7.812 19.359 26.547 1 78.19 293 PHE A O 1
ATOM 2299 N N . THR A 1 294 ? 9.172 17.578 26.062 1 80.62 294 THR A N 1
ATOM 2300 C CA . THR A 1 294 ? 10.336 18.156 26.719 1 80.62 294 THR A CA 1
ATOM 2301 C C . THR A 1 294 ? 11.258 18.812 25.703 1 80.62 294 THR A C 1
ATOM 2303 O O . THR A 1 294 ? 11.227 18.469 24.516 1 80.62 294 THR A O 1
ATOM 2306 N N . THR A 1 295 ? 11.961 19.828 26.219 1 81.44 295 THR A N 1
ATOM 2307 C CA . THR A 1 295 ? 12.906 20.484 25.328 1 81.44 295 THR A CA 1
ATOM 2308 C C . THR A 1 295 ? 13.898 19.469 24.75 1 81.44 295 THR A C 1
ATOM 2310 O O . THR A 1 295 ? 14.586 18.766 25.5 1 81.44 295 THR A O 1
ATOM 2313 N N . PRO A 1 296 ? 13.938 19.438 23.469 1 87.62 296 PRO A N 1
ATOM 2314 C CA . PRO A 1 296 ? 14.859 18.469 22.859 1 87.62 296 PRO A CA 1
ATOM 2315 C C . PRO A 1 296 ? 16.297 18.969 22.828 1 87.62 296 PRO A C 1
ATOM 2317 O O . PRO A 1 296 ? 16.547 20.156 23.047 1 87.62 296 PRO A O 1
ATOM 2320 N N . SER A 1 297 ? 17.203 18.031 22.672 1 92.25 297 SER A N 1
ATOM 2321 C CA . SER A 1 297 ? 18.562 18.453 22.328 1 92.25 297 SER A CA 1
ATOM 2322 C C . SER A 1 297 ? 18.625 19.062 20.938 1 92.25 297 SER A C 1
ATOM 2324 O O . SER A 1 297 ? 17.688 18.891 20.141 1 92.25 297 SER A O 1
ATOM 2326 N N . VAL A 1 298 ? 19.641 19.797 20.688 1 94.88 298 VAL A N 1
ATOM 2327 C CA . VAL A 1 298 ? 19.844 20.406 19.375 1 94.88 298 VAL A CA 1
ATOM 2328 C C . VAL A 1 298 ? 19.844 19.328 18.297 1 94.88 298 VAL A C 1
ATOM 2330 O O . VAL A 1 298 ? 19.219 19.5 17.234 1 94.88 298 VAL A O 1
ATOM 2333 N N . GLN A 1 299 ? 20.5 18.25 18.578 1 94.88 299 GLN A N 1
ATOM 2334 C CA . GLN A 1 299 ? 20.609 17.156 17.625 1 94.88 299 GLN A CA 1
ATOM 2335 C C . GLN A 1 299 ? 19.25 16.578 17.281 1 94.88 299 GLN A C 1
ATOM 2337 O O . GLN A 1 299 ? 18.953 16.312 16.109 1 94.88 299 GLN A O 1
ATOM 2342 N N . ILE A 1 300 ? 18.469 16.328 18.25 1 93.5 300 ILE A N 1
ATOM 2343 C CA . ILE A 1 300 ? 17.141 15.773 18.047 1 93.5 300 ILE A CA 1
ATOM 2344 C C . ILE A 1 300 ? 16.281 16.75 17.25 1 93.5 300 ILE A C 1
ATOM 2346 O O . ILE A 1 300 ? 15.578 16.359 16.312 1 93.5 300 ILE A O 1
ATOM 2350 N N . TYR A 1 301 ? 16.406 18 17.609 1 94.38 301 TYR A N 1
ATOM 2351 C CA . TYR A 1 301 ? 15.672 19.062 16.938 1 94.38 301 TYR A CA 1
ATOM 2352 C C . TYR A 1 301 ? 16.047 19.141 15.469 1 94.38 301 TYR A C 1
ATOM 2354 O O . TYR A 1 301 ? 15.164 19.172 14.602 1 94.38 301 TYR A O 1
ATOM 2362 N N . ILE A 1 302 ? 17.281 19.094 15.172 1 96.56 302 ILE A N 1
ATOM 2363 C CA . ILE A 1 302 ? 17.766 19.203 13.805 1 96.56 302 ILE A CA 1
ATOM 2364 C C . ILE A 1 302 ? 17.391 17.938 13.023 1 96.56 302 ILE A C 1
ATOM 2366 O O . ILE A 1 302 ? 16.984 18.031 11.859 1 96.56 302 ILE A O 1
ATOM 2370 N N . SER A 1 303 ? 17.5 16.812 13.648 1 96.69 303 SER A N 1
ATOM 2371 C CA . SER A 1 303 ? 17.188 15.547 12.984 1 96.69 303 SER A CA 1
ATOM 2372 C C . SER A 1 303 ? 15.719 15.477 12.586 1 96.69 303 SER A C 1
ATOM 2374 O O . SER A 1 303 ? 15.383 14.938 11.531 1 96.69 303 SER A O 1
ATOM 2376 N N . LEU A 1 304 ? 14.883 16 13.391 1 94.31 304 LEU A N 1
ATOM 2377 C CA . LEU A 1 304 ? 13.453 16.031 13.078 1 94.31 304 LEU A CA 1
ATOM 2378 C C . LEU A 1 304 ? 13.188 16.859 11.828 1 94.31 304 LEU A C 1
ATOM 2380 O O . LEU A 1 304 ? 12.539 16.391 10.891 1 94.31 304 LEU A O 1
ATOM 2384 N N . TYR A 1 305 ? 13.672 18.016 11.805 1 95.94 305 TYR A N 1
ATOM 2385 C CA . TYR A 1 305 ? 13.406 18.906 10.68 1 95.94 305 TYR A CA 1
ATOM 2386 C C . TYR A 1 305 ? 14.086 18.406 9.414 1 95.94 305 TYR A C 1
ATOM 2388 O O . TYR A 1 305 ? 13.562 18.578 8.312 1 95.94 305 TYR A O 1
ATOM 2396 N N . ARG A 1 306 ? 15.25 17.844 9.617 1 97.38 306 ARG A N 1
ATOM 2397 C CA . ARG A 1 306 ? 15.898 17.266 8.445 1 97.38 306 ARG A CA 1
ATOM 2398 C C . ARG A 1 306 ? 15.055 16.141 7.859 1 97.38 306 ARG A C 1
ATOM 2400 O O . ARG A 1 306 ? 14.828 16.094 6.648 1 97.38 306 ARG A O 1
ATOM 2407 N N . ALA A 1 307 ? 14.57 15.242 8.734 1 96.44 307 ALA A N 1
ATOM 2408 C CA . ALA A 1 307 ? 13.734 14.133 8.281 1 96.44 307 ALA A CA 1
ATOM 2409 C C . ALA A 1 307 ? 12.477 14.641 7.574 1 96.44 307 ALA A C 1
ATOM 2411 O O . ALA A 1 307 ? 11.992 14.016 6.629 1 96.44 307 ALA A O 1
ATOM 2412 N N . MET A 1 308 ? 11.992 15.773 7.988 1 95.69 308 MET A N 1
ATOM 2413 C CA . MET A 1 308 ? 10.773 16.375 7.441 1 95.69 308 MET A CA 1
ATOM 2414 C C . MET A 1 308 ? 11.047 17.047 6.102 1 95.69 308 MET A C 1
ATOM 2416 O O . MET A 1 308 ? 10.211 17 5.199 1 95.69 308 MET A O 1
ATOM 2420 N N . LEU A 1 309 ? 12.266 17.656 5.945 1 96.75 309 LEU A N 1
ATOM 2421 C CA . LEU A 1 309 ? 12.406 18.656 4.891 1 96.75 309 LEU A CA 1
ATOM 2422 C C . LEU A 1 309 ? 13.445 18.219 3.865 1 96.75 309 LEU A C 1
ATOM 2424 O O . LEU A 1 309 ? 13.516 18.781 2.77 1 96.75 309 LEU A O 1
ATOM 2428 N N . GLU A 1 310 ? 14.266 17.297 4.219 1 96.06 310 GLU A N 1
ATOM 2429 C CA . GLU A 1 310 ? 15.406 16.922 3.385 1 96.06 310 GLU A CA 1
ATOM 2430 C C . GLU A 1 310 ? 14.961 16.562 1.968 1 96.06 310 GLU A C 1
ATOM 2432 O O . GLU A 1 310 ? 15.602 16.969 0.993 1 96.06 310 GLU A O 1
ATOM 2437 N N . GLY A 1 311 ? 13.875 15.805 1.88 1 93.38 311 GLY A N 1
ATOM 2438 C CA . GLY A 1 311 ? 13.398 15.422 0.561 1 93.38 311 GLY A CA 1
ATOM 2439 C C . GLY A 1 311 ? 13.086 16.609 -0.328 1 93.38 311 GLY A C 1
ATOM 2440 O O . GLY A 1 311 ? 13.438 16.625 -1.508 1 93.38 311 GLY A O 1
ATOM 2441 N N . LEU A 1 312 ? 12.461 17.609 0.174 1 94.56 312 LEU A N 1
ATOM 2442 C CA . LEU A 1 312 ? 12.102 18.812 -0.556 1 94.56 312 LEU A CA 1
ATOM 2443 C C . LEU A 1 312 ? 13.344 19.594 -0.952 1 94.56 312 LEU A C 1
ATOM 2445 O O . LEU A 1 312 ? 13.438 20.078 -2.082 1 94.56 312 LEU A O 1
ATOM 2449 N N . ILE A 1 313 ? 14.203 19.703 -0.043 1 96.38 313 ILE A N 1
ATOM 2450 C CA . ILE A 1 313 ? 15.43 20.469 -0.255 1 96.38 313 ILE A CA 1
ATOM 2451 C C . ILE A 1 313 ? 16.281 19.797 -1.331 1 96.38 313 ILE A C 1
ATOM 2453 O O . ILE A 1 313 ? 16.766 20.453 -2.248 1 96.38 313 ILE A O 1
ATOM 2457 N N . GLU A 1 314 ? 16.391 18.484 -1.227 1 95.5 314 GLU A N 1
ATOM 2458 C CA . GLU A 1 314 ? 17.156 17.734 -2.205 1 95.5 314 GLU A CA 1
ATOM 2459 C C . GLU A 1 314 ? 16.562 17.875 -3.604 1 95.5 314 GLU A C 1
ATOM 2461 O O . GLU A 1 314 ? 17.297 18.016 -4.586 1 95.5 314 GLU A O 1
ATOM 2466 N N . LYS A 1 315 ? 15.305 17.75 -3.678 1 93.88 315 LYS A N 1
ATOM 2467 C CA . LYS A 1 315 ? 14.617 17.828 -4.965 1 93.88 315 LYS A CA 1
ATOM 2468 C C . LYS A 1 315 ? 14.875 19.172 -5.645 1 93.88 315 LYS A C 1
ATOM 2470 O O . LYS A 1 315 ? 15.031 19.234 -6.863 1 93.88 315 LYS A O 1
ATOM 2475 N N . HIS A 1 316 ? 14.938 20.25 -4.891 1 95.38 316 HIS A N 1
ATOM 2476 C CA . HIS A 1 316 ? 15.055 21.594 -5.449 1 95.38 316 HIS A CA 1
ATOM 2477 C C . HIS A 1 316 ? 16.516 22 -5.621 1 95.38 316 HIS A C 1
ATOM 2479 O O . HIS A 1 316 ? 16.891 22.547 -6.66 1 95.38 316 HIS A O 1
ATOM 2485 N N . PHE A 1 317 ? 17.406 21.672 -4.648 1 96.38 317 PHE A N 1
ATOM 2486 C CA . PHE A 1 317 ? 18.766 22.203 -4.617 1 96.38 317 PHE A CA 1
ATOM 2487 C C . PHE A 1 317 ? 19.781 21.125 -4.965 1 96.38 317 PHE A C 1
ATOM 2489 O O . PHE A 1 317 ? 20.953 21.422 -5.215 1 96.38 317 PHE A O 1
ATOM 2496 N N . GLY A 1 318 ? 19.328 19.875 -5.004 1 94.38 318 GLY A N 1
ATOM 2497 C CA . GLY A 1 318 ? 20.266 18.766 -5.156 1 94.38 318 GLY A CA 1
ATOM 2498 C C . GLY A 1 318 ? 20.75 18.203 -3.834 1 94.38 318 GLY A C 1
ATOM 2499 O O . GLY A 1 318 ? 20.625 18.859 -2.795 1 94.38 318 GLY A O 1
ATOM 2500 N N . GLU A 1 319 ? 21.281 17.078 -3.84 1 93.25 319 GLU A N 1
ATOM 2501 C CA . GLU A 1 319 ? 21.688 16.359 -2.639 1 93.25 319 GLU A CA 1
ATOM 2502 C C . GLU A 1 319 ? 22.953 16.969 -2.031 1 93.25 319 GLU A C 1
ATOM 2504 O O . GLU A 1 319 ? 23.188 16.844 -0.826 1 93.25 319 GLU A O 1
ATOM 2509 N N . GLY A 1 320 ? 23.703 17.594 -2.723 1 94.19 320 GLY A N 1
ATOM 2510 C CA . GLY A 1 320 ? 25.031 18.031 -2.35 1 94.19 320 GLY A CA 1
ATOM 2511 C C . GLY A 1 320 ? 25.031 19.062 -1.234 1 94.19 320 GLY A C 1
ATOM 2512 O O . GLY A 1 320 ? 26.016 19.172 -0.489 1 94.19 320 GLY A O 1
ATOM 2513 N N . ILE A 1 321 ? 24 19.812 -1.029 1 96.06 321 ILE A N 1
ATOM 2514 C CA . ILE A 1 321 ? 24.047 20.938 -0.089 1 96.06 321 ILE A CA 1
ATOM 2515 C C . ILE A 1 321 ? 23.406 20.516 1.233 1 96.06 321 ILE A C 1
ATOM 2517 O O . ILE A 1 321 ? 23.5 21.25 2.227 1 96.06 321 ILE A O 1
ATOM 2521 N N . VAL A 1 322 ? 22.734 19.406 1.376 1 97 322 VAL A N 1
ATOM 2522 C CA . VAL A 1 322 ? 21.844 19.031 2.477 1 97 322 VAL A CA 1
ATOM 2523 C C . VAL A 1 322 ? 22.641 18.969 3.777 1 97 322 VAL A C 1
ATOM 2525 O O . VAL A 1 322 ? 22.266 19.578 4.777 1 97 322 VAL A O 1
ATOM 2528 N N . ASP A 1 323 ? 23.781 18.266 3.762 1 97.19 323 ASP A N 1
ATOM 2529 C CA . ASP A 1 323 ? 24.578 18.125 4.977 1 97.19 323 ASP A CA 1
ATOM 2530 C C . ASP A 1 323 ? 25.047 19.484 5.492 1 97.19 323 ASP A C 1
ATOM 2532 O O . ASP A 1 323 ? 24.922 19.781 6.68 1 97.19 323 ASP A O 1
ATOM 2536 N N . GLU A 1 324 ? 25.562 20.25 4.594 1 97.38 324 GLU A N 1
ATOM 2537 C CA . GLU A 1 324 ? 26.062 21.562 4.969 1 97.38 324 GLU A CA 1
ATOM 2538 C C . GLU A 1 324 ? 24.938 22.453 5.508 1 97.38 324 GLU A C 1
ATOM 2540 O O . GLU A 1 324 ? 25.125 23.172 6.484 1 97.38 324 GLU A O 1
ATOM 2545 N N . LEU A 1 325 ? 23.812 22.422 4.875 1 98.12 325 LEU A N 1
ATOM 2546 C CA . LEU A 1 325 ? 22.672 23.219 5.285 1 98.12 325 LEU A CA 1
ATOM 2547 C C . LEU A 1 325 ? 22.266 22.906 6.723 1 98.12 325 LEU A C 1
ATOM 2549 O O . LEU A 1 325 ? 22.109 23.812 7.543 1 98.12 325 LEU A O 1
ATOM 2553 N N . PHE A 1 326 ? 22.188 21.656 7.078 1 98.06 326 PHE A N 1
ATOM 2554 C CA . PHE A 1 326 ? 21.688 21.297 8.398 1 98.06 326 PHE A CA 1
ATOM 2555 C C . PHE A 1 326 ? 22.781 21.422 9.445 1 98.06 326 PHE A C 1
ATOM 2557 O O . PHE A 1 326 ? 22.5 21.609 10.633 1 98.06 326 PHE A O 1
ATOM 2564 N N . ASN A 1 327 ? 24.062 21.328 9.023 1 97.69 327 ASN A N 1
ATOM 2565 C CA . ASN A 1 327 ? 25.141 21.703 9.93 1 97.69 327 ASN A CA 1
ATOM 2566 C C . ASN A 1 327 ? 25.062 23.172 10.32 1 97.69 327 ASN A C 1
ATOM 2568 O O . ASN A 1 327 ? 25.219 23.516 11.492 1 97.69 327 ASN A O 1
ATOM 2572 N N . ARG A 1 328 ? 24.859 24.016 9.352 1 97.56 328 ARG A N 1
ATOM 2573 C CA . ARG A 1 328 ? 24.719 25.438 9.617 1 97.56 328 ARG A CA 1
ATOM 2574 C C . ARG A 1 328 ? 23.5 25.719 10.492 1 97.56 328 ARG A C 1
ATOM 2576 O O . ARG A 1 328 ? 23.547 26.578 11.383 1 97.56 328 ARG A O 1
ATOM 2583 N N . LEU A 1 329 ? 22.391 25.016 10.219 1 98.06 329 LEU A N 1
ATOM 2584 C CA . LEU A 1 329 ? 21.188 25.188 11.031 1 98.06 329 LEU A CA 1
ATOM 2585 C C . LEU A 1 329 ? 21.469 24.828 12.484 1 98.06 329 LEU A C 1
ATOM 2587 O O . LEU A 1 329 ? 21.016 25.531 13.398 1 98.06 329 LEU A O 1
ATOM 2591 N N . ALA A 1 330 ? 22.172 23.734 12.68 1 98 330 ALA A N 1
ATOM 2592 C CA . ALA A 1 330 ? 22.516 23.312 14.039 1 98 330 ALA A CA 1
ATOM 2593 C C . ALA A 1 330 ? 23.281 24.406 14.773 1 98 330 ALA A C 1
ATOM 2595 O O . ALA A 1 330 ? 23.016 24.672 15.953 1 98 330 ALA A O 1
ATOM 2596 N N . GLU A 1 331 ? 24.188 25.031 14.102 1 97.62 331 GLU A N 1
ATOM 2597 C CA . GLU A 1 331 ? 24.984 26.094 14.703 1 97.62 331 GLU A CA 1
ATOM 2598 C C . GLU A 1 331 ? 24.109 27.297 15.047 1 97.62 331 GLU A C 1
ATOM 2600 O O . GLU A 1 331 ? 24.25 27.891 16.125 1 97.62 331 GLU A O 1
ATOM 2605 N N . LYS A 1 332 ? 23.25 27.625 14.188 1 96.44 332 LYS A N 1
ATOM 2606 C CA . LYS A 1 332 ? 22.375 28.766 14.438 1 96.44 332 LYS A CA 1
ATOM 2607 C C . LYS A 1 332 ? 21.406 28.469 15.578 1 96.44 332 LYS A C 1
ATOM 2609 O O . LYS A 1 332 ? 21.078 29.359 16.359 1 96.44 332 LYS A O 1
ATOM 2614 N N . VAL A 1 333 ? 20.891 27.266 15.641 1 95.69 333 VAL A N 1
ATOM 2615 C CA . VAL A 1 333 ? 19.969 26.875 16.703 1 95.69 333 VAL A CA 1
ATOM 2616 C C . VAL A 1 333 ? 20.688 26.953 18.047 1 95.69 333 VAL A C 1
ATOM 2618 O O . VAL A 1 333 ? 20.078 27.359 19.047 1 95.69 333 VAL A O 1
ATOM 2621 N N . LYS A 1 334 ? 21.953 26.594 18.078 1 95.94 334 LYS A N 1
ATOM 2622 C CA . LYS A 1 334 ? 22.734 26.719 19.312 1 95.94 334 LYS A CA 1
ATOM 2623 C C . LYS A 1 334 ? 22.797 28.156 19.781 1 95.94 334 LYS A C 1
ATOM 2625 O O . LYS A 1 334 ? 22.812 28.438 20.984 1 95.94 334 LYS A O 1
ATOM 2630 N N . GLU A 1 335 ? 22.859 29 18.812 1 94.12 335 GLU A N 1
ATOM 2631 C CA . GLU A 1 335 ? 22.938 30.438 19.109 1 94.12 335 GLU A CA 1
ATOM 2632 C C . GLU A 1 335 ? 21.594 30.969 19.594 1 94.12 335 GLU A C 1
ATOM 2634 O O . GLU A 1 335 ? 21.531 31.938 20.359 1 94.12 335 GLU A O 1
ATOM 2639 N N . PHE A 1 336 ? 20.562 30.375 19.125 1 89.38 336 PHE A N 1
ATOM 2640 C CA . PHE A 1 336 ? 19.219 30.781 19.469 1 89.38 336 PHE A CA 1
ATOM 2641 C C . PHE A 1 336 ? 18.422 29.625 20.047 1 89.38 336 PHE A C 1
ATOM 2643 O O . PHE A 1 336 ? 17.406 29.219 19.469 1 89.38 336 PHE A O 1
ATOM 2650 N N . PRO A 1 337 ? 18.703 29.172 21.203 1 88.56 337 PRO A N 1
ATOM 2651 C CA . PRO A 1 337 ? 18.109 27.938 21.734 1 88.56 337 PRO A CA 1
ATOM 2652 C C . PRO A 1 337 ? 16.625 28.078 22.062 1 88.56 337 PRO A C 1
ATOM 2654 O O . PRO A 1 337 ? 15.93 27.078 22.203 1 88.56 337 PRO A O 1
ATOM 2657 N N . ASP A 1 338 ? 16.078 29.281 22.125 1 86.12 338 ASP A N 1
ATOM 2658 C CA . ASP A 1 338 ? 14.68 29.531 22.469 1 86.12 338 ASP A CA 1
ATOM 2659 C C . ASP A 1 338 ? 13.75 28.938 21.422 1 86.12 338 ASP A C 1
ATOM 2661 O O . ASP A 1 338 ? 12.57 28.688 21.688 1 86.12 338 ASP A O 1
ATOM 2665 N N . ILE A 1 339 ? 14.289 28.672 20.281 1 87.5 339 ILE A N 1
ATOM 2666 C CA . ILE A 1 339 ? 13.469 28.109 19.203 1 87.5 339 ILE A CA 1
ATOM 2667 C C . ILE A 1 339 ? 13.055 26.688 19.562 1 87.5 339 ILE A C 1
ATOM 2669 O O . ILE A 1 339 ? 12.078 26.172 19.016 1 87.5 339 ILE A O 1
ATOM 2673 N N . MET A 1 340 ? 13.773 26.078 20.438 1 89.25 340 MET A N 1
ATOM 2674 C CA . MET A 1 340 ? 13.477 24.719 20.844 1 89.25 340 MET A CA 1
ATOM 2675 C C . MET A 1 340 ? 12.633 24.688 22.109 1 89.25 340 MET A C 1
ATOM 2677 O O . MET A 1 340 ? 12.18 23.625 22.547 1 89.25 340 MET A O 1
ATOM 2681 N N . ASN A 1 341 ? 12.484 25.844 22.719 1 85.62 341 ASN A N 1
ATOM 2682 C CA . ASN A 1 341 ? 11.781 25.938 24 1 85.62 341 ASN A CA 1
ATOM 2683 C C . ASN A 1 341 ? 10.273 25.797 23.828 1 85.62 341 ASN A C 1
ATOM 2685 O O . ASN A 1 341 ? 9.602 26.734 23.391 1 85.62 341 ASN A O 1
ATOM 2689 N N . THR A 1 342 ? 9.711 24.734 24.219 1 79.88 342 THR A N 1
ATOM 2690 C CA . THR A 1 342 ? 8.305 24.391 24 1 79.88 342 THR A CA 1
ATOM 2691 C C . THR A 1 342 ? 7.398 25.297 24.828 1 79.88 342 THR A C 1
ATOM 2693 O O . THR A 1 342 ? 6.207 25.438 24.531 1 79.88 342 THR A O 1
ATOM 2696 N N . GLU A 1 343 ? 7.887 25.984 25.781 1 79.12 343 GLU A N 1
ATOM 2697 C CA . GLU A 1 343 ? 7.105 26.891 26.609 1 79.12 343 GLU A CA 1
ATOM 2698 C C . GLU A 1 343 ? 6.93 28.234 25.938 1 79.12 343 GLU A C 1
ATOM 2700 O O . GLU A 1 343 ? 5.969 28.969 26.219 1 79.12 343 GLU A O 1
ATOM 2705 N N . LYS A 1 344 ? 7.828 28.438 25.078 1 78.81 344 LYS A N 1
ATOM 2706 C CA . LYS A 1 344 ? 7.824 29.766 24.438 1 78.81 344 LYS A CA 1
ATOM 2707 C C . LYS A 1 344 ? 7.262 29.688 23.031 1 78.81 344 LYS A C 1
ATOM 2709 O O . LYS A 1 344 ? 6.859 30.703 22.453 1 78.81 344 LYS A O 1
ATOM 2714 N N . LEU A 1 345 ? 7.215 28.531 22.562 1 82.44 345 LEU A N 1
ATOM 2715 C CA . LEU A 1 345 ? 6.785 28.359 21.172 1 82.44 345 LEU A CA 1
ATOM 2716 C C . LEU A 1 345 ? 5.281 28.578 21.047 1 82.44 345 LEU A C 1
ATOM 2718 O O . LEU A 1 345 ? 4.496 28 21.812 1 82.44 345 LEU A O 1
ATOM 2722 N N . LYS A 1 346 ? 4.82 29.438 20.141 1 83.94 346 LYS A N 1
ATOM 2723 C CA . LYS A 1 346 ? 3.416 29.688 19.828 1 83.94 346 LYS A CA 1
ATOM 2724 C C . LYS A 1 346 ? 2.84 28.594 18.938 1 83.94 346 LYS A C 1
ATOM 2726 O O . LYS A 1 346 ? 2.33 28.875 17.844 1 83.94 346 LYS A O 1
ATOM 2731 N N . LEU A 1 347 ? 3.004 27.438 19.344 1 88.12 347 LEU A N 1
ATOM 2732 C CA . LEU A 1 347 ? 2.508 26.266 18.641 1 88.12 347 LEU A CA 1
ATOM 2733 C C . LEU A 1 347 ? 1.677 25.391 19.578 1 88.12 347 LEU A C 1
ATOM 2735 O O . LEU A 1 347 ? 2.033 25.203 20.734 1 88.12 347 LEU A O 1
ATOM 2739 N N . ALA A 1 348 ? 0.543 25 19.172 1 90.88 348 ALA A N 1
ATOM 2740 C CA . ALA A 1 348 ? -0.327 24.062 19.875 1 90.88 348 ALA A CA 1
ATOM 2741 C C . ALA A 1 348 ? -0.847 22.969 18.938 1 90.88 348 ALA A C 1
ATOM 2743 O O . ALA A 1 348 ? -0.589 23.016 17.734 1 90.88 348 ALA A O 1
ATOM 2744 N N . VAL A 1 349 ? -1.384 21.984 19.531 1 93.56 349 VAL A N 1
ATOM 2745 C CA . VAL A 1 349 ? -2.078 20.953 18.75 1 93.56 349 VAL A CA 1
ATOM 2746 C C . VAL A 1 349 ? -3.576 21.016 19.047 1 93.56 349 VAL A C 1
ATOM 2748 O O . VAL A 1 349 ? -3.996 20.953 20.203 1 93.56 349 VAL A O 1
ATOM 2751 N N . LEU A 1 350 ? -4.352 21.266 18.016 1 95.44 350 LEU A N 1
ATOM 2752 C CA . LEU A 1 350 ? -5.805 21.234 18.141 1 95.44 350 LEU A CA 1
ATOM 2753 C C . LEU A 1 350 ? -6.328 19.812 17.938 1 95.44 350 LEU A C 1
ATOM 2755 O O . LEU A 1 350 ? -6.168 19.234 16.859 1 95.44 350 LEU A O 1
ATOM 2759 N N . PHE A 1 351 ? -6.875 19.219 18.984 1 96.81 351 PHE A N 1
ATOM 2760 C CA . PHE A 1 351 ? -7.582 17.953 18.906 1 96.81 351 PHE A CA 1
ATOM 2761 C C . PHE A 1 351 ? -9.055 18.172 18.562 1 96.81 351 PHE A C 1
ATOM 2763 O O . PHE A 1 351 ? -9.75 18.891 19.281 1 96.81 351 PHE A O 1
ATOM 2770 N N . VAL A 1 352 ? -9.539 17.562 17.469 1 98.06 352 VAL A N 1
ATOM 2771 C CA . VAL A 1 352 ? -10.914 17.766 17.031 1 98.06 352 VAL A CA 1
ATOM 2772 C C . VAL A 1 352 ? -11.555 16.406 16.734 1 98.06 352 VAL A C 1
ATOM 2774 O O . VAL A 1 352 ? -10.93 15.555 16.109 1 98.06 352 VAL A O 1
ATOM 2777 N N . LEU A 1 353 ? -12.727 16.172 17.25 1 98.56 353 LEU A N 1
ATOM 2778 C CA . LEU A 1 353 ? -13.578 15.078 16.812 1 98.56 353 LEU A CA 1
ATOM 2779 C C . LEU A 1 353 ? -14.758 15.594 15.992 1 98.56 353 LEU A C 1
ATOM 2781 O O . LEU A 1 353 ? -15.562 16.375 16.484 1 98.56 353 LEU A O 1
ATOM 2785 N N . LEU A 1 354 ? -14.797 15.188 14.758 1 98.62 354 LEU A N 1
ATOM 2786 C CA . LEU A 1 354 ? -15.914 15.5 13.867 1 98.62 354 LEU A CA 1
ATOM 2787 C C . LEU A 1 354 ? -16.781 14.273 13.625 1 98.62 354 LEU A C 1
ATOM 2789 O O . LEU A 1 354 ? -16.281 13.141 13.633 1 98.62 354 LEU A O 1
ATOM 2793 N N . LYS A 1 355 ? -18.078 14.469 13.484 1 98.06 355 LYS A N 1
ATOM 2794 C CA . LYS A 1 355 ? -19.031 13.422 13.141 1 98.06 355 LYS A CA 1
ATOM 2795 C C . LYS A 1 355 ? -19.797 13.758 11.867 1 98.06 355 LYS A C 1
ATOM 2797 O O . LYS A 1 355 ? -20.359 14.844 11.742 1 98.06 355 LYS A O 1
ATOM 2802 N N . SER A 1 356 ? -19.688 12.82 10.883 1 97.81 356 SER A N 1
ATOM 2803 C CA . SER A 1 356 ? -20.344 13.055 9.586 1 97.81 356 SER A CA 1
ATOM 2804 C C . SER A 1 356 ? -21.859 13.109 9.727 1 97.81 356 SER A C 1
ATOM 2806 O O . SER A 1 356 ? -22.453 12.227 10.344 1 97.81 356 SER A O 1
ATOM 2808 N N . LYS A 1 357 ? -22.5 14.117 9.156 1 94.81 357 LYS A N 1
ATOM 2809 C CA . LYS A 1 357 ? -23.953 14.25 9.18 1 94.81 357 LYS A CA 1
ATOM 2810 C C . LYS A 1 357 ? -24.609 13.297 8.18 1 94.81 357 LYS A C 1
ATOM 2812 O O . LYS A 1 357 ? -24 12.953 7.16 1 94.81 357 LYS A O 1
ATOM 2817 N N . PRO A 1 358 ? -25.844 12.875 8.477 1 90.06 358 PRO A N 1
ATOM 2818 C CA . PRO A 1 358 ? -26.531 12.016 7.52 1 90.06 358 PRO A CA 1
ATOM 2819 C C . PRO A 1 358 ? -26.719 12.68 6.156 1 90.06 358 PRO A C 1
ATOM 2821 O O . PRO A 1 358 ? -26.984 13.883 6.082 1 90.06 358 PRO A O 1
ATOM 2824 N N . LYS A 1 359 ? -26.438 12 5.129 1 82.12 359 LYS A N 1
ATOM 2825 C CA . LYS A 1 359 ? -26.547 12.492 3.758 1 82.12 359 LYS A CA 1
ATOM 2826 C C . LYS A 1 359 ? -27.984 12.406 3.248 1 82.12 359 LYS A C 1
ATOM 2828 O O . LYS A 1 359 ? -28.719 11.477 3.605 1 82.12 359 LYS A O 1
ATOM 2833 N N . SER A 1 360 ? -28.594 13.625 2.984 1 66.19 360 SER A N 1
ATOM 2834 C CA . SER A 1 360 ? -29.938 13.633 2.438 1 66.19 360 SER A CA 1
ATOM 2835 C C . SER A 1 360 ? -30 12.906 1.099 1 66.19 360 SER A C 1
ATOM 2837 O O . SER A 1 360 ? -29 12.852 0.371 1 66.19 360 SER A O 1
ATOM 2839 N N . ASN A 1 361 ? -30.891 11.953 0.881 1 56.91 361 ASN A N 1
ATOM 2840 C CA . ASN A 1 361 ? -31.141 11.25 -0.376 1 56.91 361 ASN A CA 1
ATOM 2841 C C . ASN A 1 361 ? -30.844 12.141 -1.579 1 56.91 361 ASN A C 1
ATOM 2843 O O . ASN A 1 361 ? -30.547 11.648 -2.668 1 56.91 361 ASN A O 1
ATOM 2847 N N . ASP A 1 362 ? -30.906 13.453 -1.459 1 49.94 362 ASP A N 1
ATOM 2848 C CA . ASP A 1 362 ? -30.812 14.375 -2.586 1 49.94 362 ASP A CA 1
ATOM 2849 C C . ASP A 1 362 ? -29.359 14.727 -2.891 1 49.94 362 ASP A C 1
ATOM 2851 O O . ASP A 1 362 ? -29.078 15.477 -3.828 1 49.94 362 ASP A O 1
ATOM 2855 N N . SER A 1 363 ? -28.547 14.289 -2.215 1 46.5 363 SER A N 1
ATOM 2856 C CA . SER A 1 363 ? -27.188 14.828 -2.316 1 46.5 363 SER A CA 1
ATOM 2857 C C . SER A 1 363 ? -26.375 14.07 -3.365 1 46.5 363 SER A C 1
ATOM 2859 O O . SER A 1 363 ? -25.203 14.367 -3.568 1 46.5 363 SER A O 1
ATOM 2861 N N . TYR A 1 364 ? -26.922 13.031 -3.832 1 42.56 364 TYR A N 1
ATOM 2862 C CA . TYR A 1 364 ? -26.234 12.359 -4.918 1 42.56 364 TYR A CA 1
ATOM 2863 C C . TYR A 1 364 ? -26.844 12.703 -6.266 1 42.56 364 TYR A C 1
ATOM 2865 O O . TYR A 1 364 ? -28.062 12.883 -6.371 1 42.56 364 TYR A O 1
ATOM 2873 N N . MET B 1 1 ? 3.207 -21.594 10.008 1 46.59 1 MET B N 1
ATOM 2874 C CA . MET B 1 1 ? 4.457 -21.688 9.258 1 46.59 1 MET B CA 1
ATOM 2875 C C . MET B 1 1 ? 4.73 -20.391 8.5 1 46.59 1 MET B C 1
ATOM 2877 O O . MET B 1 1 ? 3.803 -19.75 8.016 1 46.59 1 MET B O 1
ATOM 2881 N N . GLU B 1 2 ? 5.953 -19.891 8.711 1 63.91 2 GLU B N 1
ATOM 2882 C CA . GLU B 1 2 ? 6.324 -18.562 8.211 1 63.91 2 GLU B CA 1
ATOM 2883 C C . GLU B 1 2 ? 6.441 -18.562 6.691 1 63.91 2 GLU B C 1
ATOM 2885 O O . GLU B 1 2 ? 7.086 -19.438 6.113 1 63.91 2 GLU B O 1
ATOM 2890 N N . ASP B 1 3 ? 5.516 -18.078 5.887 1 78.12 3 ASP B N 1
ATOM 2891 C CA . ASP B 1 3 ? 5.574 -17.891 4.438 1 78.12 3 ASP B CA 1
ATOM 2892 C C . ASP B 1 3 ? 6.828 -17.109 4.039 1 78.12 3 ASP B C 1
ATOM 2894 O O . ASP B 1 3 ? 7.078 -16.016 4.547 1 78.12 3 ASP B O 1
ATOM 2898 N N . GLU B 1 4 ? 7.594 -17.859 3.301 1 87.31 4 GLU B N 1
ATOM 2899 C CA . GLU B 1 4 ? 8.789 -17.172 2.803 1 87.31 4 GLU B CA 1
ATOM 2900 C C . GLU B 1 4 ? 8.43 -16.125 1.751 1 87.31 4 GLU B C 1
ATOM 2902 O O . GLU B 1 4 ? 7.492 -16.312 0.971 1 87.31 4 GLU B O 1
ATOM 2907 N N . SER B 1 5 ? 9.062 -15.016 1.777 1 83.56 5 SER B N 1
ATOM 2908 C CA . SER B 1 5 ? 8.773 -13.898 0.884 1 83.56 5 SER B CA 1
ATOM 2909 C C . SER B 1 5 ? 9.492 -14.055 -0.452 1 83.56 5 SER B C 1
ATOM 2911 O O . SER B 1 5 ? 10.703 -14.25 -0.489 1 83.56 5 SER B O 1
ATOM 2913 N N . TYR B 1 6 ? 8.758 -14.133 -1.528 1 87.94 6 TYR B N 1
ATOM 2914 C CA . TYR B 1 6 ? 9.312 -14.273 -2.869 1 87.94 6 TYR B CA 1
ATOM 2915 C C . TYR B 1 6 ? 8.742 -13.219 -3.811 1 87.94 6 TYR B C 1
ATOM 2917 O O . TYR B 1 6 ? 7.898 -13.523 -4.652 1 87.94 6 TYR B O 1
ATOM 2925 N N . ALA B 1 7 ? 9.273 -12.039 -3.723 1 91.38 7 ALA B N 1
ATOM 2926 C CA . ALA B 1 7 ? 8.812 -10.977 -4.613 1 91.38 7 ALA B CA 1
ATOM 2927 C C . ALA B 1 7 ? 9.695 -10.891 -5.855 1 91.38 7 ALA B C 1
ATOM 2929 O O . ALA B 1 7 ? 10.883 -11.227 -5.809 1 91.38 7 ALA B O 1
ATOM 2930 N N . MET B 1 8 ? 9.102 -10.461 -6.969 1 94.62 8 MET B N 1
ATOM 2931 C CA . MET B 1 8 ? 9.836 -10.258 -8.219 1 94.62 8 MET B CA 1
ATOM 2932 C C . MET B 1 8 ? 10.727 -9.023 -8.133 1 94.62 8 MET B C 1
ATOM 2934 O O . MET B 1 8 ? 10.547 -8.188 -7.242 1 94.62 8 MET B O 1
ATOM 2938 N N . LYS B 1 9 ? 11.664 -8.984 -9.117 1 94.62 9 LYS B N 1
ATOM 2939 C CA . LYS B 1 9 ? 12.617 -7.875 -9.109 1 94.62 9 LYS B CA 1
ATOM 2940 C C . LYS B 1 9 ? 11.898 -6.539 -9.273 1 94.62 9 LYS B C 1
ATOM 2942 O O . LYS B 1 9 ? 11.172 -6.332 -10.25 1 94.62 9 LYS B O 1
ATOM 2947 N N . GLY B 1 10 ? 12.109 -5.625 -8.344 1 94.69 10 GLY B N 1
ATOM 2948 C CA . GLY B 1 10 ? 11.484 -4.316 -8.359 1 94.69 10 GLY B CA 1
ATOM 2949 C C . GLY B 1 10 ? 12.234 -3.299 -9.195 1 94.69 10 GLY B C 1
ATOM 2950 O O . GLY B 1 10 ? 13.109 -3.662 -9.984 1 94.69 10 GLY B O 1
ATOM 2951 N N . GLY B 1 11 ? 11.789 -2.064 -9.078 1 92.62 11 GLY B N 1
ATOM 2952 C CA . GLY B 1 11 ? 12.453 -0.949 -9.734 1 92.62 11 GLY B CA 1
ATOM 2953 C C . GLY B 1 11 ? 12.023 -0.763 -11.172 1 92.62 11 GLY B C 1
ATOM 2954 O O . GLY B 1 11 ? 11.039 -1.356 -11.617 1 92.62 11 GLY B O 1
ATOM 2955 N N . ASP B 1 12 ? 12.703 0.108 -11.812 1 91 12 ASP B N 1
ATOM 2956 C CA . ASP B 1 12 ? 12.406 0.43 -13.203 1 91 12 ASP B CA 1
ATOM 2957 C C . ASP B 1 12 ? 13.641 0.281 -14.078 1 91 12 ASP B C 1
ATOM 2959 O O . ASP B 1 12 ? 13.688 0.8 -15.195 1 91 12 ASP B O 1
ATOM 2963 N N . GLY B 1 13 ? 14.633 -0.406 -13.586 1 93.12 13 GLY B N 1
ATOM 2964 C CA . GLY B 1 13 ? 15.844 -0.667 -14.352 1 93.12 13 GLY B CA 1
ATOM 2965 C C . GLY B 1 13 ? 15.656 -1.737 -15.414 1 93.12 13 GLY B C 1
ATOM 2966 O O . GLY B 1 13 ? 14.578 -2.332 -15.523 1 93.12 13 GLY B O 1
ATOM 2967 N N . PRO B 1 14 ? 16.688 -2.016 -16.109 1 93.38 14 PRO B N 1
ATOM 2968 C CA . PRO B 1 14 ? 16.578 -2.934 -17.25 1 93.38 14 PRO B CA 1
ATOM 2969 C C . PRO B 1 14 ? 16.219 -4.359 -16.828 1 93.38 14 PRO B C 1
ATOM 2971 O O . PRO B 1 14 ? 15.656 -5.121 -17.609 1 93.38 14 PRO B O 1
ATOM 2974 N N . HIS B 1 15 ? 16.547 -4.727 -15.633 1 94.56 15 HIS B N 1
ATOM 2975 C CA . HIS B 1 15 ? 16.312 -6.094 -15.18 1 94.56 15 HIS B CA 1
ATOM 2976 C C . HIS B 1 15 ? 15.023 -6.195 -14.359 1 94.56 15 HIS B C 1
ATOM 2978 O O . HIS B 1 15 ? 14.711 -7.258 -13.828 1 94.56 15 HIS B O 1
ATOM 2984 N N . SER B 1 16 ? 14.289 -5.074 -14.258 1 95.56 16 SER B N 1
ATOM 2985 C CA . SER B 1 16 ? 13.07 -5.035 -13.453 1 95.56 16 SER B CA 1
ATOM 2986 C C . SER B 1 16 ? 12 -5.957 -14.031 1 95.56 16 SER B C 1
ATOM 2988 O O . SER B 1 16 ? 11.914 -6.129 -15.25 1 95.56 16 SER B O 1
ATOM 2990 N N . TYR B 1 17 ? 11.203 -6.559 -13.141 1 94.56 17 TYR B N 1
ATOM 2991 C CA . TYR B 1 17 ? 10.078 -7.387 -13.562 1 94.56 17 TYR B CA 1
ATOM 2992 C C . TYR B 1 17 ? 9.078 -6.578 -14.375 1 94.56 17 TYR B C 1
ATOM 2994 O O . TYR B 1 17 ? 8.469 -7.094 -15.312 1 94.56 17 TYR B O 1
ATOM 3002 N N . ALA B 1 18 ? 8.906 -5.312 -14.031 1 92.31 18 ALA B N 1
ATOM 3003 C CA . ALA B 1 18 ? 7.992 -4.418 -14.742 1 92.31 18 ALA B CA 1
ATOM 3004 C C . ALA B 1 18 ? 8.312 -4.375 -16.234 1 92.31 18 ALA B C 1
ATOM 3006 O O . ALA B 1 18 ? 7.41 -4.332 -17.062 1 92.31 18 ALA B O 1
ATOM 3007 N N . LEU B 1 19 ? 9.586 -4.5 -16.547 1 92.94 19 LEU B N 1
ATOM 3008 C CA . LEU B 1 19 ? 10.008 -4.352 -17.938 1 92.94 19 LEU B CA 1
ATOM 3009 C C . LEU B 1 19 ? 10.188 -5.711 -18.594 1 92.94 19 LEU B C 1
ATOM 3011 O O . LEU B 1 19 ? 10.32 -5.797 -19.812 1 92.94 19 LEU B O 1
ATOM 3015 N N . ASN B 1 20 ? 10.219 -6.797 -17.766 1 92.88 20 ASN B N 1
ATOM 3016 C CA . ASN B 1 20 ? 10.602 -8.094 -18.328 1 92.88 20 ASN B CA 1
ATOM 3017 C C . ASN B 1 20 ? 9.562 -9.164 -18.016 1 92.88 20 ASN B C 1
ATOM 3019 O O . ASN B 1 20 ? 9.906 -10.32 -17.766 1 92.88 20 ASN B O 1
ATOM 3023 N N . SER B 1 21 ? 8.273 -8.805 -18 1 92.81 21 SER B N 1
ATOM 3024 C CA . SER B 1 21 ? 7.199 -9.742 -17.703 1 92.81 21 SER B CA 1
ATOM 3025 C C . SER B 1 21 ? 6.199 -9.812 -18.859 1 92.81 21 SER B C 1
ATOM 3027 O O . SER B 1 21 ? 4.992 -9.906 -18.625 1 92.81 21 SE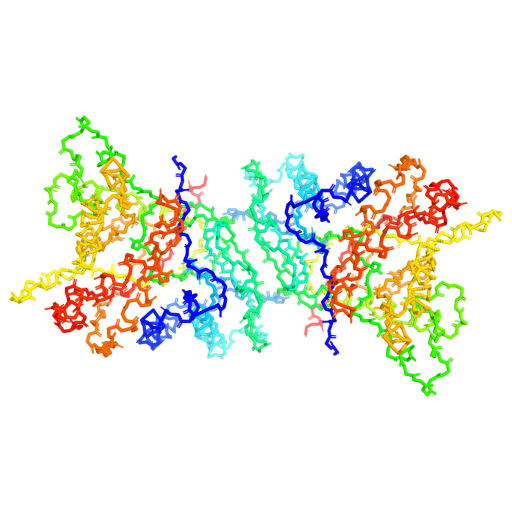R B O 1
ATOM 3029 N N . THR B 1 22 ? 6.641 -9.789 -20.031 1 89.25 22 THR B N 1
ATOM 3030 C CA . THR B 1 22 ? 5.785 -9.75 -21.219 1 89.25 22 THR B CA 1
ATOM 3031 C C . THR B 1 22 ? 4.996 -11.047 -21.359 1 89.25 22 THR B C 1
ATOM 3033 O O . THR B 1 22 ? 3.871 -11.039 -21.859 1 89.25 22 THR B O 1
ATOM 3036 N N . PHE B 1 23 ? 5.578 -12.148 -20.984 1 86.06 23 PHE B N 1
ATOM 3037 C CA . PHE B 1 23 ? 4.867 -13.414 -21.047 1 86.06 23 PHE B CA 1
ATOM 3038 C C . PHE B 1 23 ? 3.592 -13.367 -20.219 1 86.06 23 PHE B C 1
ATOM 3040 O O . PHE B 1 23 ? 2.521 -13.758 -20.688 1 86.06 23 PHE B O 1
ATOM 3047 N N . GLN B 1 24 ? 3.711 -12.867 -19.047 1 90 24 GLN B N 1
ATOM 3048 C CA . GLN B 1 24 ? 2.561 -12.727 -18.156 1 90 24 GLN B CA 1
ATOM 3049 C C . GLN B 1 24 ? 1.538 -11.75 -18.719 1 90 24 GLN B C 1
ATOM 3051 O O . GLN B 1 24 ? 0.33 -11.969 -18.609 1 90 24 GLN B O 1
ATOM 3056 N N . ARG B 1 25 ? 2.025 -10.695 -19.344 1 90.31 25 ARG B N 1
ATOM 3057 C CA . ARG B 1 25 ? 1.135 -9.742 -20 1 90.31 25 ARG B CA 1
ATOM 3058 C C . ARG B 1 25 ? 0.306 -10.414 -21.078 1 90.31 25 ARG B C 1
ATOM 3060 O O . ARG B 1 25 ? -0.903 -10.195 -21.172 1 90.31 25 ARG B O 1
ATOM 3067 N N . ASN B 1 26 ? 0.984 -11.211 -21.828 1 89.38 26 ASN B N 1
ATOM 3068 C CA . ASN B 1 26 ? 0.318 -11.906 -22.938 1 89.38 26 ASN B CA 1
ATOM 3069 C C . ASN B 1 26 ? -0.766 -12.852 -22.422 1 89.38 26 ASN B C 1
ATOM 3071 O O . ASN B 1 26 ? -1.802 -13.016 -23.062 1 89.38 26 ASN B O 1
ATOM 3075 N N . THR B 1 27 ? -0.489 -13.477 -21.344 1 90 27 THR B N 1
ATOM 3076 C CA . THR B 1 27 ? -1.487 -14.352 -20.75 1 90 27 THR B CA 1
ATOM 3077 C C . THR B 1 27 ? -2.754 -13.57 -20.406 1 90 27 THR B C 1
ATOM 3079 O O . THR B 1 27 ? -3.865 -14.023 -20.688 1 90 27 THR B O 1
ATOM 3082 N N . ILE B 1 28 ? -2.568 -12.398 -19.828 1 91.19 28 ILE B N 1
ATOM 3083 C CA . ILE B 1 28 ? -3.697 -11.555 -19.438 1 91.19 28 ILE B CA 1
ATOM 3084 C C . ILE B 1 28 ? -4.434 -11.078 -20.688 1 91.19 28 ILE B C 1
ATOM 3086 O O . ILE B 1 28 ? -5.664 -11.109 -20.734 1 91.19 28 ILE B O 1
ATOM 3090 N N . GLU B 1 29 ? -3.68 -10.742 -21.688 1 90.56 29 GLU B N 1
ATOM 3091 C CA . GLU B 1 29 ? -4.281 -10.273 -22.938 1 90.56 29 GLU B CA 1
ATOM 3092 C C . GLU B 1 29 ? -5.07 -11.383 -23.625 1 90.56 29 GLU B C 1
ATOM 3094 O O . GLU B 1 29 ? -6.18 -11.156 -24.109 1 90.56 29 GLU B O 1
ATOM 3099 N N . ALA B 1 30 ? -4.516 -12.508 -23.562 1 89.81 30 ALA B N 1
ATOM 3100 C CA . ALA B 1 30 ? -5.145 -13.656 -24.203 1 89.81 30 ALA B CA 1
ATOM 3101 C C . ALA B 1 30 ? -6.422 -14.062 -23.469 1 89.81 30 ALA B C 1
ATOM 3103 O O . ALA B 1 30 ? -7.332 -14.641 -24.078 1 89.81 30 ALA B O 1
ATOM 3104 N N . SER B 1 31 ? -6.5 -13.727 -22.219 1 93.19 31 SER B N 1
ATOM 3105 C CA . SER B 1 31 ? -7.648 -14.148 -21.422 1 93.19 31 SER B CA 1
ATOM 3106 C C . SER B 1 31 ? -8.656 -13.016 -21.266 1 93.19 31 SER B C 1
ATOM 3108 O O . SER B 1 31 ? -9.633 -13.148 -20.531 1 93.19 31 SER B O 1
ATOM 3110 N N . LYS B 1 32 ? -8.414 -11.93 -21.875 1 94.88 32 LYS B N 1
ATOM 3111 C CA . LYS B 1 32 ? -9.273 -10.758 -21.719 1 94.88 32 LYS B CA 1
ATOM 3112 C C . LYS B 1 32 ? -10.727 -11.094 -22.047 1 94.88 32 LYS B C 1
ATOM 3114 O O . LYS B 1 32 ? -11.625 -10.812 -21.25 1 94.88 32 LYS B O 1
ATOM 3119 N N . LYS B 1 33 ? -10.945 -11.695 -23.203 1 94.94 33 LYS B N 1
ATOM 3120 C CA . LYS B 1 33 ? -12.297 -12.047 -23.641 1 94.94 33 LYS B CA 1
ATOM 3121 C C . LYS B 1 33 ? -12.938 -13.047 -22.688 1 94.94 33 LYS B C 1
ATOM 3123 O O . LYS B 1 33 ? -14.125 -12.945 -22.375 1 94.94 33 LYS B O 1
ATOM 3128 N N . LEU B 1 34 ? -12.141 -14.008 -22.234 1 96.06 34 LEU B N 1
ATOM 3129 C CA . LEU B 1 34 ? -12.633 -15 -21.281 1 96.06 34 LEU B CA 1
ATOM 3130 C C . LEU B 1 34 ? -13.07 -14.344 -19.984 1 96.06 34 LEU B C 1
ATOM 3132 O O . LEU B 1 34 ? -14.109 -14.703 -19.422 1 96.06 34 LEU B O 1
ATOM 3136 N N . ILE B 1 35 ? -12.328 -13.375 -19.547 1 97.38 35 ILE B N 1
ATOM 3137 C CA . ILE B 1 35 ? -12.633 -12.641 -18.312 1 97.38 35 ILE B CA 1
ATOM 3138 C C . ILE B 1 35 ? -13.945 -11.891 -18.484 1 97.38 35 ILE B C 1
ATOM 3140 O O . ILE B 1 35 ? -14.836 -11.969 -17.625 1 97.38 35 ILE B O 1
ATOM 3144 N N . GLN B 1 36 ? -14.078 -11.211 -19.547 1 97.75 36 GLN B N 1
ATOM 3145 C CA . GLN B 1 36 ? -15.273 -10.422 -19.828 1 97.75 36 GLN B CA 1
ATOM 3146 C C . GLN B 1 36 ? -16.516 -11.312 -19.891 1 97.75 36 GLN B C 1
ATOM 3148 O O . GLN B 1 36 ? -17.547 -10.992 -19.297 1 97.75 36 GLN B O 1
ATOM 3153 N N . GLU B 1 37 ? -16.391 -12.406 -20.578 1 97.56 37 GLU B N 1
ATOM 3154 C CA . GLU B 1 37 ? -17.516 -13.344 -20.703 1 97.56 37 GLU B CA 1
ATOM 3155 C C . GLU B 1 37 ? -17.859 -13.961 -19.359 1 97.56 37 GLU B C 1
ATOM 3157 O O . GLU B 1 37 ? -19.047 -14.102 -19.016 1 97.56 37 GLU B O 1
ATOM 3162 N N . ALA B 1 38 ? -16.828 -14.344 -18.641 1 97.62 38 ALA B N 1
ATOM 3163 C CA . ALA B 1 38 ? -17.031 -14.93 -17.312 1 97.62 38 ALA B CA 1
ATOM 3164 C C . ALA B 1 38 ? -17.812 -13.977 -16.406 1 97.62 38 ALA B C 1
ATOM 3166 O O . ALA B 1 38 ? -18.75 -14.391 -15.719 1 97.62 38 ALA B O 1
ATOM 3167 N N . ILE B 1 39 ? -17.438 -12.719 -16.375 1 97.94 39 ILE B N 1
ATOM 3168 C CA . ILE B 1 39 ? -18.094 -11.719 -15.539 1 97.94 39 ILE B CA 1
ATOM 3169 C C . ILE B 1 39 ? -19.5 -11.469 -16.062 1 97.94 39 ILE B C 1
ATOM 3171 O O . ILE B 1 39 ? -20.453 -11.414 -15.281 1 97.94 39 ILE B O 1
ATOM 3175 N N . ALA B 1 40 ? -19.688 -11.398 -17.375 1 96.88 40 ALA B N 1
ATOM 3176 C CA . ALA B 1 40 ? -21 -11.141 -17.969 1 96.88 40 ALA B CA 1
ATOM 3177 C C . ALA B 1 40 ? -21.984 -12.234 -17.594 1 96.88 40 ALA B C 1
ATOM 3179 O O . ALA B 1 40 ? -23.156 -11.945 -17.328 1 96.88 40 ALA B O 1
ATOM 3180 N N . GLU B 1 41 ? -21.5 -13.406 -17.531 1 96.88 41 GLU B N 1
ATOM 3181 C CA . GLU B 1 41 ? -22.375 -14.562 -17.344 1 96.88 41 GLU B CA 1
ATOM 3182 C C . GLU B 1 41 ? -22.656 -14.797 -15.859 1 96.88 41 GLU B C 1
ATOM 3184 O O . GLU B 1 41 ? -23.672 -15.406 -15.508 1 96.88 41 GLU B O 1
ATOM 3189 N N . ASN B 1 42 ? -21.75 -14.297 -14.984 1 97 42 ASN B N 1
ATOM 3190 C CA . ASN B 1 42 ? -21.828 -14.836 -13.633 1 97 42 ASN B CA 1
ATOM 3191 C C . ASN B 1 42 ? -21.953 -13.719 -12.594 1 97 42 ASN B C 1
ATOM 3193 O O . ASN B 1 42 ? -22.312 -13.977 -11.445 1 97 42 ASN B O 1
ATOM 3197 N N . PHE B 1 43 ? -21.625 -12.492 -12.93 1 95.69 43 PHE B N 1
ATOM 3198 C CA . PHE B 1 43 ? -21.719 -11.383 -11.992 1 95.69 43 PHE B CA 1
ATOM 3199 C C . PHE B 1 43 ? -23.109 -10.766 -12.023 1 95.69 43 PHE B C 1
ATOM 3201 O O . PHE B 1 43 ? -23.562 -10.281 -13.07 1 95.69 43 PHE B O 1
ATOM 3208 N N . ASN B 1 44 ? -23.812 -10.695 -10.891 1 91.12 44 ASN B N 1
ATOM 3209 C CA . ASN B 1 44 ? -25.156 -10.117 -10.789 1 91.12 44 ASN B CA 1
ATOM 3210 C C . ASN B 1 44 ? -25.141 -8.797 -10.008 1 91.12 44 ASN B C 1
ATOM 3212 O O . ASN B 1 44 ? -25.078 -8.805 -8.781 1 91.12 44 ASN B O 1
ATOM 3216 N N . PRO B 1 45 ? -25.234 -7.738 -10.664 1 90.12 45 PRO B N 1
ATOM 3217 C CA . PRO B 1 45 ? -25.156 -6.434 -10 1 90.12 45 PRO B CA 1
ATOM 3218 C C . PRO B 1 45 ? -26.344 -6.172 -9.07 1 90.12 45 PRO B C 1
ATOM 3220 O O . PRO B 1 45 ? -26.234 -5.375 -8.141 1 90.12 45 PRO B O 1
ATOM 3223 N N . ARG B 1 46 ? -27.5 -6.766 -9.297 1 84.81 46 ARG B N 1
ATOM 3224 C CA . ARG B 1 46 ? -28.703 -6.523 -8.508 1 84.81 46 ARG B CA 1
ATOM 3225 C C . ARG B 1 46 ? -28.5 -6.938 -7.055 1 84.81 46 ARG B C 1
ATOM 3227 O O . ARG B 1 46 ? -29.094 -6.352 -6.148 1 84.81 46 ARG B O 1
ATOM 3234 N N . GLY B 1 47 ? -27.578 -7.793 -6.891 1 82.31 47 GLY B N 1
ATOM 3235 C CA . GLY B 1 47 ? -27.312 -8.281 -5.547 1 82.31 47 GLY B CA 1
ATOM 3236 C C . GLY B 1 47 ? -26.547 -7.293 -4.695 1 82.31 47 GLY B C 1
ATOM 3237 O O . GLY B 1 47 ? -26.484 -7.438 -3.471 1 82.31 47 GLY B O 1
ATOM 3238 N N . TYR B 1 48 ? -26.078 -6.277 -5.312 1 83 48 TYR B N 1
ATOM 3239 C CA . TYR B 1 48 ? -25.203 -5.352 -4.594 1 83 48 TYR B CA 1
ATOM 3240 C C . TYR B 1 48 ? -25.828 -3.959 -4.535 1 83 48 TYR B C 1
ATOM 3242 O O . TYR B 1 48 ? -25.281 -3.059 -3.893 1 83 48 TYR B O 1
ATOM 3250 N N . ALA B 1 49 ? -26.875 -3.836 -5.168 1 78.25 49 ALA B N 1
ATOM 3251 C CA . ALA B 1 49 ? -27.5 -2.523 -5.242 1 78.25 49 ALA B CA 1
ATOM 3252 C C . ALA B 1 49 ? -28.516 -2.342 -4.117 1 78.25 49 ALA B C 1
ATOM 3254 O O . ALA B 1 49 ? -29.328 -3.236 -3.85 1 78.25 49 ALA B O 1
ATOM 3255 N N . GLU B 1 50 ? -28.234 -1.478 -3.156 1 74.5 50 GLU B N 1
ATOM 3256 C CA . GLU B 1 50 ? -29.203 -1.048 -2.16 1 74.5 50 GLU B CA 1
ATOM 3257 C C . GLU B 1 50 ? -29.75 0.34 -2.484 1 74.5 50 GLU B C 1
ATOM 3259 O O . GLU B 1 50 ? -29.016 1.198 -2.984 1 74.5 50 GLU B O 1
ATOM 3264 N N . PRO B 1 51 ? -31.078 0.416 -2.158 1 70.56 51 PRO B N 1
ATOM 3265 C CA . PRO B 1 51 ? -31.672 1.724 -2.449 1 70.56 51 PRO B CA 1
ATOM 3266 C C . PRO B 1 51 ? -31 2.859 -1.684 1 70.56 51 PRO B C 1
ATOM 3268 O O . PRO B 1 51 ? -30.672 2.709 -0.501 1 70.56 51 PRO B O 1
ATOM 3271 N N . SER B 1 52 ? -30.578 3.875 -2.318 1 71.31 52 SER B N 1
ATOM 3272 C CA . SER B 1 52 ? -30.188 5.18 -1.797 1 71.31 52 SER B CA 1
ATOM 3273 C C . SER B 1 52 ? -28.75 5.152 -1.262 1 71.31 52 SER B C 1
ATOM 3275 O O . SER B 1 52 ? -28.328 6.07 -0.554 1 71.31 52 SER B O 1
ATOM 3277 N N . ARG B 1 53 ? -28.078 3.975 -1.4 1 82.81 53 ARG B N 1
ATOM 3278 C CA . ARG B 1 53 ? -26.688 3.955 -0.967 1 82.81 53 ARG B CA 1
ATOM 3279 C C . ARG B 1 53 ? -25.75 3.783 -2.156 1 82.81 53 ARG B C 1
ATOM 3281 O O . ARG B 1 53 ? -26.062 3.061 -3.104 1 82.81 53 ARG B O 1
ATOM 3288 N N . PRO B 1 54 ? -24.672 4.465 -2.039 1 90.12 54 PRO B N 1
ATOM 3289 C CA . PRO B 1 54 ? -23.688 4.234 -3.102 1 90.12 54 PRO B CA 1
ATOM 3290 C C . PRO B 1 54 ? -23.188 2.797 -3.139 1 90.12 54 PRO B C 1
ATOM 3292 O O . PRO B 1 54 ? -23.109 2.137 -2.098 1 90.12 54 PRO B O 1
ATOM 3295 N N . ILE B 1 55 ? -22.969 2.326 -4.332 1 91.62 55 ILE B N 1
ATOM 3296 C CA . ILE B 1 55 ? -22.484 0.964 -4.52 1 91.62 55 ILE B CA 1
ATOM 3297 C C . ILE B 1 55 ? -20.969 0.973 -4.609 1 91.62 55 ILE B C 1
ATOM 3299 O O . ILE B 1 55 ? -20.391 1.708 -5.414 1 91.62 55 ILE B O 1
ATOM 3303 N N . SER B 1 56 ? -20.344 0.236 -3.744 1 94.94 56 SER B N 1
ATOM 3304 C CA . SER B 1 56 ? -18.906 0.06 -3.781 1 94.94 56 SER B CA 1
ATOM 3305 C C . SER B 1 56 ? -18.531 -1.389 -4.078 1 94.94 56 SER B C 1
ATOM 3307 O O . SER B 1 56 ? -18.938 -2.301 -3.354 1 94.94 56 SER B O 1
ATOM 3309 N N . ILE B 1 57 ? -17.844 -1.619 -5.191 1 97 57 ILE B N 1
ATOM 3310 C CA . ILE B 1 57 ? -17.391 -2.947 -5.582 1 97 57 ILE B CA 1
ATOM 3311 C C . ILE B 1 57 ? -15.906 -3.104 -5.234 1 97 57 ILE B C 1
ATOM 3313 O O . ILE B 1 57 ? -15.078 -2.275 -5.617 1 97 57 ILE B O 1
ATOM 3317 N N . ARG B 1 58 ? -15.602 -4.156 -4.508 1 98.44 58 ARG B N 1
ATOM 3318 C CA . ARG B 1 58 ? -14.234 -4.41 -4.059 1 98.44 58 ARG B CA 1
ATOM 3319 C C . ARG B 1 58 ? -13.617 -5.586 -4.812 1 98.44 58 ARG B C 1
ATOM 3321 O O . ARG B 1 58 ? -14.164 -6.695 -4.789 1 98.44 58 ARG B O 1
ATOM 3328 N N . VAL B 1 59 ? -12.484 -5.309 -5.465 1 98.88 59 VAL B N 1
ATOM 3329 C CA . VAL B 1 59 ? -11.766 -6.277 -6.289 1 98.88 59 VAL B CA 1
ATOM 3330 C C . VAL B 1 59 ? -10.328 -6.406 -5.797 1 98.88 59 VAL B C 1
ATOM 3332 O O . VAL B 1 59 ? -9.695 -5.41 -5.445 1 98.88 59 VAL B O 1
ATOM 3335 N N . ALA B 1 60 ? -9.805 -7.637 -5.738 1 98.94 60 ALA B N 1
ATOM 3336 C CA . ALA B 1 60 ? -8.414 -7.828 -5.344 1 98.94 60 ALA B CA 1
ATOM 3337 C C . ALA B 1 60 ? -7.637 -8.594 -6.414 1 98.94 60 ALA B C 1
ATOM 3339 O O . ALA B 1 60 ? -8.156 -9.547 -6.996 1 98.94 60 ALA B O 1
ATOM 3340 N N . ASP B 1 61 ? -6.492 -8.117 -6.738 1 98.81 61 ASP B N 1
ATOM 3341 C CA . ASP B 1 61 ? -5.52 -8.883 -7.512 1 98.81 61 ASP B CA 1
ATOM 3342 C C . ASP B 1 61 ? -4.414 -9.43 -6.613 1 98.81 61 ASP B C 1
ATOM 3344 O O . ASP B 1 61 ? -3.664 -8.672 -6.004 1 98.81 61 ASP B O 1
ATOM 3348 N N . LEU B 1 62 ? -4.277 -10.727 -6.516 1 98.69 62 LEU B N 1
ATOM 3349 C CA . LEU B 1 62 ? -3.32 -11.383 -5.633 1 98.69 62 LEU B CA 1
ATOM 3350 C C . LEU B 1 62 ? -2.088 -11.836 -6.406 1 98.69 62 LEU B C 1
ATOM 3352 O O . LEU B 1 62 ? -2.193 -12.664 -7.312 1 98.69 62 LEU B O 1
ATOM 3356 N N . GLY B 1 63 ? -0.942 -11.344 -6.031 1 97.88 63 GLY B N 1
ATOM 3357 C CA . GLY B 1 63 ? 0.295 -11.555 -6.766 1 97.88 63 GLY B CA 1
ATOM 3358 C C . GLY B 1 63 ? 0.521 -10.516 -7.855 1 97.88 63 GLY B C 1
ATOM 3359 O O . GLY B 1 63 ? 0.82 -10.867 -9 1 97.88 63 GLY B O 1
ATOM 3360 N N . CYS B 1 64 ? 0.437 -9.258 -7.449 1 97.62 64 CYS B N 1
ATOM 3361 C CA . CYS B 1 64 ? 0.357 -8.188 -8.445 1 97.62 64 CYS B CA 1
ATOM 3362 C C . CYS B 1 64 ? 1.748 -7.762 -8.891 1 97.62 64 CYS B C 1
ATOM 3364 O O . CYS B 1 64 ? 1.892 -7.078 -9.906 1 97.62 64 CYS B O 1
ATOM 3366 N N . SER B 1 65 ? 2.732 -8.102 -8.156 1 96.56 65 SER B N 1
ATOM 3367 C CA . SER B 1 65 ? 4.094 -7.637 -8.398 1 96.56 65 SER B CA 1
ATOM 3368 C C . SER B 1 65 ? 4.148 -6.121 -8.555 1 96.56 65 SER B C 1
ATOM 3370 O O . SER B 1 65 ? 3.535 -5.391 -7.773 1 96.56 65 SER B O 1
ATOM 3372 N N . THR B 1 66 ? 4.871 -5.504 -9.547 1 93.88 66 THR B N 1
ATOM 3373 C CA . THR B 1 66 ? 5.141 -4.07 -9.578 1 93.88 66 THR B CA 1
ATOM 3374 C C . THR B 1 66 ? 4.242 -3.375 -10.594 1 93.88 66 THR B C 1
ATOM 3376 O O . THR B 1 66 ? 4.387 -2.174 -10.836 1 93.88 66 THR B O 1
ATOM 3379 N N . GLY B 1 67 ? 3.309 -3.953 -11.297 1 84.25 67 GLY B N 1
ATOM 3380 C CA . GLY B 1 67 ? 2.234 -3.076 -11.742 1 84.25 67 GLY B CA 1
ATOM 3381 C C . GLY B 1 67 ? 1.803 -3.334 -13.172 1 84.25 67 GLY B C 1
ATOM 3382 O O . GLY B 1 67 ? 0.642 -3.662 -13.43 1 84.25 67 GLY B O 1
ATOM 3383 N N . PRO B 1 68 ? 2.629 -3.4 -14.211 1 87.25 68 PRO B N 1
ATOM 3384 C CA . PRO B 1 68 ? 1.94 -3.111 -15.469 1 87.25 68 PRO B CA 1
ATOM 3385 C C . PRO B 1 68 ? 0.909 -4.176 -15.836 1 87.25 68 PRO B C 1
ATOM 3387 O O . PRO B 1 68 ? -0.166 -3.85 -16.344 1 87.25 68 PRO B O 1
ATOM 3390 N N . ASN B 1 69 ? 1.155 -5.375 -15.555 1 93.38 69 ASN B N 1
ATOM 3391 C CA . ASN B 1 69 ? 0.239 -6.441 -15.953 1 93.38 69 ASN B CA 1
ATOM 3392 C C . ASN B 1 69 ? -1.031 -6.426 -15.102 1 93.38 69 ASN B C 1
ATOM 3394 O O . ASN B 1 69 ? -2.133 -6.609 -15.625 1 93.38 69 ASN B O 1
ATOM 3398 N N . THR B 1 70 ? -0.844 -6.188 -13.828 1 96.75 70 THR B N 1
ATOM 3399 C CA . THR B 1 70 ? -2.004 -6.152 -12.945 1 96.75 70 THR B CA 1
ATOM 3400 C C . THR B 1 70 ? -2.938 -5.004 -13.328 1 96.75 70 THR B C 1
ATOM 3402 O O . THR B 1 70 ? -4.156 -5.125 -13.203 1 96.75 70 THR B O 1
ATOM 3405 N N . PHE B 1 71 ? -2.426 -3.881 -13.805 1 97.38 71 PHE B N 1
ATOM 3406 C CA . PHE B 1 71 ? -3.256 -2.746 -14.195 1 97.38 71 PHE B CA 1
ATOM 3407 C C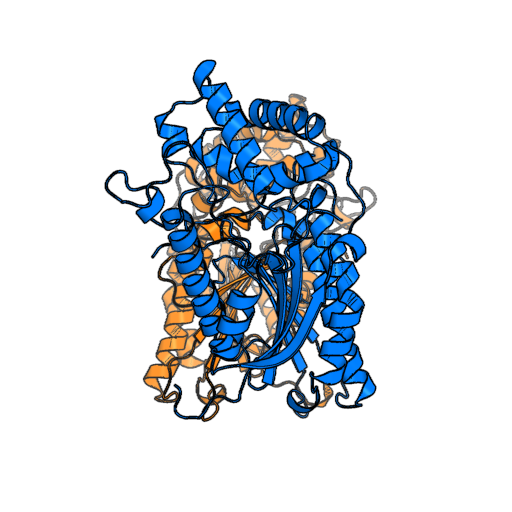 . PHE B 1 71 ? -4.156 -3.105 -15.367 1 97.38 71 PHE B C 1
ATOM 3409 O O . PHE B 1 71 ? -5.324 -2.713 -15.406 1 97.38 71 PHE B O 1
ATOM 3416 N N . LEU B 1 72 ? -3.615 -3.869 -16.297 1 95.94 72 LEU B N 1
ATOM 3417 C CA . LEU B 1 72 ? -4.398 -4.332 -17.438 1 95.94 72 LEU B CA 1
ATOM 3418 C C . LEU B 1 72 ? -5.523 -5.254 -16.984 1 95.94 72 LEU B C 1
ATOM 3420 O O . LEU B 1 72 ? -6.664 -5.113 -17.438 1 95.94 72 LEU B O 1
ATOM 3424 N N . ALA B 1 73 ? -5.203 -6.188 -16.141 1 97.44 73 ALA B N 1
ATOM 3425 C CA . ALA B 1 73 ? -6.203 -7.121 -15.617 1 97.44 73 ALA B CA 1
ATOM 3426 C C . ALA B 1 73 ? -7.309 -6.383 -14.867 1 97.44 73 ALA B C 1
ATOM 3428 O O . ALA B 1 73 ? -8.492 -6.645 -15.086 1 97.44 73 ALA B O 1
ATOM 3429 N N . MET B 1 74 ? -6.922 -5.434 -14.039 1 98.19 74 MET B N 1
ATOM 3430 C CA . MET B 1 74 ? -7.883 -4.703 -13.211 1 98.19 74 MET B CA 1
ATOM 3431 C C . MET B 1 74 ? -8.773 -3.812 -14.078 1 98.19 74 MET B C 1
ATOM 3433 O O . MET B 1 74 ? -9.977 -3.703 -13.836 1 98.19 74 MET B O 1
ATOM 3437 N N . GLN B 1 75 ? -8.188 -3.18 -15.055 1 96.94 75 GLN B N 1
ATOM 3438 C CA . GLN B 1 75 ? -8.992 -2.383 -15.969 1 96.94 75 GLN B CA 1
ATOM 3439 C C . GLN B 1 75 ? -10.039 -3.242 -16.688 1 96.94 75 GLN B C 1
ATOM 3441 O O . GLN B 1 75 ? -11.203 -2.863 -16.766 1 96.94 75 GLN B O 1
ATOM 3446 N N . THR B 1 76 ? -9.602 -4.395 -17.188 1 97.44 76 THR B N 1
ATOM 3447 C CA . THR B 1 76 ? -10.492 -5.316 -17.875 1 97.44 76 THR B CA 1
ATOM 3448 C C . THR B 1 76 ? -11.648 -5.734 -16.969 1 97.44 76 THR B C 1
ATOM 3450 O O . THR B 1 76 ? -12.812 -5.719 -17.391 1 97.44 76 THR B O 1
ATOM 3453 N N . ILE B 1 77 ? -11.336 -6.066 -15.75 1 98.5 77 ILE B N 1
ATOM 3454 C CA . ILE B 1 77 ? -12.32 -6.555 -14.797 1 98.5 77 ILE B CA 1
ATOM 3455 C C . ILE B 1 77 ? -13.281 -5.43 -14.414 1 98.5 77 ILE B C 1
ATOM 3457 O O . ILE B 1 77 ? -14.5 -5.617 -14.422 1 98.5 77 ILE B O 1
ATOM 3461 N N . VAL B 1 78 ? -12.773 -4.234 -14.07 1 98.06 78 VAL B N 1
ATOM 3462 C CA . VAL B 1 78 ? -13.578 -3.086 -13.672 1 98.06 78 VAL B CA 1
ATOM 3463 C C . VAL B 1 78 ? -14.531 -2.703 -14.805 1 98.06 78 VAL B C 1
ATOM 3465 O O . VAL B 1 78 ? -15.727 -2.498 -14.586 1 98.06 78 VAL B O 1
ATOM 3468 N N . ASP B 1 79 ? -14.016 -2.682 -16.047 1 96.81 79 ASP B N 1
ATOM 3469 C CA . ASP B 1 79 ? -14.844 -2.357 -17.203 1 96.81 79 ASP B CA 1
ATOM 3470 C C . ASP B 1 79 ? -15.969 -3.377 -17.375 1 96.81 79 ASP B C 1
ATOM 3472 O O . ASP B 1 79 ? -17.109 -3.008 -17.672 1 96.81 79 ASP B O 1
ATOM 3476 N N . ALA B 1 80 ? -15.602 -4.578 -17.234 1 97.56 80 ALA B N 1
ATOM 3477 C CA . ALA B 1 80 ? -16.578 -5.648 -17.422 1 97.56 80 ALA B CA 1
ATOM 3478 C C . ALA B 1 80 ? -17.688 -5.559 -16.375 1 97.56 80 ALA B C 1
ATOM 3480 O O . ALA B 1 80 ? -18.875 -5.734 -16.703 1 97.56 80 ALA B O 1
ATOM 3481 N N . ILE B 1 81 ? -17.344 -5.316 -15.125 1 96.62 81 ILE B N 1
ATOM 3482 C CA . ILE B 1 81 ? -18.344 -5.211 -14.062 1 96.62 81 ILE B CA 1
ATOM 3483 C C . ILE B 1 81 ? -19.219 -3.979 -14.289 1 96.62 81 ILE B C 1
ATOM 3485 O O . ILE B 1 81 ? -20.438 -4.039 -14.141 1 96.62 81 ILE B O 1
ATOM 3489 N N . GLU B 1 82 ? -18.547 -2.867 -14.586 1 94.81 82 GLU B N 1
ATOM 3490 C CA . GLU B 1 82 ? -19.281 -1.637 -14.867 1 94.81 82 GLU B CA 1
ATOM 3491 C C . GLU B 1 82 ? -20.328 -1.852 -15.961 1 94.81 82 GLU B C 1
ATOM 3493 O O . GLU B 1 82 ? -21.453 -1.361 -15.859 1 94.81 82 GLU B O 1
ATOM 3498 N N . LEU B 1 83 ? -20 -2.592 -16.984 1 94.06 83 LEU B N 1
ATOM 3499 C CA . LEU B 1 83 ? -20.906 -2.885 -18.094 1 94.06 83 LEU B CA 1
ATOM 3500 C C . LEU B 1 83 ? -22.125 -3.666 -17.609 1 94.06 83 LEU B C 1
ATOM 3502 O O . LEU B 1 83 ? -23.219 -3.486 -18.125 1 94.06 83 LEU B O 1
ATOM 3506 N N . GLN B 1 84 ? -21.906 -4.512 -16.578 1 93.19 84 GLN B N 1
ATOM 3507 C CA . GLN B 1 84 ? -23.031 -5.27 -16.031 1 93.19 84 GLN B CA 1
ATOM 3508 C C . GLN B 1 84 ? -24.031 -4.355 -15.328 1 93.19 84 GLN B C 1
ATOM 3510 O O . GLN B 1 84 ? -25.234 -4.582 -15.383 1 93.19 84 GLN B O 1
ATOM 3515 N N . PHE B 1 85 ? -23.547 -3.387 -14.625 1 91.62 85 PHE B N 1
ATOM 3516 C CA . PHE B 1 85 ? -24.438 -2.434 -13.961 1 91.62 85 PHE B CA 1
ATOM 3517 C C . PHE B 1 85 ? -25.203 -1.606 -14.984 1 91.62 85 PHE B C 1
ATOM 3519 O O . PHE B 1 85 ? -26.391 -1.331 -14.797 1 91.62 85 PHE B O 1
ATOM 3526 N N . GLN B 1 86 ? -24.594 -1.241 -16.062 1 89.25 86 GLN B N 1
ATOM 3527 C CA . GLN B 1 86 ? -25.219 -0.44 -17.109 1 89.25 86 GLN B CA 1
ATOM 3528 C C . GLN B 1 86 ? -26.266 -1.253 -17.875 1 89.25 86 GLN B C 1
ATOM 3530 O O . GLN B 1 86 ? -27.359 -0.768 -18.141 1 89.25 86 GLN B O 1
ATOM 3535 N N . SER B 1 87 ? -25.969 -2.412 -18.188 1 88.38 87 SER B N 1
ATOM 3536 C CA . SER B 1 87 ? -26.797 -3.242 -19.047 1 88.38 87 SER B CA 1
ATOM 3537 C C . SER B 1 87 ? -28.047 -3.73 -18.312 1 88.38 87 SER B C 1
ATOM 3539 O O . SER B 1 87 ? -29.109 -3.906 -18.922 1 88.38 87 SER B O 1
ATOM 3541 N N . LYS B 1 88 ? -27.953 -3.844 -17.047 1 83.94 88 LYS B N 1
ATOM 3542 C CA . LYS B 1 88 ? -29.062 -4.422 -16.312 1 83.94 88 LYS B CA 1
ATOM 3543 C C . LYS B 1 88 ? -29.875 -3.336 -15.609 1 83.94 88 LYS B C 1
ATOM 3545 O O . LYS B 1 88 ? -30.812 -3.639 -14.852 1 83.94 88 LYS B O 1
ATOM 3550 N N . GLY B 1 89 ? -29.562 -2.16 -15.867 1 77.12 89 GLY B N 1
ATOM 3551 C CA . GLY B 1 89 ? -30.328 -1.01 -15.414 1 77.12 89 GLY B CA 1
ATOM 3552 C C . GLY B 1 89 ? -30.453 -0.926 -13.906 1 77.12 89 GLY B C 1
ATOM 3553 O O . GLY B 1 89 ? -31.484 -0.525 -13.375 1 77.12 89 GLY B O 1
ATOM 3554 N N . VAL B 1 90 ? -29.703 -1.573 -13.219 1 66.06 90 VAL B N 1
ATOM 3555 C CA . VAL B 1 90 ? -29.812 -1.695 -11.766 1 66.06 90 VAL B CA 1
ATOM 3556 C C . VAL B 1 90 ? -29.562 -0.337 -11.117 1 66.06 90 VAL B C 1
ATOM 3558 O O . VAL B 1 90 ? -30.234 0.022 -10.141 1 66.06 90 VAL B O 1
ATOM 3561 N N . ALA B 1 91 ? -28.5 0.327 -11.414 1 62.94 91 ALA B N 1
ATOM 3562 C CA . ALA B 1 91 ? -28.141 1.423 -10.516 1 62.94 91 ALA B CA 1
ATOM 3563 C C . ALA B 1 91 ? -28.359 2.775 -11.188 1 62.94 91 ALA B C 1
ATOM 3565 O O . ALA B 1 91 ? -28.062 2.932 -12.383 1 62.94 91 ALA B O 1
ATOM 3566 N N . VAL B 1 92 ? -29.188 3.564 -10.422 1 60.59 92 VAL B N 1
ATOM 3567 C CA . VAL B 1 92 ? -29.312 4.977 -10.773 1 60.59 92 VAL B CA 1
ATOM 3568 C C . VAL B 1 92 ? -27.922 5.617 -10.789 1 60.59 92 VAL B C 1
ATOM 3570 O O . VAL B 1 92 ? -27.656 6.504 -11.602 1 60.59 92 VAL B O 1
ATOM 3573 N N . GLN B 1 93 ? -27.016 4.996 -9.914 1 72.75 93 GLN B N 1
ATOM 3574 C CA . GLN B 1 93 ? -25.656 5.547 -9.844 1 72.75 93 GLN B CA 1
ATOM 3575 C C . GLN B 1 93 ? -24.625 4.496 -10.219 1 72.75 93 GLN B C 1
ATOM 3577 O O . GLN B 1 93 ? -24.797 3.311 -9.938 1 72.75 93 GLN B O 1
ATOM 3582 N N . ASN B 1 94 ? -23.609 4.977 -10.883 1 84.56 94 ASN B N 1
ATOM 3583 C CA . ASN B 1 94 ? -22.469 4.129 -11.242 1 84.56 94 ASN B CA 1
ATOM 3584 C C . ASN B 1 94 ? -21.734 3.633 -10.008 1 84.56 94 ASN B C 1
ATOM 3586 O O . ASN B 1 94 ? -21.531 4.383 -9.055 1 84.56 94 ASN B O 1
ATOM 3590 N N . PRO B 1 95 ? -21.469 2.34 -9.992 1 93.56 95 PRO B N 1
ATOM 3591 C CA . PRO B 1 95 ? -20.688 1.825 -8.867 1 93.56 95 PRO B CA 1
ATOM 3592 C C . PRO B 1 95 ? -19.297 2.453 -8.789 1 93.56 95 PRO B C 1
ATOM 3594 O O . PRO B 1 95 ? -18.75 2.904 -9.805 1 93.56 95 PRO B O 1
ATOM 3597 N N . GLU B 1 96 ? -18.797 2.592 -7.625 1 96.25 96 GLU B N 1
ATOM 3598 C CA . GLU B 1 96 ? -17.406 2.953 -7.414 1 96.25 96 GLU B CA 1
ATOM 3599 C C . GLU B 1 96 ? -16.562 1.729 -7.043 1 96.25 96 GLU B C 1
ATOM 3601 O O . GLU B 1 96 ? -17.062 0.8 -6.406 1 96.25 96 GLU B O 1
ATOM 3606 N N . PHE B 1 97 ? -15.336 1.708 -7.504 1 98 97 PHE B N 1
ATOM 3607 C CA . PHE B 1 97 ? -14.508 0.518 -7.371 1 98 97 PHE B CA 1
ATOM 3608 C C . PHE B 1 97 ? -13.344 0.777 -6.422 1 98 97 PHE B C 1
ATOM 3610 O O . PHE B 1 97 ? -12.672 1.811 -6.52 1 98 97 PHE B O 1
ATOM 3617 N N . GLN B 1 98 ? -13.172 -0.061 -5.477 1 98.69 98 GLN B N 1
ATOM 3618 C CA . GLN B 1 98 ? -11.93 -0.176 -4.711 1 98.69 98 GLN B CA 1
ATOM 3619 C C . GLN B 1 98 ? -11.133 -1.399 -5.141 1 98.69 98 GLN B C 1
ATOM 3621 O O . GLN B 1 98 ? -11.602 -2.531 -5.023 1 98.69 98 GLN B O 1
ATOM 3626 N N . VAL B 1 99 ? -9.945 -1.186 -5.637 1 98.81 99 VAL B N 1
ATOM 3627 C CA . VAL B 1 99 ? -9.102 -2.275 -6.117 1 98.81 99 VAL B CA 1
ATOM 3628 C C . VAL B 1 99 ? -7.922 -2.473 -5.172 1 98.81 99 VAL B C 1
ATOM 3630 O O . VAL B 1 99 ? -7.188 -1.525 -4.883 1 98.81 99 VAL B O 1
ATOM 3633 N N . PHE B 1 100 ? -7.77 -3.686 -4.672 1 98.88 100 PHE B N 1
ATOM 3634 C CA . PHE B 1 100 ? -6.66 -4.074 -3.811 1 98.88 100 PHE B CA 1
ATOM 3635 C C . PHE B 1 100 ? -5.586 -4.809 -4.605 1 98.88 100 PHE B C 1
ATOM 3637 O O . PHE B 1 100 ? -5.875 -5.805 -5.277 1 98.88 100 PHE B O 1
ATOM 3644 N N . LEU B 1 101 ? -4.406 -4.301 -4.562 1 98.88 101 LEU B N 1
ATOM 3645 C CA . LEU B 1 101 ? -3.246 -4.922 -5.191 1 98.88 101 LEU B CA 1
ATOM 3646 C C . LEU B 1 101 ? -2.344 -5.574 -4.148 1 98.88 101 LEU B C 1
ATOM 3648 O O . LEU B 1 101 ? -1.705 -4.883 -3.355 1 98.88 101 LEU B O 1
ATOM 3652 N N . ASN B 1 102 ? -2.279 -6.879 -4.207 1 98.81 102 ASN B N 1
ATOM 3653 C CA . ASN B 1 102 ? -1.59 -7.625 -3.158 1 98.81 102 ASN B CA 1
ATOM 3654 C C . ASN B 1 102 ? -0.312 -8.273 -3.682 1 98.81 102 ASN B C 1
ATOM 3656 O O . ASN B 1 102 ? -0.289 -8.797 -4.797 1 98.81 102 ASN B O 1
ATOM 3660 N N . ASP B 1 103 ? 0.652 -8.281 -2.9 1 98.25 103 ASP B N 1
ATOM 3661 C CA . ASP B 1 103 ? 1.842 -9.117 -3.043 1 98.25 103 ASP B CA 1
ATOM 3662 C C . ASP B 1 103 ? 2.568 -9.273 -1.71 1 98.25 103 ASP B C 1
ATOM 3664 O O . ASP B 1 103 ? 2.094 -8.789 -0.679 1 98.25 103 ASP B O 1
ATOM 3668 N N . GLN B 1 104 ? 3.664 -10 -1.741 1 97.12 104 GLN B N 1
ATOM 3669 C CA . GLN B 1 104 ? 4.484 -10.188 -0.549 1 97.12 104 GLN B CA 1
ATOM 3670 C C . GLN B 1 104 ? 4.914 -8.852 0.043 1 97.12 104 GLN B C 1
ATOM 3672 O O . GLN B 1 104 ? 5 -7.852 -0.671 1 97.12 104 GLN B O 1
ATOM 3677 N N . VAL B 1 105 ? 5.23 -8.812 1.346 1 96.69 105 VAL B N 1
ATOM 3678 C CA . VAL B 1 105 ? 5.672 -7.617 2.053 1 96.69 105 VAL B CA 1
ATOM 3679 C C . VAL B 1 105 ? 6.91 -7.039 1.367 1 96.69 105 VAL B C 1
ATOM 3681 O O . VAL B 1 105 ? 7.082 -5.82 1.307 1 96.69 105 VAL B O 1
ATOM 3684 N N . SER B 1 106 ? 7.727 -7.895 0.778 1 95.31 106 SER B N 1
ATOM 3685 C CA . SER B 1 106 ? 9 -7.488 0.184 1 95.31 106 SER B CA 1
ATOM 3686 C C . SER B 1 106 ? 8.797 -6.934 -1.221 1 95.31 106 SER B C 1
ATOM 3688 O O . SER B 1 106 ? 9.758 -6.496 -1.863 1 95.31 106 SER B O 1
ATOM 3690 N N . ASN B 1 107 ? 7.594 -7 -1.711 1 97.25 107 ASN B N 1
ATOM 3691 C CA . ASN B 1 107 ? 7.332 -6.418 -3.021 1 97.25 107 ASN B CA 1
ATOM 3692 C C . ASN B 1 107 ? 7.703 -4.938 -3.061 1 97.25 107 ASN B C 1
ATOM 3694 O O . ASN B 1 107 ? 7.723 -4.27 -2.025 1 97.25 107 ASN B O 1
ATOM 3698 N N . ASP B 1 108 ? 8 -4.473 -4.219 1 97.31 108 ASP B N 1
ATOM 3699 C CA . ASP B 1 108 ? 8.289 -3.055 -4.418 1 97.31 108 ASP B CA 1
ATOM 3700 C C . ASP B 1 108 ? 7.004 -2.256 -4.613 1 97.31 108 ASP B C 1
ATOM 3702 O O . ASP B 1 108 ? 6.672 -1.869 -5.738 1 97.31 108 ASP B O 1
ATOM 3706 N N . PHE B 1 109 ? 6.332 -1.85 -3.611 1 98.25 109 PHE B N 1
ATOM 3707 C CA . PHE B 1 109 ? 5.074 -1.111 -3.66 1 98.25 109 PHE B CA 1
ATOM 3708 C C . PHE B 1 109 ? 5.309 0.329 -4.098 1 98.25 109 PHE B C 1
ATOM 3710 O O . PHE B 1 109 ? 4.418 0.961 -4.672 1 98.25 109 PHE B O 1
ATOM 3717 N N . ASN B 1 110 ? 6.52 0.873 -3.773 1 97.44 110 ASN B N 1
ATOM 3718 C CA . ASN B 1 110 ? 6.828 2.219 -4.246 1 97.44 110 ASN B CA 1
ATOM 3719 C C . ASN B 1 110 ? 6.707 2.322 -5.762 1 97.44 110 ASN B C 1
ATOM 3721 O O . ASN B 1 110 ? 6.031 3.213 -6.277 1 97.44 110 ASN B O 1
ATOM 3725 N N . THR B 1 111 ? 7.336 1.355 -6.438 1 97 111 THR B N 1
ATOM 3726 C CA . THR B 1 111 ? 7.27 1.332 -7.895 1 97 111 THR B CA 1
ATOM 3727 C C . THR B 1 111 ? 5.844 1.067 -8.367 1 97 111 THR B C 1
ATOM 3729 O O . THR B 1 111 ? 5.371 1.693 -9.312 1 97 111 THR B O 1
ATOM 3732 N N . LEU B 1 112 ? 5.176 0.158 -7.707 1 98 112 LEU B N 1
ATOM 3733 C CA . LEU B 1 112 ? 3.789 -0.152 -8.039 1 98 112 LEU B CA 1
ATOM 3734 C C . LEU B 1 112 ? 2.934 1.11 -8.031 1 98 112 LEU B C 1
ATOM 3736 O O . LEU B 1 112 ? 2.229 1.396 -9 1 98 112 LEU B O 1
ATOM 3740 N N . PHE B 1 113 ? 3.006 1.874 -6.969 1 97.75 113 PHE B N 1
ATOM 3741 C CA . PHE B 1 113 ? 2.141 3.033 -6.789 1 97.75 113 PHE B CA 1
ATOM 3742 C C . PHE B 1 113 ? 2.537 4.156 -7.738 1 97.75 113 PHE B C 1
ATOM 3744 O O . PHE B 1 113 ? 1.677 4.883 -8.242 1 97.75 113 PHE B O 1
ATOM 3751 N N . LYS B 1 114 ? 3.807 4.301 -7.957 1 95.69 114 LYS B N 1
ATOM 3752 C CA . LYS B 1 114 ? 4.289 5.301 -8.906 1 95.69 114 LYS B CA 1
ATOM 3753 C C . LYS B 1 114 ? 3.729 5.047 -10.305 1 95.69 114 LYS B C 1
ATOM 3755 O O . LYS B 1 114 ? 3.498 5.988 -11.062 1 95.69 114 LYS B O 1
ATOM 3760 N N . ASN B 1 115 ? 3.445 3.805 -10.602 1 95.19 115 ASN B N 1
ATOM 3761 C CA . ASN B 1 115 ? 3.064 3.438 -11.961 1 95.19 115 ASN B CA 1
ATOM 3762 C C . ASN B 1 115 ? 1.553 3.27 -12.086 1 95.19 115 ASN B C 1
ATOM 3764 O O . ASN B 1 115 ? 1.06 2.85 -13.141 1 95.19 115 ASN B O 1
ATOM 3768 N N . LEU B 1 116 ? 0.825 3.588 -11.07 1 97.25 116 LEU B N 1
ATOM 3769 C CA . LEU B 1 116 ? -0.628 3.52 -11.18 1 97.25 116 LEU B CA 1
ATOM 3770 C C . LEU B 1 116 ? -1.123 4.336 -12.367 1 97.25 116 LEU B C 1
ATOM 3772 O O . LEU B 1 116 ? -0.684 5.473 -12.57 1 97.25 116 LEU B O 1
ATOM 3776 N N . PRO B 1 117 ? -2.066 3.811 -13.109 1 96.06 117 PRO B N 1
ATOM 3777 C CA . PRO B 1 117 ? -2.598 4.59 -14.234 1 96.06 117 PRO B CA 1
ATOM 3778 C C . PRO B 1 117 ? -3.32 5.855 -13.781 1 96.06 117 PRO B C 1
ATOM 3780 O O . PRO B 1 117 ? -4.152 5.805 -12.875 1 96.06 117 PRO B O 1
ATOM 3783 N N . PRO B 1 118 ? -3.076 6.969 -14.391 1 92 118 PRO B N 1
ATOM 3784 C CA . PRO B 1 118 ? -3.693 8.227 -13.953 1 92 118 PRO B CA 1
ATOM 3785 C C . PRO B 1 118 ? -5.191 8.273 -14.234 1 92 118 PRO B C 1
ATOM 3787 O O . PRO B 1 118 ? -5.938 8.938 -13.516 1 92 118 PRO B O 1
ATOM 3790 N N . ASN B 1 119 ? -5.699 7.555 -15.242 1 92.81 119 ASN B N 1
ATOM 3791 C CA . ASN B 1 119 ? -7.109 7.617 -15.625 1 92.81 119 ASN B CA 1
ATOM 3792 C C . ASN B 1 119 ? -7.871 6.379 -15.148 1 92.81 119 ASN B C 1
ATOM 3794 O O . ASN B 1 119 ? -8.914 6.035 -15.711 1 92.81 119 ASN B O 1
ATOM 3798 N N . ARG B 1 120 ? -7.312 5.859 -14.141 1 95 120 ARG B N 1
ATOM 3799 C CA . ARG B 1 120 ? -7.973 4.664 -13.633 1 95 120 ARG B CA 1
ATOM 3800 C C . ARG B 1 120 ? -9.352 4.996 -13.07 1 95 120 ARG B C 1
ATOM 3802 O O . ARG B 1 120 ? -9.547 6.062 -12.477 1 95 120 ARG B O 1
ATOM 3809 N N . LYS B 1 121 ? -10.297 4.039 -13.156 1 95.62 121 LYS B N 1
ATOM 3810 C CA . LYS B 1 121 ? -11.672 4.211 -12.711 1 95.62 121 LYS B CA 1
ATOM 3811 C C . LYS B 1 121 ? -11.891 3.582 -11.336 1 95.62 121 LYS B C 1
ATOM 3813 O O . LYS B 1 121 ? -13 3.129 -11.023 1 95.62 121 LYS B O 1
ATOM 3818 N N . TYR B 1 122 ? -10.852 3.443 -10.617 1 98.31 122 TYR B N 1
ATOM 3819 C CA . TYR B 1 122 ? -10.961 2.801 -9.312 1 98.31 122 TYR B CA 1
ATOM 3820 C C . TYR B 1 122 ? -10.016 3.445 -8.305 1 98.31 122 TYR B C 1
ATOM 3822 O O . TYR B 1 122 ? -9.016 4.062 -8.688 1 98.31 122 TYR B O 1
ATOM 3830 N N . PHE B 1 123 ? -10.375 3.383 -7.043 1 98.62 123 PHE B N 1
ATOM 3831 C CA . PHE B 1 123 ? -9.469 3.717 -5.953 1 98.62 123 PHE B CA 1
ATOM 3832 C C . PHE B 1 123 ? -8.539 2.551 -5.645 1 98.62 123 PHE B C 1
ATOM 3834 O O . PHE B 1 123 ? -9 1.425 -5.434 1 98.62 123 PHE B O 1
ATOM 3841 N N . ALA B 1 124 ? -7.266 2.807 -5.613 1 98.56 124 ALA B N 1
ATOM 3842 C CA . ALA B 1 124 ? -6.281 1.734 -5.484 1 98.56 124 ALA B CA 1
ATOM 3843 C C . ALA B 1 124 ? -5.73 1.664 -4.062 1 98.56 124 ALA B C 1
ATOM 3845 O O . ALA B 1 124 ? -5.535 2.695 -3.414 1 98.56 124 ALA B O 1
ATOM 3846 N N . ALA B 1 125 ? -5.469 0.47 -3.584 1 98.88 125 ALA B N 1
ATOM 3847 C CA . ALA B 1 125 ? -4.77 0.21 -2.326 1 98.88 125 ALA B CA 1
ATOM 3848 C C . ALA B 1 125 ? -3.814 -0.97 -2.463 1 98.88 125 ALA B C 1
ATOM 3850 O O . ALA B 1 125 ? -4.102 -1.931 -3.182 1 98.88 125 ALA B O 1
ATOM 3851 N N . GLY B 1 126 ? -2.66 -0.866 -1.87 1 98.81 126 GLY B N 1
ATOM 3852 C CA . GLY B 1 126 ? -1.719 -1.972 -1.805 1 98.81 126 GLY B CA 1
ATOM 3853 C C . GLY B 1 126 ? -1.86 -2.803 -0.543 1 98.81 126 GLY B C 1
ATOM 3854 O O . GLY B 1 126 ? -2.02 -2.258 0.551 1 98.81 126 GLY B O 1
ATOM 3855 N N . VAL B 1 127 ? -1.821 -4.098 -0.652 1 98.88 127 VAL B N 1
ATOM 3856 C CA . VAL B 1 127 ? -1.988 -5.004 0.477 1 98.88 127 VAL B CA 1
ATOM 3857 C C . VAL B 1 127 ? -0.762 -5.906 0.601 1 98.88 127 VAL B C 1
ATOM 3859 O O . VAL B 1 127 ? -0.571 -6.82 -0.206 1 98.88 127 VAL B O 1
ATOM 3862 N N . PRO B 1 128 ? 0.078 -5.672 1.595 1 98.31 128 PRO B N 1
ATOM 3863 C CA . PRO B 1 128 ? 1.254 -6.523 1.798 1 98.31 128 PRO B CA 1
ATOM 3864 C C . PRO B 1 128 ? 0.919 -7.836 2.496 1 98.31 128 PRO B C 1
ATOM 3866 O O . PRO B 1 128 ? 0.049 -7.871 3.371 1 98.31 128 PRO B O 1
ATOM 3869 N N . GLY B 1 129 ? 1.56 -8.906 2.055 1 97.44 129 GLY B N 1
ATOM 3870 C CA . GLY B 1 129 ? 1.438 -10.164 2.773 1 97.44 129 GLY B CA 1
ATOM 3871 C C . GLY B 1 129 ? 1.227 -11.359 1.856 1 97.44 129 GLY B C 1
ATOM 3872 O O . GLY B 1 129 ? 0.91 -11.188 0.677 1 97.44 129 GLY B O 1
ATOM 3873 N N . SER B 1 130 ? 1.312 -12.508 2.4 1 97.06 130 SER B N 1
ATOM 3874 C CA . SER B 1 130 ? 1.112 -13.742 1.65 1 97.06 130 SER B CA 1
ATOM 3875 C C . SER B 1 130 ? -0.371 -14.023 1.435 1 97.06 130 SER B C 1
ATOM 3877 O O . SER B 1 130 ? -1.155 -14.008 2.385 1 97.06 130 SER B O 1
ATOM 3879 N N . PHE B 1 131 ? -0.756 -14.312 0.228 1 97.75 131 PHE B N 1
ATOM 3880 C CA . PHE B 1 131 ? -2.162 -14.57 -0.062 1 97.75 131 PHE B CA 1
ATOM 3881 C C . PHE B 1 131 ? -2.541 -15.992 0.32 1 97.75 131 PHE B C 1
ATOM 3883 O O . PHE B 1 131 ? -3.67 -16.422 0.078 1 97.75 131 PHE B O 1
ATOM 3890 N N . ARG B 1 132 ? -1.604 -16.766 0.947 1 96.56 132 ARG B N 1
ATOM 3891 C CA . ARG B 1 132 ? -1.953 -18.078 1.459 1 96.56 132 ARG B CA 1
ATOM 3892 C C . ARG B 1 132 ? -2.805 -17.969 2.719 1 96.56 132 ARG B C 1
ATOM 3894 O O . ARG B 1 132 ? -3.479 -18.922 3.104 1 96.56 132 ARG B O 1
ATOM 3901 N N . GLY B 1 133 ? -2.678 -16.906 3.355 1 96.12 133 GLY B N 1
ATOM 3902 C CA . GLY B 1 133 ? -3.527 -16.609 4.5 1 96.12 133 GLY B CA 1
ATOM 3903 C C . GLY B 1 133 ? -4.52 -15.484 4.23 1 96.12 133 GLY B C 1
ATOM 3904 O O . GLY B 1 133 ? -4.66 -15.031 3.096 1 96.12 133 GLY B O 1
ATOM 3905 N N . ARG B 1 134 ? -5.203 -15.078 5.297 1 97.19 134 ARG B N 1
ATOM 3906 C CA . ARG B 1 134 ? -6.195 -14.008 5.191 1 97.19 134 ARG B CA 1
ATOM 3907 C C . ARG B 1 134 ? -5.523 -12.656 5.016 1 97.19 134 ARG B C 1
ATOM 3909 O O . ARG B 1 134 ? -4.496 -12.375 5.641 1 97.19 134 ARG B O 1
ATOM 3916 N N . LEU B 1 135 ? -6.109 -11.891 4.125 1 98.44 135 LEU B N 1
ATOM 3917 C CA . LEU B 1 135 ? -5.602 -10.555 3.838 1 98.44 135 LEU B CA 1
ATOM 3918 C C . LEU B 1 135 ? -6.699 -9.508 3.994 1 98.44 135 LEU B C 1
ATOM 3920 O O . LEU B 1 135 ? -6.422 -8.305 4.004 1 98.44 135 LEU B O 1
ATOM 3924 N N . PHE B 1 136 ? -7.945 -9.961 4.137 1 98.75 136 PHE B N 1
ATOM 3925 C CA . PHE B 1 136 ? -9.109 -9.086 4.164 1 98.75 136 PHE B CA 1
ATOM 3926 C C . PHE B 1 136 ? -10.117 -9.562 5.207 1 98.75 136 PHE B C 1
ATOM 3928 O O . PHE B 1 136 ? -10.133 -10.742 5.566 1 98.75 136 PHE B O 1
ATOM 3935 N N . PRO B 1 137 ? -10.961 -8.625 5.734 1 98.12 137 PRO B N 1
ATOM 3936 C CA . PRO B 1 137 ? -12.062 -9.07 6.586 1 98.12 137 PRO B CA 1
ATOM 3937 C C . PRO B 1 137 ? -13.008 -10.031 5.871 1 98.12 137 PRO B C 1
ATOM 3939 O O . PRO B 1 137 ? -13.023 -10.086 4.637 1 98.12 137 PRO B O 1
ATOM 3942 N N . ARG B 1 138 ? -13.734 -10.828 6.684 1 96.94 138 ARG B N 1
ATOM 3943 C CA . ARG B 1 138 ? -14.672 -11.805 6.133 1 96.94 138 ARG B CA 1
ATOM 3944 C C . ARG B 1 138 ? -15.727 -11.117 5.277 1 96.94 138 ARG B C 1
ATOM 3946 O O . ARG B 1 138 ? -16.203 -10.031 5.613 1 96.94 138 ARG B O 1
ATOM 3953 N N . GLU B 1 139 ? -15.992 -11.703 4.09 1 96 139 GLU B N 1
ATOM 3954 C CA . GLU B 1 139 ? -17.109 -11.375 3.219 1 96 139 GLU B CA 1
ATOM 3955 C C . GLU B 1 139 ? -17.078 -9.906 2.803 1 96 139 GLU B C 1
ATOM 3957 O O . GLU B 1 139 ? -18.094 -9.203 2.883 1 96 139 GLU B O 1
ATOM 3962 N N . THR B 1 140 ? -15.953 -9.5 2.314 1 97.19 140 THR B N 1
ATOM 3963 C CA . THR B 1 140 ? -15.828 -8.102 1.918 1 97.19 140 THR B CA 1
ATOM 3964 C C . THR B 1 140 ? -15.477 -7.988 0.438 1 97.19 140 THR B C 1
ATOM 3966 O O . THR B 1 140 ? -15.727 -6.957 -0.189 1 97.19 140 THR B O 1
ATOM 3969 N N . LEU B 1 141 ? -14.906 -9.008 -0.184 1 98.31 141 LEU B N 1
ATOM 3970 C CA . LEU B 1 141 ? -14.477 -8.945 -1.577 1 98.31 141 LEU B CA 1
ATOM 3971 C C . LEU B 1 141 ? -15.578 -9.445 -2.506 1 98.31 141 LEU B C 1
ATOM 3973 O O . LEU B 1 141 ? -16.266 -10.43 -2.199 1 98.31 141 LEU B O 1
ATOM 3977 N N . HIS B 1 142 ? -15.719 -8.773 -3.639 1 98.19 142 HIS B N 1
ATOM 3978 C CA . HIS B 1 142 ? -16.703 -9.172 -4.637 1 98.19 142 HIS B CA 1
ATOM 3979 C C . HIS B 1 142 ? -16.062 -10.023 -5.73 1 98.19 142 HIS B C 1
ATOM 3981 O O . HIS B 1 142 ? -16.719 -10.891 -6.312 1 98.19 142 HIS B O 1
ATOM 3987 N N . LEU B 1 143 ? -14.836 -9.758 -6.039 1 98.81 143 LEU B N 1
ATOM 3988 C CA . LEU B 1 143 ? -14.102 -10.5 -7.059 1 98.81 143 LEU B CA 1
ATOM 3989 C C . LEU B 1 143 ? -12.617 -10.562 -6.715 1 98.81 143 LEU B C 1
ATOM 3991 O O . LEU B 1 143 ? -12.031 -9.57 -6.281 1 98.81 143 LEU B O 1
ATOM 3995 N N . VAL B 1 144 ? -12.055 -11.727 -6.832 1 98.88 144 VAL B N 1
ATOM 3996 C CA . VAL B 1 144 ? -10.617 -11.938 -6.656 1 98.88 144 VAL B CA 1
ATOM 3997 C C . VAL B 1 144 ? -10.008 -12.453 -7.957 1 98.88 144 VAL B C 1
ATOM 3999 O O . VAL B 1 144 ? -10.594 -13.305 -8.633 1 98.88 144 VAL B O 1
ATOM 4002 N N . HIS B 1 145 ? -8.891 -11.914 -8.281 1 98.81 145 HIS B N 1
ATOM 4003 C CA . HIS B 1 145 ? -8.117 -12.328 -9.445 1 98.81 145 HIS B CA 1
ATOM 4004 C C . HIS B 1 145 ? -6.695 -12.727 -9.055 1 98.81 145 HIS B C 1
ATOM 4006 O O . HIS B 1 145 ? -6.105 -12.133 -8.148 1 98.81 145 HIS B O 1
ATOM 4012 N N . SER B 1 146 ? -6.172 -13.719 -9.617 1 98.5 146 SER B N 1
ATOM 4013 C CA . SER B 1 146 ? -4.762 -14.086 -9.5 1 98.5 146 SER B CA 1
ATOM 4014 C C . SER B 1 146 ? -4.258 -14.734 -10.789 1 98.5 146 SER B C 1
ATOM 4016 O O . SER B 1 146 ? -4.914 -15.617 -11.344 1 98.5 146 SER B O 1
ATOM 4018 N N . SER B 1 147 ? -3.16 -14.242 -11.266 1 97.12 147 SER B N 1
ATOM 4019 C CA . SER B 1 147 ? -2.586 -14.758 -12.5 1 97.12 147 SER B CA 1
ATOM 4020 C C . SER B 1 147 ? -1.096 -15.047 -12.336 1 97.12 147 SER B C 1
ATOM 4022 O O . SER B 1 147 ? -0.34 -14.188 -11.875 1 97.12 147 SER B O 1
ATOM 4024 N N . SER B 1 148 ? -0.678 -16.266 -12.719 1 95.06 148 SER B N 1
ATOM 4025 C CA . SER B 1 148 ? 0.723 -16.672 -12.75 1 95.06 148 SER B CA 1
ATOM 4026 C C . SER B 1 148 ? 1.39 -16.453 -11.391 1 95.06 148 SER B C 1
ATOM 4028 O O . SER B 1 148 ? 2.531 -16 -11.32 1 95.06 148 SER B O 1
ATOM 4030 N N . ALA B 1 149 ? 0.667 -16.656 -10.359 1 96.94 149 ALA B N 1
ATOM 4031 C CA . ALA B 1 149 ? 1.211 -16.469 -9.016 1 96.94 149 ALA B CA 1
ATOM 4032 C C . ALA B 1 149 ? 1.087 -17.734 -8.18 1 96.94 149 ALA B C 1
ATOM 4034 O O . ALA B 1 149 ? 1.914 -17.984 -7.305 1 96.94 149 ALA B O 1
ATOM 4035 N N . LEU B 1 150 ? 0.138 -18.562 -8.484 1 97.69 150 LEU B N 1
ATOM 4036 C CA . LEU B 1 150 ? -0.175 -19.703 -7.645 1 97.69 150 LEU B CA 1
ATOM 4037 C C . LEU B 1 150 ? 0.822 -20.844 -7.875 1 97.69 150 LEU B C 1
ATOM 4039 O O . LEU B 1 150 ? 0.822 -21.828 -7.148 1 97.69 150 LEU B O 1
ATOM 4043 N N . ASN B 1 151 ? 1.65 -20.719 -8.883 1 96.5 151 ASN B N 1
ATOM 4044 C CA . ASN B 1 151 ? 2.711 -21.703 -9.102 1 96.5 151 ASN B CA 1
ATOM 4045 C C . ASN B 1 151 ? 3.877 -21.484 -8.141 1 96.5 151 ASN B C 1
ATOM 4047 O O . ASN B 1 151 ? 4.75 -22.344 -8.016 1 96.5 151 ASN B O 1
ATOM 4051 N N . TRP B 1 152 ? 3.932 -20.375 -7.438 1 97 152 TRP B N 1
ATOM 4052 C CA . TRP B 1 152 ? 4.906 -20.141 -6.375 1 97 152 TRP B CA 1
ATOM 4053 C C . TRP B 1 152 ? 4.473 -20.812 -5.078 1 97 152 TRP B C 1
ATOM 4055 O O . TRP B 1 152 ? 3.322 -20.688 -4.66 1 97 152 TRP B O 1
ATOM 4065 N N . LEU B 1 153 ? 5.395 -21.469 -4.469 1 97.12 153 LEU B N 1
ATOM 4066 C CA . LEU B 1 153 ? 5.121 -22.109 -3.189 1 97.12 153 LEU B CA 1
ATOM 4067 C C . LEU B 1 153 ? 5.348 -21.141 -2.031 1 97.12 153 LEU B C 1
ATOM 4069 O O . LEU B 1 153 ? 6.117 -20.188 -2.154 1 97.12 153 LEU B O 1
ATOM 4073 N N . SER B 1 154 ? 4.652 -21.422 -0.917 1 96.25 154 SER B N 1
ATOM 4074 C CA . SER B 1 154 ? 4.832 -20.594 0.276 1 96.25 154 SER B CA 1
ATOM 4075 C C . SER B 1 154 ? 6.23 -20.781 0.864 1 96.25 154 SER B C 1
ATOM 4077 O O . SER B 1 154 ? 6.734 -19.891 1.558 1 96.25 154 SER B O 1
ATOM 4079 N N . LYS B 1 155 ? 6.793 -21.953 0.614 1 95.62 155 LYS B N 1
ATOM 4080 C CA . LYS B 1 155 ? 8.141 -22.281 1.067 1 95.62 155 LYS B CA 1
ATOM 4081 C C . LYS B 1 155 ? 8.68 -23.516 0.338 1 95.62 155 LYS B C 1
ATOM 4083 O O . LYS B 1 155 ? 7.906 -24.297 -0.222 1 95.62 155 LYS B O 1
ATOM 4088 N N . VAL B 1 156 ? 9.969 -23.594 0.352 1 95.44 156 VAL B N 1
ATOM 4089 C CA . VAL B 1 156 ? 10.594 -24.844 -0.083 1 95.44 156 VAL B CA 1
ATOM 4090 C C . VAL B 1 156 ? 10.273 -25.953 0.916 1 95.44 156 VAL B C 1
ATOM 4092 O O . VAL B 1 156 ? 10.398 -25.766 2.127 1 95.44 156 VAL B O 1
ATOM 4095 N N . PRO B 1 157 ? 9.828 -27.078 0.369 1 95.19 157 PRO B N 1
ATOM 4096 C CA . PRO B 1 157 ? 9.594 -28.172 1.312 1 95.19 157 PRO B CA 1
ATOM 4097 C C . PRO B 1 157 ? 10.805 -28.484 2.176 1 95.19 157 PRO B C 1
ATOM 4099 O O . PRO B 1 157 ? 11.922 -28.625 1.657 1 95.19 157 PRO B O 1
ATOM 4102 N N . ALA B 1 158 ? 10.586 -28.609 3.443 1 91.38 158 ALA B N 1
ATOM 4103 C CA . ALA B 1 158 ? 11.68 -28.781 4.395 1 91.38 158 ALA B CA 1
ATOM 4104 C C . ALA B 1 158 ? 12.438 -30.078 4.129 1 91.38 158 ALA B C 1
ATOM 4106 O O . ALA B 1 158 ? 13.664 -30.141 4.273 1 91.38 158 ALA B O 1
ATOM 4107 N N . ASP B 1 159 ? 11.766 -31.078 3.67 1 93.06 159 ASP B N 1
ATOM 4108 C CA . ASP B 1 159 ? 12.336 -32.406 3.48 1 93.06 159 ASP B CA 1
ATOM 4109 C C . ASP B 1 159 ? 13.438 -32.375 2.418 1 93.06 159 ASP B C 1
ATOM 4111 O O . ASP B 1 159 ? 14.391 -33.156 2.492 1 93.06 159 ASP B O 1
ATOM 4115 N N . ILE B 1 160 ? 13.336 -31.516 1.474 1 93.5 160 ILE B N 1
ATOM 4116 C CA . ILE B 1 160 ? 14.234 -31.625 0.329 1 93.5 160 ILE B CA 1
ATOM 4117 C C . ILE B 1 160 ? 15.562 -30.953 0.652 1 93.5 160 ILE B C 1
ATOM 4119 O O . ILE B 1 160 ? 16.547 -31.109 -0.081 1 93.5 160 ILE B O 1
ATOM 4123 N N . THR B 1 161 ? 15.586 -30.125 1.719 1 90.69 161 THR B N 1
ATOM 4124 C CA . THR B 1 161 ? 16.828 -29.484 2.137 1 90.69 161 THR B CA 1
ATOM 4125 C C . THR B 1 161 ? 17.438 -30.219 3.336 1 90.69 161 THR B C 1
ATOM 4127 O O . THR B 1 161 ? 18.516 -29.844 3.805 1 90.69 161 THR B O 1
ATOM 4130 N N . ASP B 1 162 ? 16.766 -31.188 3.877 1 92 162 ASP B N 1
ATOM 4131 C CA . ASP B 1 162 ? 17.25 -32 4.992 1 92 162 ASP B CA 1
ATOM 4132 C C . ASP B 1 162 ? 18.125 -33.156 4.496 1 92 162 ASP B C 1
ATOM 4134 O O . ASP B 1 162 ? 17.625 -34.094 3.877 1 92 162 ASP B O 1
ATOM 4138 N N . ILE B 1 163 ? 19.312 -33.188 4.941 1 91.38 163 ILE B N 1
ATOM 4139 C CA . ILE B 1 163 ? 20.297 -34.125 4.461 1 91.38 163 ILE B CA 1
ATOM 4140 C C . ILE B 1 163 ? 19.922 -35.531 4.91 1 91.38 163 ILE B C 1
ATOM 4142 O O . ILE B 1 163 ? 20.25 -36.531 4.238 1 91.38 163 ILE B O 1
ATOM 4146 N N . ALA B 1 164 ? 19.203 -35.594 5.941 1 93.06 164 ALA B N 1
ATOM 4147 C CA . ALA B 1 164 ? 18.844 -36.906 6.508 1 93.06 164 ALA B CA 1
ATOM 4148 C C . ALA B 1 164 ? 17.578 -37.438 5.848 1 93.06 164 ALA B C 1
ATOM 4150 O O . ALA B 1 164 ? 17.234 -38.625 6.035 1 93.06 164 ALA B O 1
ATOM 4151 N N . SER B 1 165 ? 17 -36.656 5.035 1 93.12 165 SER B N 1
ATOM 4152 C CA . SER B 1 165 ? 15.734 -37.062 4.426 1 93.12 165 SER B CA 1
ATOM 4153 C C . SER B 1 165 ? 15.961 -37.844 3.146 1 93.12 165 SER B C 1
ATOM 4155 O O . SER B 1 165 ? 16.922 -37.594 2.406 1 93.12 165 SER B O 1
ATOM 4157 N N . SER B 1 166 ? 15.102 -38.75 2.859 1 91.19 166 SER B N 1
ATOM 4158 C CA . SER B 1 166 ? 15.125 -39.5 1.603 1 91.19 166 SER B CA 1
ATOM 4159 C C . SER B 1 166 ? 14.812 -38.594 0.419 1 91.19 166 SER B C 1
ATOM 4161 O O . SER B 1 166 ? 15.102 -38.938 -0.729 1 91.19 166 SER B O 1
ATOM 4163 N N . ALA B 1 167 ? 14.289 -37.438 0.636 1 92.62 167 ALA B N 1
ATOM 4164 C CA . ALA B 1 167 ? 13.922 -36.5 -0.413 1 92.62 167 ALA B CA 1
ATOM 4165 C C . ALA B 1 167 ? 14.992 -35.438 -0.58 1 92.62 167 ALA B C 1
ATOM 4167 O O . ALA B 1 167 ? 14.773 -34.438 -1.264 1 92.62 167 ALA B O 1
ATOM 4168 N N . TRP B 1 168 ? 16.031 -35.625 0.054 1 94.44 168 TRP B N 1
ATOM 4169 C CA . TRP B 1 168 ? 17.125 -34.656 -0.09 1 94.44 168 TRP B CA 1
ATOM 4170 C C . TRP B 1 168 ? 17.469 -34.469 -1.559 1 94.44 168 TRP B C 1
ATOM 4172 O O . TRP B 1 168 ? 17.766 -35.406 -2.273 1 94.44 168 TRP B O 1
ATOM 4182 N N . ASN B 1 169 ? 17.438 -33.188 -2.043 1 94.62 169 ASN B N 1
ATOM 4183 C CA . ASN B 1 169 ? 17.625 -32.844 -3.457 1 94.62 169 ASN B CA 1
ATOM 4184 C C . ASN B 1 169 ? 19.062 -32.469 -3.766 1 94.62 169 ASN B C 1
ATOM 4186 O O . ASN B 1 169 ? 19.312 -31.469 -4.449 1 94.62 169 ASN B O 1
ATOM 4190 N N . LYS B 1 170 ? 19.984 -33.281 -3.338 1 90.88 170 LYS B N 1
ATOM 4191 C CA . LYS B 1 170 ? 21.406 -32.969 -3.453 1 90.88 170 LYS B CA 1
ATOM 4192 C C . LYS B 1 170 ? 21.797 -32.719 -4.902 1 90.88 170 LYS B C 1
ATOM 4194 O O . LYS B 1 170 ? 21.453 -33.469 -5.801 1 90.88 170 LYS B O 1
ATOM 4199 N N . GLY B 1 171 ? 22.469 -31.641 -5.078 1 88.44 171 GLY B N 1
ATOM 4200 C CA . GLY B 1 171 ? 23.062 -31.312 -6.363 1 88.44 171 GLY B CA 1
ATOM 4201 C C . GLY B 1 171 ? 22.078 -30.703 -7.34 1 88.44 171 GLY B C 1
ATOM 4202 O O . GLY B 1 171 ? 22.422 -30.406 -8.484 1 88.44 171 GLY B O 1
ATOM 4203 N N . ARG B 1 172 ? 20.828 -30.547 -6.91 1 93.25 172 ARG B N 1
ATOM 4204 C CA . ARG B 1 172 ? 19.781 -29.953 -7.734 1 93.25 172 ARG B CA 1
ATOM 4205 C C . ARG B 1 172 ? 19.125 -28.766 -7.023 1 93.25 172 ARG B C 1
ATOM 4207 O O . ARG B 1 172 ? 19.25 -28.625 -5.805 1 93.25 172 ARG B O 1
ATOM 4214 N N . ILE B 1 173 ? 18.469 -27.922 -7.812 1 95.88 173 ILE B N 1
ATOM 4215 C CA . ILE B 1 173 ? 17.891 -26.719 -7.223 1 95.88 173 ILE B CA 1
ATOM 4216 C C . ILE B 1 173 ? 16.391 -26.656 -7.547 1 95.88 173 ILE B C 1
ATOM 4218 O O . ILE B 1 173 ? 15.75 -25.625 -7.348 1 95.88 173 ILE B O 1
ATOM 4222 N N . HIS B 1 174 ? 15.867 -27.719 -8.133 1 95.12 174 HIS B N 1
ATOM 4223 C CA . HIS B 1 174 ? 14.453 -27.859 -8.484 1 95.12 174 HIS B CA 1
ATOM 4224 C C . HIS B 1 174 ? 14.055 -29.328 -8.586 1 95.12 174 HIS B C 1
ATOM 4226 O O . HIS B 1 174 ? 14.914 -30.219 -8.578 1 95.12 174 HIS B O 1
ATOM 4232 N N . HIS B 1 175 ? 12.82 -29.625 -8.68 1 93.56 175 HIS B N 1
ATOM 4233 C CA . HIS B 1 175 ? 12.344 -31 -8.688 1 93.56 175 HIS B CA 1
ATOM 4234 C C . HIS B 1 175 ? 12.492 -31.625 -10.07 1 93.56 175 HIS B C 1
ATOM 4236 O O . HIS B 1 175 ? 12.344 -32.844 -10.227 1 93.56 175 HIS B O 1
ATOM 4242 N N . THR B 1 176 ? 12.797 -30.859 -11.078 1 88.81 176 THR B N 1
ATOM 4243 C CA . THR B 1 176 ? 12.906 -31.359 -12.438 1 88.81 176 THR B CA 1
ATOM 4244 C C . THR B 1 176 ? 13.984 -32.438 -12.531 1 88.81 176 THR B C 1
ATOM 4246 O O . THR B 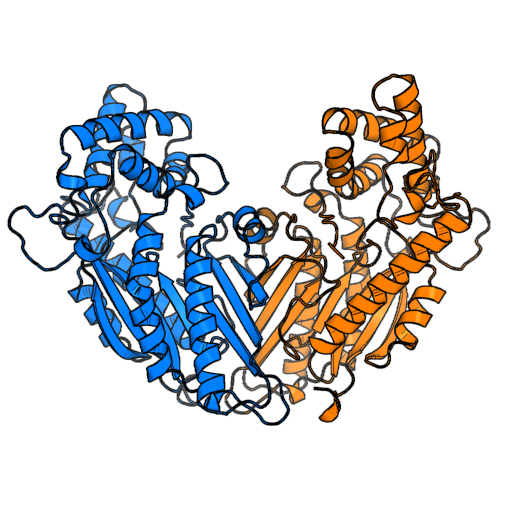1 176 ? 15.133 -32.188 -12.156 1 88.81 176 THR B O 1
ATOM 4249 N N . ASN B 1 177 ? 13.602 -33.594 -13.023 1 87.06 177 ASN B N 1
ATOM 4250 C CA . ASN B 1 177 ? 14.484 -34.75 -13.156 1 87.06 177 ASN B CA 1
ATOM 4251 C C . ASN B 1 177 ? 15.086 -35.156 -11.82 1 87.06 177 ASN B C 1
ATOM 4253 O O . ASN B 1 177 ? 16.188 -35.719 -11.773 1 87.06 177 ASN B O 1
ATOM 4257 N N . ALA B 1 178 ? 14.492 -34.812 -10.773 1 92.31 178 ALA B N 1
ATOM 4258 C CA . ALA B 1 178 ? 14.867 -35.25 -9.43 1 92.31 178 ALA B CA 1
ATOM 4259 C C . ALA B 1 178 ? 14.18 -36.562 -9.062 1 92.31 178 ALA B C 1
ATOM 4261 O O . ALA B 1 178 ? 13.297 -37.031 -9.789 1 92.31 178 ALA B O 1
ATOM 4262 N N . PRO B 1 179 ? 14.672 -37.188 -8 1 91.12 179 PRO B N 1
ATOM 4263 C CA . PRO B 1 179 ? 13.977 -38.406 -7.543 1 91.12 179 PRO B CA 1
ATOM 4264 C C . PRO B 1 179 ? 12.508 -38.156 -7.207 1 91.12 179 PRO B C 1
ATOM 4266 O O . PRO B 1 179 ? 12.125 -37.031 -6.914 1 91.12 179 PRO B O 1
ATOM 4269 N N . LYS B 1 180 ? 11.758 -39.188 -7.289 1 93.56 180 LYS B N 1
ATOM 4270 C CA . LYS B 1 180 ? 10.312 -39.125 -7.113 1 93.56 180 LYS B CA 1
ATOM 4271 C C . LYS B 1 180 ? 9.953 -38.5 -5.758 1 93.56 180 LYS B C 1
ATOM 4273 O O . LYS B 1 180 ? 8.938 -37.812 -5.621 1 93.56 180 LYS B O 1
ATOM 4278 N N . GLU B 1 181 ? 10.82 -38.75 -4.781 1 95.19 181 GLU B N 1
ATOM 4279 C CA . GLU B 1 181 ? 10.578 -38.219 -3.438 1 95.19 181 GLU B CA 1
ATOM 4280 C C . GLU B 1 181 ? 10.594 -36.688 -3.42 1 95.19 181 GLU B C 1
ATOM 4282 O O . GLU B 1 181 ? 9.844 -36.062 -2.67 1 95.19 181 GLU B O 1
ATOM 4287 N N . VAL B 1 182 ? 11.438 -36.125 -4.242 1 95.75 182 VAL B N 1
ATOM 4288 C CA . VAL B 1 182 ? 11.523 -34.688 -4.336 1 95.75 182 VAL B CA 1
ATOM 4289 C C . VAL B 1 182 ? 10.266 -34.125 -4.992 1 95.75 182 VAL B C 1
ATOM 4291 O O . VAL B 1 182 ? 9.672 -33.156 -4.496 1 95.75 182 VAL B O 1
ATOM 4294 N N . ALA B 1 183 ? 9.859 -34.75 -6.051 1 93.44 183 ALA B N 1
ATOM 4295 C CA . ALA B 1 183 ? 8.648 -34.312 -6.75 1 93.44 183 ALA B CA 1
ATOM 4296 C C . ALA B 1 183 ? 7.43 -34.406 -5.836 1 93.44 183 ALA B C 1
ATOM 4298 O O . ALA B 1 183 ? 6.582 -33.531 -5.828 1 93.44 183 ALA B O 1
ATOM 4299 N N . HIS B 1 184 ? 7.387 -35.469 -5.082 1 95.06 184 HIS B N 1
ATOM 4300 C CA . HIS B 1 184 ? 6.281 -35.656 -4.156 1 95.06 184 HIS B CA 1
ATOM 4301 C C . HIS B 1 184 ? 6.25 -34.562 -3.09 1 95.06 184 HIS B C 1
ATOM 4303 O O . HIS B 1 184 ? 5.176 -34.125 -2.689 1 95.06 184 HIS B O 1
ATOM 4309 N N . ALA B 1 185 ? 7.398 -34.219 -2.631 1 96.12 185 ALA B N 1
ATOM 4310 C CA . ALA B 1 185 ? 7.477 -33.156 -1.633 1 96.12 185 ALA B CA 1
ATOM 4311 C C . ALA B 1 185 ? 6.945 -31.828 -2.189 1 96.12 185 ALA B C 1
ATOM 4313 O O . ALA B 1 185 ? 6.188 -31.125 -1.516 1 96.12 185 ALA B O 1
ATOM 4314 N N . TYR B 1 186 ? 7.277 -31.5 -3.414 1 96.19 186 TYR B N 1
ATOM 4315 C CA . TYR B 1 186 ? 6.777 -30.297 -4.074 1 96.19 186 TYR B CA 1
ATOM 4316 C C . TYR B 1 186 ? 5.266 -30.359 -4.25 1 96.19 186 TYR B C 1
ATOM 4318 O O . TYR B 1 186 ? 4.562 -29.391 -3.979 1 96.19 186 TYR B O 1
ATOM 4326 N N . GLU B 1 187 ? 4.812 -31.5 -4.684 1 96.06 187 GLU B N 1
ATOM 4327 C CA . GLU B 1 187 ? 3.381 -31.688 -4.895 1 96.06 187 GLU B CA 1
ATOM 4328 C C . GLU B 1 187 ? 2.6 -31.5 -3.596 1 96.06 187 GLU B C 1
ATOM 4330 O O . GLU B 1 187 ? 1.55 -30.859 -3.58 1 96.06 187 GLU B O 1
ATOM 4335 N N . THR B 1 188 ? 3.148 -32.062 -2.57 1 96.25 188 THR B N 1
ATOM 4336 C CA . THR B 1 188 ? 2.506 -31.984 -1.264 1 96.25 188 THR B CA 1
ATOM 4337 C C . THR B 1 188 ? 2.422 -30.547 -0.794 1 96.25 188 THR B C 1
ATOM 4339 O O . THR B 1 188 ? 1.37 -30.094 -0.336 1 96.25 188 THR B O 1
ATOM 4342 N N . GLN B 1 189 ? 3.504 -29.859 -0.909 1 96.62 189 GLN B N 1
ATOM 4343 C CA . GLN B 1 189 ? 3.533 -28.453 -0.512 1 96.62 189 GLN B CA 1
ATOM 4344 C C . GLN B 1 189 ? 2.568 -27.625 -1.353 1 96.62 189 GLN B C 1
ATOM 4346 O O . GLN B 1 189 ? 1.855 -26.766 -0.825 1 96.62 189 GLN B O 1
ATOM 4351 N N . TYR B 1 190 ? 2.512 -27.922 -2.627 1 97.25 190 TYR B N 1
ATOM 4352 C CA . TYR B 1 190 ? 1.618 -27.203 -3.525 1 97.25 190 TYR B CA 1
ATOM 4353 C C . TYR B 1 190 ? 0.162 -27.406 -3.125 1 97.25 190 TYR B C 1
ATOM 4355 O O . TYR B 1 190 ? -0.607 -26.438 -3.051 1 97.25 190 TYR B O 1
ATOM 4363 N N . LYS B 1 191 ? -0.185 -28.609 -2.959 1 96.81 191 LYS B N 1
ATOM 4364 C CA . LYS B 1 191 ? -1.555 -28.938 -2.572 1 96.81 191 LYS B CA 1
ATOM 4365 C C . LYS B 1 191 ? -1.958 -28.188 -1.302 1 96.81 191 LYS B C 1
ATOM 4367 O O . LYS B 1 191 ? -3.039 -27.609 -1.237 1 96.81 191 LYS B O 1
ATOM 4372 N N . MET B 1 192 ? -1.053 -28.219 -0.344 1 96.38 192 MET B N 1
ATOM 4373 C CA . MET B 1 192 ? -1.312 -27.531 0.914 1 96.38 192 MET B CA 1
ATOM 4374 C C . MET B 1 192 ? -1.488 -26.031 0.682 1 96.38 192 MET B C 1
ATOM 4376 O O . MET B 1 192 ? -2.41 -25.422 1.226 1 96.38 192 MET B O 1
ATOM 4380 N N . ASP B 1 193 ? -0.637 -25.453 -0.084 1 97.38 193 ASP B N 1
ATOM 4381 C CA . ASP B 1 193 ? -0.676 -24.031 -0.373 1 97.38 193 ASP B CA 1
ATOM 4382 C C . ASP B 1 193 ? -1.972 -23.641 -1.086 1 97.38 193 ASP B C 1
ATOM 4384 O O . ASP B 1 193 ? -2.59 -22.625 -0.761 1 97.38 193 ASP B O 1
ATOM 4388 N N . LEU B 1 194 ? -2.354 -24.422 -2.123 1 98 194 LEU B N 1
ATOM 4389 C CA . LEU B 1 194 ? -3.566 -24.141 -2.881 1 98 194 LEU B CA 1
ATOM 4390 C C . LEU B 1 194 ? -4.801 -24.25 -1.993 1 98 194 LEU B C 1
ATOM 4392 O O . LEU B 1 194 ? -5.707 -23.422 -2.078 1 98 194 LEU B O 1
ATOM 4396 N N . GLU B 1 195 ? -4.824 -25.234 -1.12 1 97.56 195 GLU B N 1
ATOM 4397 C CA . GLU B 1 195 ? -5.938 -25.391 -0.193 1 97.56 195 GLU B CA 1
ATOM 4398 C C . GLU B 1 195 ? -6.039 -24.219 0.771 1 97.56 195 GLU B C 1
ATOM 4400 O O . GLU B 1 195 ? -7.133 -23.703 1.028 1 97.56 195 GLU B O 1
ATOM 4405 N N . ASN B 1 196 ? -4.906 -23.828 1.312 1 97.38 196 ASN B N 1
ATOM 4406 C CA . ASN B 1 196 ? -4.887 -22.656 2.195 1 97.38 196 ASN B CA 1
ATOM 4407 C C . ASN B 1 196 ? -5.387 -21.406 1.481 1 97.38 196 ASN B C 1
ATOM 4409 O O . ASN B 1 196 ? -6.141 -20.625 2.055 1 97.38 196 ASN B O 1
ATOM 4413 N N . PHE B 1 197 ? -4.941 -21.297 0.271 1 98.38 197 PHE B N 1
ATOM 4414 C CA . PHE B 1 197 ? -5.367 -20.172 -0.562 1 98.38 197 PHE B CA 1
ATOM 4415 C C . PHE B 1 197 ? -6.883 -20.172 -0.734 1 98.38 197 PHE B C 1
ATOM 4417 O O . PHE B 1 197 ? -7.535 -19.156 -0.53 1 98.38 197 PHE B O 1
ATOM 4424 N N . LEU B 1 198 ? -7.434 -21.219 -1.087 1 98.25 198 LEU B N 1
ATOM 4425 C CA . LEU B 1 198 ? -8.867 -21.359 -1.319 1 98.25 198 LEU B CA 1
ATOM 4426 C C . LEU B 1 198 ? -9.648 -21.125 -0.032 1 98.25 198 LEU B C 1
ATOM 4428 O O . LEU B 1 198 ? -10.695 -20.469 -0.046 1 98.25 198 LEU B O 1
ATOM 4432 N N . HIS B 1 199 ? -9.141 -21.625 1.05 1 97.38 199 HIS B N 1
ATOM 4433 C CA . HIS B 1 199 ? -9.797 -21.453 2.34 1 97.38 199 HIS B CA 1
ATOM 4434 C C . HIS B 1 199 ? -9.867 -19.984 2.727 1 97.38 199 HIS B C 1
ATOM 4436 O O . HIS B 1 199 ? -10.906 -19.5 3.178 1 97.38 199 HIS B O 1
ATOM 4442 N N . ALA B 1 200 ? -8.781 -19.297 2.572 1 98.19 200 ALA B N 1
ATOM 4443 C CA . ALA B 1 200 ? -8.742 -17.875 2.889 1 98.19 200 ALA B CA 1
ATOM 4444 C C . ALA B 1 200 ? -9.727 -17.094 2.018 1 98.19 200 ALA B C 1
ATOM 4446 O O . ALA B 1 200 ? -10.461 -16.234 2.514 1 98.19 200 ALA B O 1
ATOM 4447 N N . ARG B 1 201 ? -9.758 -17.391 0.733 1 98.56 201 ARG B N 1
ATOM 4448 C CA . ARG B 1 201 ? -10.641 -16.703 -0.195 1 98.56 201 ARG B CA 1
ATOM 4449 C C . ARG B 1 201 ? -12.102 -17 0.103 1 98.56 201 ARG B C 1
ATOM 4451 O O . ARG B 1 201 ? -12.961 -16.141 -0.031 1 98.56 201 ARG B O 1
ATOM 4458 N N . ALA B 1 202 ? -12.359 -18.203 0.512 1 97.81 202 ALA B N 1
ATOM 4459 C CA . ALA B 1 202 ? -13.734 -18.578 0.861 1 97.81 202 ALA B CA 1
ATOM 4460 C C . ALA B 1 202 ? -14.266 -17.703 1.992 1 97.81 202 ALA B C 1
ATOM 4462 O O . ALA B 1 202 ? -15.461 -17.391 2.041 1 97.81 202 ALA B O 1
ATOM 4463 N N . GLN B 1 203 ? -13.414 -17.328 2.875 1 96.88 203 GLN B N 1
ATOM 4464 C CA . GLN B 1 203 ? -13.805 -16.469 3.99 1 96.88 203 GLN B CA 1
ATOM 4465 C C . GLN B 1 203 ? -13.945 -15.023 3.543 1 96.88 203 GLN B C 1
ATOM 4467 O O . GLN B 1 203 ? -14.836 -14.305 4.012 1 96.88 203 GLN B O 1
ATOM 4472 N N . GLU B 1 204 ? -13.133 -14.586 2.633 1 98.44 204 GLU B N 1
ATOM 4473 C CA . GLU B 1 204 ? -13.008 -13.164 2.301 1 98.44 204 GLU B CA 1
ATOM 4474 C C . GLU B 1 204 ? -14.047 -12.742 1.271 1 98.44 204 GLU B C 1
ATOM 4476 O O . GLU B 1 204 ? -14.469 -11.586 1.247 1 98.44 204 GLU B O 1
ATOM 4481 N N . LEU B 1 205 ? -14.477 -13.648 0.381 1 98.12 205 LEU B N 1
ATOM 4482 C CA . LEU B 1 205 ? -15.43 -13.344 -0.676 1 98.12 205 LEU B CA 1
ATOM 4483 C C . LEU B 1 205 ? -16.859 -13.305 -0.127 1 98.12 205 LEU B C 1
ATOM 4485 O O . LEU B 1 205 ? -17.203 -14.109 0.739 1 98.12 205 LEU B O 1
ATOM 4489 N N . VAL B 1 206 ? -17.688 -12.406 -0.606 1 96.06 206 VAL B N 1
ATOM 4490 C CA . VAL B 1 206 ? -19.109 -12.375 -0.304 1 96.06 206 VAL B CA 1
ATOM 4491 C C . VAL B 1 206 ? -19.797 -13.594 -0.925 1 96.06 206 VAL B C 1
ATOM 4493 O O . VAL B 1 206 ? -19.203 -14.281 -1.769 1 96.06 206 VAL B O 1
ATOM 4496 N N . ASP B 1 207 ? -21.016 -13.828 -0.507 1 94.81 207 ASP B N 1
ATOM 4497 C CA . ASP B 1 207 ? -21.812 -14.867 -1.157 1 94.81 207 ASP B CA 1
ATOM 4498 C C . ASP B 1 207 ? -21.906 -14.617 -2.662 1 94.81 207 ASP B C 1
ATOM 4500 O O . ASP B 1 207 ? -22.172 -13.492 -3.096 1 94.81 207 ASP B O 1
ATOM 4504 N N . ASN B 1 208 ? -21.594 -15.633 -3.42 1 96.31 208 ASN B N 1
ATOM 4505 C CA . ASN B 1 208 ? -21.641 -15.602 -4.879 1 96.31 208 ASN B CA 1
ATOM 4506 C C . ASN B 1 208 ? -20.531 -14.727 -5.461 1 96.31 208 ASN B C 1
ATOM 4508 O O . ASN B 1 208 ? -20.578 -14.367 -6.637 1 96.31 208 ASN B O 1
ATOM 4512 N N . GLY B 1 209 ? -19.578 -14.336 -4.586 1 97.69 209 GLY B N 1
ATOM 4513 C CA . GLY B 1 209 ? -18.422 -13.656 -5.113 1 97.69 209 GLY B CA 1
ATOM 4514 C C . GLY B 1 209 ? -17.641 -14.484 -6.117 1 97.69 209 GLY B C 1
ATOM 4515 O O . GLY B 1 209 ? -17.734 -15.719 -6.117 1 97.69 209 GLY B O 1
ATOM 4516 N N . LEU B 1 210 ? -16.875 -13.844 -6.965 1 98.62 210 LEU B N 1
ATOM 4517 C CA . LEU B 1 210 ? -16.188 -14.523 -8.062 1 98.62 210 LEU B CA 1
ATOM 4518 C C . LEU B 1 210 ? -14.688 -14.547 -7.828 1 98.62 210 LEU B C 1
ATOM 4520 O O . LEU B 1 210 ? -14.133 -13.617 -7.238 1 98.62 210 LEU B O 1
ATOM 4524 N N . MET B 1 211 ? -14.094 -15.562 -8.297 1 98.75 211 MET B N 1
ATOM 4525 C CA . MET B 1 211 ? -12.633 -15.664 -8.312 1 98.75 211 MET B CA 1
ATOM 4526 C C . MET B 1 211 ? -12.141 -16.141 -9.68 1 98.75 211 MET B C 1
ATOM 4528 O O . MET B 1 211 ? -12.531 -17.203 -10.148 1 98.75 211 MET B O 1
ATOM 4532 N N . LEU B 1 212 ? -11.359 -15.336 -10.273 1 98.69 212 LEU B N 1
ATOM 4533 C CA . LEU B 1 212 ? -10.758 -15.609 -11.578 1 98.69 212 LEU B CA 1
ATOM 4534 C C . LEU B 1 212 ? -9.289 -15.992 -11.422 1 98.69 212 LEU B C 1
ATOM 4536 O O . LEU B 1 212 ? -8.477 -15.188 -10.969 1 98.69 212 LEU B O 1
ATOM 4540 N N . LEU B 1 213 ? -8.953 -17.203 -11.859 1 98.44 213 LEU B N 1
ATOM 4541 C CA . LEU B 1 213 ? -7.59 -17.703 -11.711 1 98.44 213 LEU B CA 1
ATOM 4542 C C . LEU B 1 213 ? -6.988 -18.062 -13.062 1 98.44 213 LEU B C 1
ATOM 4544 O O . LEU B 1 213 ? -7.672 -18.641 -13.914 1 98.44 213 LEU B O 1
ATOM 4548 N N . GLU B 1 214 ? -5.805 -17.656 -13.266 1 97.31 214 GLU B N 1
ATOM 4549 C CA . GLU B 1 214 ? -4.949 -18.125 -14.352 1 97.31 214 GLU B CA 1
ATOM 4550 C C . GLU B 1 214 ? -3.699 -18.812 -13.812 1 97.31 214 GLU B C 1
ATOM 4552 O O . GLU B 1 214 ? -2.746 -18.156 -13.398 1 97.31 214 GLU B O 1
ATOM 4557 N N . ILE B 1 215 ? -3.682 -20.156 -13.922 1 97 215 ILE B N 1
ATOM 4558 C CA . ILE B 1 215 ? -2.68 -20.969 -13.242 1 97 215 ILE B CA 1
ATOM 4559 C C . ILE B 1 215 ? -1.791 -21.656 -14.266 1 97 215 ILE B C 1
ATOM 4561 O O . ILE B 1 215 ? -2.271 -22.453 -15.078 1 97 215 ILE B O 1
ATOM 4565 N N . PRO B 1 216 ? -0.502 -21.328 -14.25 1 94.75 216 PRO B N 1
ATOM 4566 C CA . PRO B 1 216 ? 0.389 -22.172 -15.039 1 94.75 216 PRO B CA 1
ATOM 4567 C C . PRO B 1 216 ? 0.39 -23.625 -14.57 1 94.75 216 PRO B C 1
ATOM 4569 O O . PRO B 1 216 ? 0.543 -23.906 -13.375 1 94.75 216 PRO B O 1
ATOM 4572 N N . VAL B 1 217 ? 0.22 -24.547 -15.5 1 93.94 217 VAL B N 1
ATOM 4573 C CA . VAL B 1 217 ? 0.132 -25.953 -15.156 1 93.94 217 VAL B CA 1
ATOM 4574 C C . VAL B 1 217 ? 0.957 -26.781 -16.141 1 93.94 217 VAL B C 1
ATOM 4576 O O . VAL B 1 217 ? 1.196 -26.359 -17.266 1 93.94 217 VAL B O 1
ATOM 4579 N N . ALA B 1 218 ? 1.452 -27.906 -15.625 1 89.88 218 ALA B N 1
ATOM 4580 C CA . ALA B 1 218 ? 2.104 -28.875 -16.516 1 89.88 218 ALA B CA 1
ATOM 4581 C C . ALA B 1 218 ? 1.075 -29.672 -17.297 1 89.88 218 ALA B C 1
ATOM 4583 O O . ALA B 1 218 ? 0.117 -30.203 -16.734 1 89.88 218 ALA B O 1
ATOM 4584 N N . SER B 1 219 ? 1.199 -29.594 -18.625 1 78.25 219 SER B N 1
ATOM 4585 C CA . SER B 1 219 ? 0.245 -30.266 -19.5 1 78.25 219 SER B CA 1
ATOM 4586 C C . SER B 1 219 ? 0.376 -31.781 -19.406 1 78.25 219 SER B C 1
ATOM 4588 O O . SER B 1 219 ? 1.479 -32.312 -19.234 1 78.25 219 SER B O 1
ATOM 4590 N N . ASP B 1 220 ? -0.717 -32.469 -19.25 1 65.94 220 ASP B N 1
ATOM 4591 C CA . ASP B 1 220 ? -0.755 -33.938 -19.188 1 65.94 220 ASP B CA 1
ATOM 4592 C C . ASP B 1 220 ? -0.41 -34.531 -20.547 1 65.94 220 ASP B C 1
ATOM 4594 O O . ASP B 1 220 ? -0.25 -35.75 -20.672 1 65.94 220 ASP B O 1
ATOM 4598 N N . VAL B 1 221 ? -0.391 -33.625 -21.562 1 55.22 221 VAL B N 1
ATOM 4599 C CA . VAL B 1 221 ? -0.305 -34.219 -22.891 1 55.22 221 VAL B CA 1
ATOM 4600 C C . VAL B 1 221 ? 1.106 -34.75 -23.141 1 55.22 221 VAL B C 1
ATOM 4602 O O . VAL B 1 221 ? 2.088 -34.031 -22.922 1 55.22 221 VAL B O 1
ATOM 4605 N N . VAL B 1 222 ? 1.289 -36.062 -23.047 1 46.5 222 VAL B N 1
ATOM 4606 C CA . VAL B 1 222 ? 2.5 -36.781 -23.438 1 46.5 222 VAL B CA 1
ATOM 4607 C C . VAL B 1 222 ? 2.906 -36.406 -24.859 1 46.5 222 VAL B C 1
ATOM 4609 O O . VAL B 1 222 ? 2.213 -36.75 -25.812 1 46.5 222 VAL B O 1
ATOM 4612 N N . LEU B 1 223 ? 3.416 -35.219 -25.031 1 48.53 223 LEU B N 1
ATOM 4613 C CA . LEU B 1 223 ? 3.951 -35.031 -26.375 1 48.53 223 LEU B CA 1
ATOM 4614 C C . LEU B 1 223 ? 5.316 -35.688 -26.516 1 48.53 223 LEU B C 1
ATOM 4616 O O . LEU B 1 223 ? 5.996 -35.938 -25.531 1 48.53 223 LEU B O 1
ATOM 4620 N N . ASP B 1 224 ? 5.719 -36.156 -27.641 1 44.34 224 ASP B N 1
ATOM 4621 C CA . ASP B 1 224 ? 6.969 -36.812 -28.016 1 44.34 224 ASP B CA 1
ATOM 4622 C C . ASP B 1 224 ? 8.164 -36.094 -27.375 1 44.34 224 ASP B C 1
ATOM 4624 O O . ASP B 1 224 ? 9.094 -36.75 -26.891 1 44.34 224 ASP B O 1
ATOM 4628 N N . SER B 1 225 ? 8.578 -34.875 -27.922 1 49.03 225 SER B N 1
ATOM 4629 C CA . SER B 1 225 ? 9.773 -34.188 -27.453 1 49.03 225 SER B CA 1
ATOM 4630 C C . SER B 1 225 ? 9.477 -33.312 -26.25 1 49.03 225 SER B C 1
ATOM 4632 O O . SER B 1 225 ? 8.742 -32.312 -26.359 1 49.03 225 SER B O 1
ATOM 4634 N N . ASP B 1 226 ? 9.117 -33.812 -25.047 1 57.31 226 ASP B N 1
ATOM 4635 C CA . ASP B 1 226 ? 8.414 -33.219 -23.906 1 57.31 226 ASP B CA 1
ATOM 4636 C C . ASP B 1 226 ? 9.32 -32.281 -23.125 1 57.31 226 ASP B C 1
ATOM 4638 O O . ASP B 1 226 ? 10.164 -32.719 -22.344 1 57.31 226 ASP B O 1
ATOM 4642 N N . ALA B 1 227 ? 9.531 -31.047 -23.781 1 64.69 227 ALA B N 1
ATOM 4643 C CA . ALA B 1 227 ? 10.312 -30.109 -22.969 1 64.69 227 ALA B CA 1
ATOM 4644 C C . ALA B 1 227 ? 9.602 -29.781 -21.656 1 64.69 227 ALA B C 1
ATOM 4646 O O . ALA B 1 227 ? 8.508 -29.219 -21.672 1 64.69 227 ALA B O 1
ATOM 4647 N N . ASP B 1 228 ? 10.156 -30.297 -20.625 1 78.31 228 ASP B N 1
ATOM 4648 C CA . ASP B 1 228 ? 9.727 -30.031 -19.266 1 78.31 228 ASP B CA 1
ATOM 4649 C C . ASP B 1 228 ? 9.859 -28.547 -18.906 1 78.31 228 ASP B C 1
ATOM 4651 O O . ASP B 1 228 ? 10.914 -27.953 -19.109 1 78.31 228 ASP B O 1
ATOM 4655 N N . PRO B 1 229 ? 8.773 -27.922 -18.547 1 79.31 229 PRO B N 1
ATOM 4656 C CA . PRO B 1 229 ? 8.852 -26.5 -18.219 1 79.31 229 PRO B CA 1
ATOM 4657 C C . PRO B 1 229 ? 9.891 -26.203 -17.141 1 79.31 229 PRO B C 1
ATOM 4659 O O . PRO B 1 229 ? 10.359 -25.062 -17.016 1 79.31 229 PRO B O 1
ATOM 4662 N N . GLY B 1 230 ? 10.281 -27.141 -16.422 1 86.81 230 GLY B N 1
ATOM 4663 C CA . GLY B 1 230 ? 11.281 -26.984 -15.383 1 86.81 230 GLY B CA 1
ATOM 4664 C C . GLY B 1 230 ? 12.703 -27.078 -15.906 1 86.81 230 GLY B C 1
ATOM 4665 O O . GLY B 1 230 ? 13.664 -26.891 -15.156 1 86.81 230 GLY B O 1
ATOM 4666 N N . LYS B 1 231 ? 12.836 -27.375 -17.188 1 89.12 231 LYS B N 1
ATOM 4667 C CA . LYS B 1 231 ? 14.164 -27.578 -17.781 1 89.12 231 LYS B CA 1
ATOM 4668 C C . LYS B 1 231 ? 15.055 -26.359 -17.547 1 89.12 231 LYS B C 1
ATOM 4670 O O . LYS B 1 231 ? 16.266 -26.484 -17.359 1 89.12 231 LYS B O 1
ATOM 4675 N N . VAL B 1 232 ? 14.43 -25.219 -17.594 1 92.25 232 VAL B N 1
ATOM 4676 C CA . VAL B 1 232 ? 15.195 -23.984 -17.375 1 92.25 232 VAL B CA 1
ATOM 4677 C C . VAL B 1 232 ? 15.828 -24.016 -15.992 1 92.25 232 VAL B C 1
ATOM 4679 O O . VAL B 1 232 ? 16.969 -23.578 -15.812 1 92.25 232 VAL B O 1
ATOM 4682 N N . PHE B 1 233 ? 15.203 -24.516 -14.992 1 94.62 233 PHE B N 1
ATOM 4683 C CA . PHE B 1 233 ? 15.734 -24.594 -13.641 1 94.62 233 PHE B CA 1
ATOM 4684 C C . PHE B 1 233 ? 16.875 -25.594 -13.562 1 94.62 233 PHE B C 1
ATOM 4686 O O . PHE B 1 233 ? 17.844 -25.391 -12.82 1 94.62 233 PHE B O 1
ATOM 4693 N N . GLU B 1 234 ? 16.719 -26.641 -14.32 1 92.62 234 GLU B N 1
ATOM 4694 C CA . GLU B 1 234 ? 17.812 -27.594 -14.43 1 92.62 234 GLU B CA 1
ATOM 4695 C C . GLU B 1 234 ? 19.062 -26.938 -15.023 1 92.62 234 GLU B C 1
ATOM 4697 O O . GLU B 1 234 ? 20.172 -27.172 -14.555 1 92.62 234 GLU B O 1
ATOM 4702 N N . LEU B 1 235 ? 18.844 -26.172 -16.062 1 95.19 235 LEU B N 1
ATOM 4703 C CA . LEU B 1 235 ? 19.953 -25.469 -16.688 1 95.19 235 LEU B CA 1
ATOM 4704 C C . LEU B 1 235 ? 20.609 -24.5 -15.719 1 95.19 235 LEU B C 1
ATOM 4706 O O . LEU B 1 235 ? 21.828 -24.375 -15.672 1 95.19 235 LEU B O 1
ATOM 4710 N N . ILE B 1 236 ? 19.797 -23.75 -14.969 1 97.06 236 ILE B N 1
ATOM 4711 C CA . ILE B 1 236 ? 20.328 -22.844 -13.961 1 97.06 236 ILE B CA 1
ATOM 4712 C C . ILE B 1 236 ? 21.156 -23.625 -12.938 1 97.06 236 ILE B C 1
ATOM 4714 O O . ILE B 1 236 ? 22.25 -23.203 -12.57 1 97.06 236 ILE B O 1
ATOM 4718 N N . GLY B 1 237 ? 20.609 -24.766 -12.492 1 95.75 237 GLY B N 1
ATOM 4719 C CA . GLY B 1 237 ? 21.344 -25.625 -11.586 1 95.75 237 GLY B CA 1
ATOM 4720 C C . GLY B 1 237 ? 22.688 -26.062 -12.156 1 95.75 237 GLY B C 1
ATOM 4721 O O . GLY B 1 237 ? 23.703 -26.047 -11.445 1 95.75 237 GLY B O 1
ATOM 4722 N N . SER B 1 238 ? 22.688 -26.453 -13.367 1 95.25 238 SER B N 1
ATOM 4723 C CA . SER B 1 238 ? 23.922 -26.875 -14.023 1 95.25 238 SER B CA 1
ATOM 4724 C C . SER B 1 238 ? 24.938 -25.734 -14.086 1 95.25 238 SER B C 1
ATOM 4726 O O . SER B 1 238 ? 26.141 -25.953 -13.961 1 95.25 238 SER B O 1
ATOM 4728 N N . CYS B 1 239 ? 24.453 -24.516 -14.359 1 97.12 239 CYS B N 1
ATOM 4729 C CA . CYS B 1 239 ? 25.312 -23.344 -14.328 1 97.12 239 CYS B CA 1
ATOM 4730 C C . CYS B 1 239 ? 25.953 -23.156 -12.961 1 97.12 239 CYS B C 1
ATOM 4732 O O . CYS B 1 239 ? 27.141 -22.844 -12.859 1 97.12 239 CYS B O 1
ATOM 4734 N N . LEU B 1 240 ? 25.188 -23.328 -11.891 1 97 240 LEU B N 1
ATOM 4735 C CA . LEU B 1 240 ? 25.703 -23.188 -10.531 1 97 240 LEU B CA 1
ATOM 4736 C C . LEU B 1 240 ? 26.75 -24.25 -10.242 1 97 240 LEU B C 1
ATOM 4738 O O . LEU B 1 240 ? 27.781 -23.969 -9.617 1 97 240 LEU B O 1
ATOM 4742 N N . VAL B 1 241 ? 26.547 -25.422 -10.688 1 94.62 241 VAL B N 1
ATOM 4743 C CA . VAL B 1 241 ? 27.5 -26.516 -10.492 1 94.62 241 VAL B CA 1
ATOM 4744 C C . VAL B 1 241 ? 28.812 -26.172 -11.203 1 94.62 241 VAL B C 1
ATOM 4746 O O . VAL B 1 241 ? 29.891 -26.406 -10.656 1 94.62 241 VAL B O 1
ATOM 4749 N N . ASP B 1 242 ? 28.688 -25.656 -12.43 1 95.31 242 ASP B N 1
ATOM 4750 C CA . ASP B 1 242 ? 29.875 -25.203 -13.148 1 95.31 242 ASP B CA 1
ATOM 4751 C C . ASP B 1 242 ? 30.641 -24.156 -12.344 1 95.31 242 ASP B C 1
ATOM 4753 O O . ASP B 1 242 ? 31.859 -24.109 -12.383 1 95.31 242 ASP B O 1
ATOM 4757 N N . MET B 1 243 ? 29.875 -23.375 -11.703 1 96.19 243 MET B N 1
ATOM 4758 C CA . MET B 1 243 ? 30.469 -22.266 -10.961 1 96.19 243 MET B CA 1
ATOM 4759 C C . MET B 1 243 ? 31.156 -22.766 -9.695 1 96.19 243 MET B C 1
ATOM 4761 O O . MET B 1 243 ? 32.031 -22.094 -9.156 1 96.19 243 MET B O 1
ATOM 4765 N N . ILE B 1 244 ? 30.734 -23.906 -9.188 1 94.5 244 ILE B N 1
ATOM 4766 C CA . ILE B 1 244 ? 31.453 -24.547 -8.094 1 94.5 244 ILE B CA 1
ATOM 4767 C C . ILE B 1 244 ? 32.875 -24.875 -8.539 1 94.5 244 ILE B C 1
ATOM 4769 O O . ILE B 1 244 ? 33.844 -24.594 -7.816 1 94.5 244 ILE B O 1
ATOM 4773 N N . LYS B 1 245 ? 33 -25.406 -9.633 1 91.75 245 LYS B N 1
ATOM 4774 C CA . LYS B 1 245 ? 34.281 -25.797 -10.195 1 91.75 245 LYS B CA 1
ATOM 4775 C C . LYS B 1 245 ? 35.219 -24.594 -10.312 1 91.75 245 LYS B C 1
ATOM 4777 O O . LYS B 1 245 ? 36.438 -24.719 -10.133 1 91.75 245 LYS B O 1
ATOM 4782 N N . GLY B 1 246 ? 34.688 -23.406 -10.57 1 90.44 246 GLY B N 1
ATOM 4783 C CA . GLY B 1 246 ? 35.469 -22.188 -10.703 1 90.44 246 GLY B CA 1
ATOM 4784 C C . GLY B 1 246 ? 35.656 -21.453 -9.383 1 90.44 246 GLY B C 1
ATOM 4785 O O . GLY B 1 246 ? 36.344 -20.438 -9.328 1 90.44 246 GLY B O 1
ATOM 4786 N N . GLY B 1 247 ? 35.031 -21.953 -8.297 1 93.25 247 GLY B N 1
ATOM 4787 C CA . GLY B 1 247 ? 35.188 -21.391 -6.969 1 93.25 247 GLY B CA 1
ATOM 4788 C C . GLY B 1 247 ? 34.312 -20.188 -6.711 1 93.25 247 GLY B C 1
ATOM 4789 O O . GLY B 1 247 ? 34.562 -19.422 -5.766 1 93.25 247 GLY B O 1
ATOM 4790 N N . LEU B 1 248 ? 33.375 -19.969 -7.551 1 94.31 248 LEU B N 1
ATOM 4791 C CA . LEU B 1 248 ? 32.531 -18.797 -7.43 1 94.31 248 LEU B CA 1
ATOM 4792 C C . LEU B 1 248 ? 31.406 -19.031 -6.418 1 94.31 248 LEU B C 1
ATOM 4794 O O . LEU B 1 248 ? 30.891 -18.094 -5.816 1 94.31 248 LEU B O 1
ATOM 4798 N N . VAL B 1 249 ? 30.969 -20.328 -6.328 1 95.69 249 VAL B N 1
ATOM 4799 C CA . VAL B 1 249 ? 29.922 -20.703 -5.383 1 95.69 249 VAL B CA 1
ATOM 4800 C C . VAL B 1 249 ? 30.328 -21.969 -4.633 1 95.69 249 VAL B C 1
ATOM 4802 O O . VAL B 1 249 ? 31.094 -22.781 -5.148 1 95.69 249 VAL B O 1
ATOM 4805 N N . GLY B 1 250 ? 29.891 -22.094 -3.434 1 95.38 250 GLY B N 1
ATOM 4806 C CA . GLY B 1 250 ? 30.172 -23.281 -2.656 1 95.38 250 GLY B CA 1
ATOM 4807 C C . GLY B 1 250 ? 29.188 -24.406 -2.904 1 95.38 250 GLY B C 1
ATOM 4808 O O . GLY B 1 250 ? 28 -24.156 -3.16 1 95.38 250 GLY B O 1
ATOM 4809 N N . GLU B 1 251 ? 29.656 -25.609 -2.756 1 94.31 251 GLU B N 1
ATOM 4810 C CA . GLU B 1 251 ? 28.812 -26.781 -2.951 1 94.31 251 GLU B CA 1
ATOM 4811 C C . GLU B 1 251 ? 27.656 -26.812 -1.943 1 94.31 251 GLU B C 1
ATOM 4813 O O . GLU B 1 251 ? 26.531 -27.125 -2.299 1 94.31 251 GLU B O 1
ATOM 4818 N N . GLU B 1 252 ? 27.938 -26.5 -0.749 1 93.56 252 GLU B N 1
ATOM 4819 C CA . GLU B 1 252 ? 26.922 -26.5 0.302 1 93.56 252 GLU B CA 1
ATOM 4820 C C . GLU B 1 252 ? 25.844 -25.453 0.022 1 93.56 252 GLU B C 1
ATOM 4822 O O . GLU B 1 252 ? 24.672 -25.656 0.355 1 93.56 252 GLU B O 1
ATOM 4827 N N . GLU B 1 253 ? 26.234 -24.344 -0.56 1 95 253 GLU B N 1
ATOM 4828 C CA . GLU B 1 253 ? 25.281 -23.297 -0.91 1 95 253 GLU B CA 1
ATOM 4829 C C . GLU B 1 253 ? 24.297 -23.766 -1.976 1 95 253 GLU B C 1
ATOM 4831 O O . GLU B 1 253 ? 23.109 -23.484 -1.894 1 95 253 GLU B O 1
ATOM 4836 N N . VAL B 1 254 ? 24.859 -24.469 -2.881 1 94.94 254 VAL B N 1
ATOM 4837 C CA . VAL B 1 254 ? 24.016 -24.984 -3.947 1 94.94 254 VAL B CA 1
ATOM 4838 C C . VAL B 1 254 ? 23.078 -26.047 -3.389 1 94.94 254 VAL B C 1
ATOM 4840 O O . VAL B 1 254 ? 21.875 -26.047 -3.68 1 94.94 254 VAL B O 1
ATOM 4843 N N . ASP B 1 255 ? 23.531 -26.906 -2.531 1 93.12 255 ASP B N 1
ATOM 4844 C CA . ASP B 1 255 ? 22.75 -28.016 -1.975 1 93.12 255 ASP B CA 1
ATOM 4845 C C . ASP B 1 255 ? 21.609 -27.5 -1.104 1 93.12 255 ASP B C 1
ATOM 4847 O O . ASP B 1 255 ? 20.578 -28.156 -0.966 1 93.12 255 ASP B O 1
ATOM 4851 N N . SER B 1 256 ? 21.781 -26.359 -0.59 1 93.69 256 SER B N 1
ATOM 4852 C CA . SER B 1 256 ? 20.781 -25.828 0.329 1 93.69 256 SER B CA 1
ATOM 4853 C C . SER B 1 256 ? 19.812 -24.891 -0.386 1 93.69 256 SER B C 1
ATOM 4855 O O . SER B 1 256 ? 18.906 -24.344 0.233 1 93.69 256 SER B O 1
ATOM 4857 N N . PHE B 1 257 ? 20.016 -24.734 -1.7 1 95.62 257 PHE B N 1
ATOM 4858 C CA . PHE B 1 257 ? 19.172 -23.812 -2.457 1 95.62 257 PHE B CA 1
ATOM 4859 C C . PHE B 1 257 ? 18.203 -24.562 -3.354 1 95.62 257 PHE B C 1
ATOM 4861 O O . PHE B 1 257 ? 18.609 -25.406 -4.16 1 95.62 257 PHE B O 1
ATOM 4868 N N . ASN B 1 258 ? 16.938 -24.312 -3.234 1 96.31 258 ASN B N 1
ATOM 4869 C CA . ASN B 1 258 ? 15.898 -24.828 -4.109 1 96.31 258 ASN B CA 1
ATOM 4870 C C . ASN B 1 258 ? 14.875 -23.75 -4.457 1 96.31 258 ASN B C 1
ATOM 4872 O O . ASN B 1 258 ? 14.508 -22.938 -3.609 1 96.31 258 ASN B O 1
ATOM 4876 N N . PHE B 1 259 ? 14.414 -23.75 -5.66 1 96.12 259 PHE B N 1
ATOM 4877 C CA . PHE B 1 259 ? 13.391 -22.781 -6.047 1 96.12 259 PHE B CA 1
ATOM 4878 C C . PHE B 1 259 ? 12.023 -23.188 -5.512 1 96.12 259 PHE B C 1
ATOM 4880 O O . PHE B 1 259 ? 11.617 -24.344 -5.656 1 96.12 259 PHE B O 1
ATOM 4887 N N . PRO B 1 260 ? 11.328 -22.297 -4.914 1 96.38 260 PRO B N 1
ATOM 4888 C CA . PRO B 1 260 ? 9.953 -22.547 -4.469 1 96.38 260 PRO B CA 1
ATOM 4889 C C . PRO B 1 260 ? 8.922 -22.375 -5.582 1 96.38 260 PRO B C 1
ATOM 4891 O O . PRO B 1 260 ? 7.969 -21.609 -5.426 1 96.38 260 PRO B O 1
ATOM 4894 N N . LEU B 1 261 ? 9.078 -23.016 -6.688 1 96 261 LEU B N 1
ATOM 4895 C CA . LEU B 1 261 ? 8.234 -22.953 -7.871 1 96 261 LEU B CA 1
ATOM 4896 C C . LEU B 1 261 ? 7.82 -24.344 -8.328 1 96 261 LEU B C 1
ATOM 4898 O O . LEU B 1 261 ? 8.641 -25.266 -8.352 1 96 261 LEU B O 1
ATOM 4902 N N . PHE B 1 262 ? 6.59 -24.516 -8.602 1 95.38 262 PHE B N 1
ATOM 4903 C CA . PHE B 1 262 ? 6.062 -25.812 -9 1 95.38 262 PHE B CA 1
ATOM 4904 C C . PHE B 1 262 ? 4.926 -25.641 -10 1 95.38 262 PHE B C 1
ATOM 4906 O O . PHE B 1 262 ? 3.906 -25.031 -9.695 1 95.38 262 PHE B O 1
ATOM 4913 N N . TYR B 1 263 ? 5.145 -26.109 -11.211 1 94.81 263 TYR B N 1
ATOM 4914 C CA . TYR B 1 263 ? 4.051 -26.219 -12.164 1 94.81 263 TYR B CA 1
ATOM 4915 C C . TYR B 1 263 ? 3.285 -27.516 -11.961 1 94.81 263 TYR B C 1
ATOM 4917 O O . TYR B 1 263 ? 3.68 -28.562 -12.484 1 94.81 263 TYR B O 1
ATOM 4925 N N . ALA B 1 264 ? 2.225 -27.438 -11.305 1 95.38 264 ALA B N 1
ATOM 4926 C CA . ALA B 1 264 ? 1.463 -28.609 -10.914 1 95.38 264 ALA B CA 1
ATOM 4927 C C . ALA B 1 264 ? 0.822 -29.281 -12.125 1 95.38 264 ALA B C 1
ATOM 4929 O O . ALA B 1 264 ? 0.403 -28.609 -13.062 1 95.38 264 ALA B O 1
ATOM 4930 N N . PRO B 1 265 ? 0.75 -30.609 -12.039 1 93.12 265 PRO B N 1
ATOM 4931 C CA . PRO B 1 265 ? -0.048 -31.281 -13.07 1 93.12 265 PRO B CA 1
ATOM 4932 C C . PRO B 1 265 ? -1.497 -30.812 -13.094 1 93.12 265 PRO B C 1
ATOM 4934 O O . PRO B 1 265 ? -2.094 -30.562 -12.047 1 93.12 265 PRO B O 1
ATOM 4937 N N . LEU B 1 266 ? -2.023 -30.656 -14.305 1 93.56 266 LEU B N 1
ATOM 4938 C CA . LEU B 1 266 ? -3.387 -30.172 -14.5 1 93.56 266 LEU B CA 1
ATOM 4939 C C . LEU B 1 266 ? -4.371 -30.969 -13.641 1 93.56 266 LEU B C 1
ATOM 4941 O O . LEU B 1 266 ? -5.25 -30.375 -13.008 1 93.56 266 LEU B O 1
ATOM 4945 N N . ARG B 1 267 ? -4.215 -32.25 -13.594 1 92.56 267 ARG B N 1
ATOM 4946 C CA . ARG B 1 267 ? -5.109 -33.125 -12.844 1 92.56 267 ARG B CA 1
ATOM 4947 C C . ARG B 1 267 ? -5.109 -32.75 -11.359 1 92.56 267 ARG B C 1
ATOM 4949 O O . ARG B 1 267 ? -6.16 -32.781 -10.711 1 92.56 267 ARG B O 1
ATOM 4956 N N . LEU B 1 268 ? -3.965 -32.5 -10.844 1 94.12 268 LEU B N 1
ATOM 4957 C CA . LEU B 1 268 ? -3.832 -32.156 -9.43 1 94.12 268 LEU B CA 1
ATOM 4958 C C . LEU B 1 268 ? -4.598 -30.875 -9.102 1 94.12 268 LEU B C 1
ATOM 4960 O O . LEU B 1 268 ? -5.305 -30.828 -8.086 1 94.12 268 LEU B O 1
ATOM 4964 N N . VAL B 1 269 ? -4.461 -29.875 -9.945 1 96.69 269 VAL B N 1
ATOM 4965 C CA . VAL B 1 269 ? -5.141 -28.609 -9.734 1 96.69 269 VAL B CA 1
ATOM 4966 C C . VAL B 1 269 ? -6.652 -28.812 -9.812 1 96.69 269 VAL B C 1
ATOM 4968 O O . VAL B 1 269 ? -7.391 -28.391 -8.93 1 96.69 269 VAL B O 1
ATOM 4971 N N . LYS B 1 270 ? -7.094 -29.5 -10.805 1 94.5 270 LYS B N 1
ATOM 4972 C CA . LYS B 1 270 ? -8.516 -29.75 -11.008 1 94.5 270 LYS B CA 1
ATOM 4973 C C . LYS B 1 270 ? -9.125 -30.484 -9.812 1 94.5 270 LYS B C 1
ATOM 4975 O O . LYS B 1 270 ? -10.172 -30.078 -9.305 1 94.5 270 LYS B O 1
ATOM 4980 N N . GLU B 1 271 ? -8.438 -31.469 -9.398 1 94.62 271 GLU B N 1
ATOM 4981 C CA . GLU B 1 271 ? -8.922 -32.281 -8.273 1 94.62 271 GLU B CA 1
ATOM 4982 C C . GLU B 1 271 ? -9.016 -31.422 -7.004 1 94.62 271 GLU B C 1
ATOM 4984 O O . GLU B 1 271 ? -9.984 -31.547 -6.242 1 94.62 271 GLU B O 1
ATOM 4989 N N . THR B 1 272 ? -7.996 -30.672 -6.809 1 95.69 272 THR B N 1
ATOM 4990 C CA . THR B 1 272 ? -7.977 -29.828 -5.609 1 95.69 272 THR B CA 1
ATOM 4991 C C . THR B 1 272 ? -9.117 -28.812 -5.637 1 95.69 272 THR B C 1
ATOM 4993 O O . THR B 1 272 ? -9.781 -28.594 -4.625 1 95.69 272 THR B O 1
ATOM 4996 N N . LEU B 1 273 ? -9.398 -28.188 -6.758 1 96.19 273 LEU B N 1
ATOM 4997 C CA . LEU B 1 273 ? -10.477 -27.203 -6.906 1 96.19 273 LEU B CA 1
ATOM 4998 C C . LEU B 1 273 ? -11.836 -27.875 -6.699 1 96.19 273 LEU B C 1
ATOM 5000 O O . LEU B 1 273 ? -12.711 -27.312 -6.035 1 96.19 273 LEU B O 1
ATOM 5004 N N . GLU B 1 274 ? -12 -29.047 -7.23 1 94 274 GLU B N 1
ATOM 5005 C CA . GLU B 1 274 ? -13.266 -29.781 -7.16 1 94 274 GLU B CA 1
ATOM 5006 C C . GLU B 1 274 ? -13.555 -30.234 -5.738 1 94 274 GLU B C 1
ATOM 5008 O O . GLU B 1 274 ? -14.719 -30.281 -5.316 1 94 274 GLU B O 1
ATOM 5013 N N . ARG B 1 275 ? -12.562 -30.516 -5.09 1 92.81 275 ARG B N 1
ATOM 5014 C CA . ARG B 1 275 ? -12.719 -31.047 -3.74 1 92.81 275 ARG B CA 1
ATOM 5015 C C . ARG B 1 275 ? -13.023 -29.938 -2.744 1 92.81 275 ARG B C 1
ATOM 5017 O O . ARG B 1 275 ? -13.547 -30.188 -1.656 1 92.81 275 ARG B O 1
ATOM 5024 N N . ASN B 1 276 ? -12.703 -28.781 -3.316 1 84.25 276 ASN B N 1
ATOM 5025 C CA . ASN B 1 276 ? -12.938 -27.672 -2.389 1 84.25 276 ASN B CA 1
ATOM 5026 C C . ASN B 1 276 ? -14.43 -27.438 -2.174 1 84.25 276 ASN B C 1
ATOM 5028 O O . ASN B 1 276 ? -15.211 -27.453 -3.129 1 84.25 276 ASN B O 1
ATOM 5032 N N . GLY B 1 277 ? -15.125 -27.609 -1.083 1 89.5 277 GLY B N 1
ATOM 5033 C CA . GLY B 1 277 ? -16.531 -27.531 -0.692 1 89.5 277 GLY B CA 1
ATOM 5034 C C . GLY B 1 277 ? -17.031 -26.094 -0.617 1 89.5 277 GLY B C 1
ATOM 5035 O O . GLY B 1 277 ? -18.234 -25.875 -0.465 1 89.5 277 GLY B O 1
ATOM 5036 N N . CYS B 1 278 ? -16.203 -25.109 -0.997 1 95.94 278 CYS B N 1
ATOM 5037 C CA . CYS B 1 278 ? -16.609 -23.734 -0.739 1 95.94 278 CYS B CA 1
ATOM 5038 C C . CYS B 1 278 ? -16.922 -23 -2.039 1 95.94 278 CYS B C 1
ATOM 5040 O O . CYS B 1 278 ? -17.516 -21.922 -2.023 1 95.94 278 CYS B O 1
ATOM 5042 N N . PHE B 1 279 ? -16.531 -23.609 -3.232 1 97.62 279 PHE B N 1
ATOM 5043 C CA . PHE B 1 279 ? -16.719 -22.938 -4.516 1 97.62 279 PHE B CA 1
ATOM 5044 C C . PHE B 1 279 ? -17.375 -23.859 -5.527 1 97.62 279 PHE B C 1
ATOM 5046 O O . PHE B 1 279 ? -17.172 -25.078 -5.488 1 97.62 279 PHE B O 1
ATOM 5053 N N . SER B 1 280 ? -18.172 -23.312 -6.387 1 97.19 280 SER B N 1
ATOM 5054 C CA . SER B 1 280 ? -18.547 -23.984 -7.621 1 97.19 280 SER B CA 1
ATOM 5055 C C . SER B 1 280 ? -17.625 -23.594 -8.773 1 97.19 280 SER B C 1
ATOM 5057 O O . SER B 1 280 ? -17.156 -22.453 -8.836 1 97.19 280 SER B O 1
ATOM 5059 N N . ILE B 1 281 ? -17.375 -24.516 -9.625 1 97.75 281 ILE B N 1
ATOM 5060 C CA . ILE B 1 281 ? -16.594 -24.234 -10.828 1 97.75 281 ILE B CA 1
ATOM 5061 C C . ILE B 1 281 ? -17.531 -23.844 -11.969 1 97.75 281 ILE B C 1
ATOM 5063 O O . ILE B 1 281 ? -18.266 -24.688 -12.492 1 97.75 281 ILE B O 1
ATOM 5067 N N . GLU B 1 282 ? -17.422 -22.562 -12.367 1 97.75 282 GLU B N 1
ATOM 5068 C CA . GLU B 1 282 ? -18.344 -22.047 -13.375 1 97.75 282 GLU B CA 1
ATOM 5069 C C . GLU B 1 282 ? -17.734 -22.125 -14.773 1 97.75 282 GLU B C 1
ATOM 5071 O O . GLU B 1 282 ? -18.453 -22.172 -15.766 1 97.75 282 GLU B O 1
ATOM 5076 N N . ARG B 1 283 ? -16.453 -22.109 -14.828 1 96.94 283 ARG B N 1
ATOM 5077 C CA . ARG B 1 283 ? -15.711 -22.219 -16.094 1 96.94 283 ARG B CA 1
ATOM 5078 C C . ARG B 1 283 ? -14.312 -22.766 -15.867 1 96.94 283 ARG B C 1
ATOM 5080 O O . ARG B 1 283 ? -13.672 -22.469 -14.859 1 96.94 283 ARG B O 1
ATOM 5087 N N . MET B 1 284 ? -13.867 -23.578 -16.688 1 96.25 284 MET B N 1
ATOM 5088 C CA . MET B 1 284 ? -12.508 -24.109 -16.688 1 96.25 284 MET B CA 1
ATOM 5089 C C . MET B 1 284 ? -12.023 -24.359 -18.109 1 96.25 284 MET B C 1
ATOM 5091 O O . MET B 1 284 ? -12.648 -25.125 -18.859 1 96.25 284 MET B O 1
ATOM 5095 N N . GLU B 1 285 ? -10.969 -23.641 -18.5 1 94.38 285 GLU B N 1
ATOM 5096 C CA . GLU B 1 285 ? -10.438 -23.734 -19.859 1 94.38 285 GLU B CA 1
ATOM 5097 C C . GLU B 1 285 ? -8.914 -23.812 -19.844 1 94.38 285 GLU B C 1
ATOM 5099 O O . GLU B 1 285 ? -8.258 -23.094 -19.078 1 94.38 285 GLU B O 1
ATOM 5104 N N . VAL B 1 286 ? -8.422 -24.656 -20.609 1 92.44 286 VAL B N 1
ATOM 5105 C CA . VAL B 1 286 ? -6.973 -24.75 -20.75 1 92.44 286 VAL B CA 1
ATOM 5106 C C . VAL B 1 286 ? -6.516 -23.906 -21.938 1 92.44 286 VAL B C 1
ATOM 5108 O O . VAL B 1 286 ? -6.973 -24.094 -23.062 1 92.44 286 VAL B O 1
ATOM 5111 N N . LEU B 1 287 ? -5.695 -22.906 -21.609 1 90 287 LEU B N 1
ATOM 5112 C CA . LEU B 1 287 ? -5.098 -22.062 -22.641 1 90 287 LEU B CA 1
ATOM 5113 C C . LEU B 1 287 ? -3.707 -22.562 -23.016 1 90 287 LEU B C 1
ATOM 5115 O O . LEU B 1 287 ? -2.803 -22.594 -22.172 1 90 287 LEU B O 1
ATOM 5119 N N . HIS B 1 288 ? -3.553 -22.844 -24.297 1 83.69 288 HIS B N 1
ATOM 5120 C CA . HIS B 1 288 ? -2.268 -23.359 -24.75 1 83.69 288 HIS B CA 1
ATOM 5121 C C . HIS B 1 288 ? -1.31 -22.219 -25.078 1 83.69 288 HIS B C 1
ATOM 5123 O O . HIS B 1 288 ? -1.723 -21.203 -25.641 1 83.69 288 HIS B O 1
ATOM 5129 N N . LEU B 1 289 ? -0.087 -22.422 -24.828 1 77.88 289 LEU B N 1
ATOM 5130 C CA . LEU B 1 289 ? 0.922 -21.375 -24.922 1 77.88 289 LEU B CA 1
ATOM 5131 C C . LEU B 1 289 ? 1.075 -20.906 -26.359 1 77.88 289 LEU B C 1
ATOM 5133 O O . LEU B 1 289 ? 1.279 -19.703 -26.625 1 77.88 289 LEU B O 1
ATOM 5137 N N . LYS B 1 290 ? 1.089 -21.859 -27.266 1 76.44 290 LYS B N 1
ATOM 5138 C CA . LYS B 1 290 ? 1.314 -21.516 -28.672 1 76.44 290 LYS B CA 1
ATOM 5139 C C . LYS B 1 290 ? 0.312 -20.484 -29.156 1 76.44 290 LYS B C 1
ATOM 5141 O O . LYS B 1 290 ? 0.593 -19.734 -30.094 1 76.44 290 LYS B O 1
ATOM 5146 N N . SER B 1 291 ? -0.685 -20.453 -28.484 1 71.06 291 SER B N 1
ATOM 5147 C CA . SER B 1 291 ? -1.728 -19.5 -28.875 1 71.06 291 SER B CA 1
ATOM 5148 C C . SER B 1 291 ? -1.504 -18.141 -28.219 1 71.06 291 SER B C 1
ATOM 5150 O O . SER B 1 291 ? -2.109 -17.141 -28.625 1 71.06 291 SER B O 1
ATOM 5152 N N . ILE B 1 292 ? -0.549 -18.125 -27.312 1 74.94 292 ILE B N 1
ATOM 5153 C CA . ILE B 1 292 ? -0.412 -16.922 -26.5 1 74.94 292 ILE B CA 1
ATOM 5154 C C . ILE B 1 292 ? 0.938 -16.266 -26.766 1 74.94 292 ILE B C 1
ATOM 5156 O O . ILE B 1 292 ? 1.051 -15.039 -26.766 1 74.94 292 ILE B O 1
ATOM 5160 N N . PHE B 1 293 ? 1.864 -17.188 -27.078 1 78.69 293 PHE B N 1
ATOM 5161 C CA . PHE B 1 293 ? 3.223 -16.656 -27.078 1 78.69 293 PHE B CA 1
ATOM 5162 C C . PHE B 1 293 ? 3.928 -17 -28.391 1 78.69 293 PHE B C 1
ATOM 5164 O O . PHE B 1 293 ? 3.746 -18.078 -28.938 1 78.69 293 PHE B O 1
ATOM 5171 N N . THR B 1 294 ? 4.66 -15.977 -28.844 1 81.12 294 THR B N 1
ATOM 5172 C CA . THR B 1 294 ? 5.664 -16.266 -29.859 1 81.12 294 THR B CA 1
ATOM 5173 C C . THR B 1 294 ? 7.004 -16.609 -29.219 1 81.12 294 THR B C 1
ATOM 5175 O O . THR B 1 294 ? 7.266 -16.234 -28.078 1 81.12 294 THR B O 1
ATOM 5178 N N . THR B 1 295 ? 7.742 -17.438 -29.984 1 82 295 THR B N 1
ATOM 5179 C CA . THR B 1 295 ? 9.055 -17.797 -29.469 1 82 295 THR B CA 1
ATOM 5180 C C . THR B 1 295 ? 9.883 -16.547 -29.188 1 82 295 THR B C 1
ATOM 5182 O O . THR B 1 295 ? 10.094 -15.719 -30.094 1 82 295 THR B O 1
ATOM 5185 N N . PRO B 1 296 ? 10.32 -16.422 -27.984 1 88 296 PRO B N 1
ATOM 5186 C CA . PRO B 1 296 ? 11.109 -15.234 -27.656 1 88 296 PRO B CA 1
ATOM 5187 C C . PRO B 1 296 ? 12.562 -15.344 -28.109 1 88 296 PRO B C 1
ATOM 5189 O O . PRO B 1 296 ? 13.031 -16.438 -28.438 1 88 296 PRO B O 1
ATOM 5192 N N . SER B 1 297 ? 13.195 -14.188 -28.219 1 92.44 297 SER B N 1
ATOM 5193 C CA . SER B 1 297 ? 14.648 -14.211 -28.344 1 92.44 297 SER B CA 1
ATOM 5194 C C . SER B 1 297 ? 15.297 -14.727 -27.062 1 92.44 297 SER B C 1
ATOM 5196 O O . SER B 1 297 ? 14.664 -14.773 -26 1 92.44 297 SER B O 1
ATOM 5198 N N . VAL B 1 298 ? 16.5 -15.18 -27.172 1 95 298 VAL B N 1
ATOM 5199 C CA . VAL B 1 298 ? 17.266 -15.656 -26.016 1 95 298 VAL B CA 1
ATOM 5200 C C . VAL B 1 298 ? 17.312 -14.57 -24.953 1 95 298 VAL B C 1
ATOM 5202 O O . VAL B 1 298 ? 17.125 -14.844 -23.766 1 95 298 VAL B O 1
ATOM 5205 N N . GLN B 1 299 ? 17.547 -13.359 -25.391 1 94.94 299 GLN B N 1
ATOM 5206 C CA . GLN B 1 299 ? 17.672 -12.234 -24.469 1 94.94 299 GLN B CA 1
ATOM 5207 C C . GLN B 1 299 ? 16.375 -12.008 -23.688 1 94.94 299 GLN B C 1
ATOM 5209 O O . GLN B 1 299 ? 16.406 -11.789 -22.469 1 94.94 299 GLN B O 1
ATOM 5214 N N . ILE B 1 300 ? 15.281 -12.016 -24.359 1 93.69 300 ILE B N 1
ATOM 5215 C CA . ILE B 1 300 ? 13.984 -11.82 -23.719 1 93.69 300 ILE B CA 1
ATOM 5216 C C . ILE B 1 300 ? 13.719 -12.961 -22.734 1 93.69 300 ILE B C 1
ATOM 5218 O O . ILE B 1 300 ? 13.273 -12.719 -21.609 1 93.69 300 ILE B O 1
ATOM 5222 N N . TYR B 1 301 ? 14.047 -14.133 -23.172 1 94.5 301 TYR B N 1
ATOM 5223 C CA . TYR B 1 301 ? 13.867 -15.32 -22.344 1 94.5 301 TYR B CA 1
ATOM 5224 C C . TYR B 1 301 ? 14.688 -15.234 -21.062 1 94.5 301 TYR B C 1
ATOM 5226 O O . TYR B 1 301 ? 14.172 -15.461 -19.969 1 94.5 301 TYR B O 1
ATOM 5234 N N . ILE B 1 302 ? 15.898 -14.859 -21.172 1 96.56 302 ILE B N 1
ATOM 5235 C CA . ILE B 1 302 ? 16.812 -14.773 -20.031 1 96.56 302 ILE B CA 1
ATOM 5236 C C . ILE B 1 302 ? 16.375 -13.633 -19.109 1 96.56 302 ILE B C 1
ATOM 5238 O O . ILE B 1 302 ? 16.391 -13.766 -17.891 1 96.56 302 ILE B O 1
ATOM 5242 N N . SER B 1 303 ? 15.984 -12.531 -19.703 1 96.75 303 SER B N 1
ATOM 5243 C CA . SER B 1 303 ? 15.578 -11.359 -18.922 1 96.75 303 SER B CA 1
ATOM 5244 C C . SER B 1 303 ? 14.352 -11.664 -18.078 1 96.75 303 SER B C 1
ATOM 5246 O O . SER B 1 303 ? 14.234 -11.188 -16.953 1 96.75 303 SER B O 1
ATOM 5248 N N . LEU B 1 304 ? 13.469 -12.422 -18.594 1 94.5 304 LEU B N 1
ATOM 5249 C CA . LEU B 1 304 ? 12.273 -12.812 -17.859 1 94.5 304 LEU B CA 1
ATOM 5250 C C . LEU B 1 304 ? 12.641 -13.625 -16.625 1 94.5 304 LEU B C 1
ATOM 5252 O O . LEU B 1 304 ? 12.219 -13.305 -15.516 1 94.5 304 LEU B O 1
ATOM 5256 N N . TYR B 1 305 ? 13.391 -14.609 -16.812 1 96 305 TYR B N 1
ATOM 5257 C CA . TYR B 1 305 ? 13.734 -15.484 -15.688 1 96 305 TYR B CA 1
ATOM 5258 C C . TYR B 1 305 ? 14.625 -14.766 -14.68 1 96 305 TYR B C 1
ATOM 5260 O O . TYR B 1 305 ? 14.539 -15.016 -13.477 1 96 305 TYR B O 1
ATOM 5268 N N . ARG B 1 306 ? 15.484 -13.938 -15.211 1 97.44 306 ARG B N 1
ATOM 5269 C CA . ARG B 1 306 ? 16.281 -13.148 -14.281 1 97.44 306 ARG B CA 1
ATOM 5270 C C . ARG B 1 306 ? 15.406 -12.258 -13.406 1 97.44 306 ARG B C 1
ATOM 5272 O O . ARG B 1 306 ? 15.578 -12.219 -12.188 1 97.44 306 ARG B O 1
ATOM 5279 N N . ALA B 1 307 ? 14.453 -11.57 -14.047 1 96.5 307 ALA B N 1
ATOM 5280 C CA . ALA B 1 307 ? 13.547 -10.695 -13.305 1 96.5 307 ALA B CA 1
ATOM 5281 C C . ALA B 1 307 ? 12.758 -11.484 -12.266 1 96.5 307 ALA B C 1
ATOM 5283 O O . ALA B 1 307 ? 12.438 -10.969 -11.195 1 96.5 307 ALA B O 1
ATOM 5284 N N . MET B 1 308 ? 12.477 -12.719 -12.555 1 95.69 308 MET B N 1
ATOM 5285 C CA . MET B 1 308 ? 11.695 -13.586 -11.68 1 95.69 308 MET B CA 1
ATOM 5286 C C . MET B 1 308 ? 12.539 -14.109 -10.523 1 95.69 308 MET B C 1
ATOM 5288 O O . MET B 1 308 ? 12.055 -14.25 -9.398 1 95.69 308 MET B O 1
ATOM 5292 N N . LEU B 1 309 ? 13.859 -14.375 -10.781 1 96.69 309 LEU B N 1
ATOM 5293 C CA . LEU B 1 309 ? 14.586 -15.258 -9.867 1 96.69 309 LEU B CA 1
ATOM 5294 C C . LEU B 1 309 ? 15.742 -14.508 -9.203 1 96.69 309 LEU B C 1
ATOM 5296 O O . LEU B 1 309 ? 16.297 -14.984 -8.211 1 96.69 309 LEU B O 1
ATOM 5300 N N . GLU B 1 310 ? 16.141 -13.414 -9.758 1 96.06 310 GLU B N 1
ATOM 5301 C CA . GLU B 1 310 ? 17.344 -12.727 -9.312 1 96.06 310 GLU B CA 1
ATOM 5302 C C . GLU B 1 310 ? 17.297 -12.438 -7.816 1 96.06 310 GLU B C 1
ATOM 5304 O O . GLU B 1 310 ? 18.281 -12.617 -7.109 1 96.06 310 GLU B O 1
ATOM 5309 N N . GLY B 1 311 ? 16.141 -11.969 -7.363 1 93.38 311 GLY B N 1
ATOM 5310 C CA . GLY B 1 311 ? 16.016 -11.672 -5.945 1 93.38 311 GLY B CA 1
ATOM 5311 C C . GLY B 1 311 ? 16.312 -12.859 -5.055 1 93.38 311 GLY B C 1
ATOM 5312 O O . GLY B 1 311 ? 17.016 -12.727 -4.051 1 93.38 311 GLY B O 1
ATOM 5313 N N . LEU B 1 312 ? 15.852 -14 -5.367 1 94.56 312 LEU B N 1
ATOM 5314 C CA . LEU B 1 312 ? 16.062 -15.227 -4.609 1 94.56 312 LEU B CA 1
ATOM 5315 C C . LEU B 1 312 ? 17.531 -15.648 -4.66 1 94.56 312 LEU B C 1
ATOM 5317 O O . LEU B 1 312 ? 18.109 -16.031 -3.639 1 94.56 312 LEU B O 1
ATOM 5321 N N . ILE B 1 313 ? 18.062 -15.57 -5.801 1 96.31 313 ILE B N 1
ATOM 5322 C CA . ILE B 1 313 ? 19.438 -15.977 -6.02 1 96.31 313 ILE B CA 1
ATOM 5323 C C . ILE B 1 313 ? 20.375 -15.055 -5.242 1 96.31 313 ILE B C 1
ATOM 5325 O O . ILE B 1 313 ? 21.297 -15.523 -4.559 1 96.31 313 ILE B O 1
ATOM 5329 N N . GLU B 1 314 ? 20.109 -13.773 -5.328 1 95.44 314 GLU B N 1
ATOM 5330 C CA . GLU B 1 314 ? 20.922 -12.789 -4.613 1 95.44 314 GLU B CA 1
ATOM 5331 C C . GLU B 1 314 ? 20.859 -13.016 -3.107 1 95.44 314 GLU B C 1
ATOM 5333 O O . GLU B 1 314 ? 21.875 -12.914 -2.416 1 95.44 314 GLU B O 1
ATOM 5338 N N . LYS B 1 315 ? 19.703 -13.227 -2.633 1 93.75 315 LYS B N 1
ATOM 5339 C CA . LYS B 1 315 ? 19.516 -13.422 -1.2 1 93.75 315 LYS B CA 1
ATOM 5340 C C . LYS B 1 315 ? 20.312 -14.617 -0.696 1 93.75 315 LYS B C 1
ATOM 5342 O O . LYS B 1 315 ? 20.859 -14.578 0.406 1 93.75 315 LYS B O 1
ATOM 5347 N N . HIS B 1 316 ? 20.422 -15.68 -1.468 1 95.31 316 HIS B N 1
ATOM 5348 C CA . HIS B 1 316 ? 21.062 -16.922 -1.035 1 95.31 316 HIS B CA 1
ATOM 5349 C C . HIS B 1 316 ? 22.547 -16.906 -1.349 1 95.31 316 HIS B C 1
ATOM 5351 O O . HIS B 1 316 ? 23.359 -17.297 -0.511 1 95.31 316 HIS B O 1
ATOM 5357 N N . PHE B 1 317 ? 22.969 -16.422 -2.543 1 96.31 317 PHE B N 1
ATOM 5358 C CA . PHE B 1 317 ? 24.328 -16.578 -3.025 1 96.31 317 PHE B CA 1
ATOM 5359 C C . PHE B 1 317 ? 25.078 -15.25 -2.973 1 96.31 317 PHE B C 1
ATOM 5361 O O . PHE B 1 317 ? 26.312 -15.211 -3.125 1 96.31 317 PHE B O 1
ATOM 5368 N N . GLY B 1 318 ? 24.359 -14.148 -2.736 1 94.31 318 GLY B N 1
ATOM 5369 C CA . GLY B 1 318 ? 24.969 -12.836 -2.84 1 94.31 318 GLY B CA 1
ATOM 5370 C C . GLY B 1 318 ? 24.844 -12.227 -4.227 1 94.31 318 GLY B C 1
ATOM 5371 O O . GLY B 1 318 ? 24.562 -12.93 -5.195 1 94.31 318 GLY B O 1
ATOM 5372 N N . GLU B 1 319 ? 25.031 -10.992 -4.34 1 93.12 319 GLU B N 1
ATOM 5373 C CA . GLU B 1 319 ? 24.828 -10.242 -5.574 1 93.12 319 GLU B CA 1
ATOM 5374 C C . GLU B 1 319 ? 25.953 -10.531 -6.578 1 93.12 319 GLU B C 1
ATOM 5376 O O . GLU B 1 319 ? 25.75 -10.406 -7.789 1 93.12 319 GLU B O 1
ATOM 5381 N N . GLY B 1 320 ? 27.016 -10.922 -6.188 1 94.06 320 GLY B N 1
ATOM 5382 C CA . GLY B 1 320 ? 28.234 -11.008 -6.98 1 94.06 320 GLY B CA 1
ATOM 5383 C C . GLY B 1 320 ? 28.156 -12.055 -8.078 1 94.06 320 GLY B C 1
ATOM 5384 O O . GLY B 1 320 ? 28.828 -11.945 -9.094 1 94.06 320 GLY B O 1
ATOM 5385 N N . ILE B 1 321 ? 27.344 -13.055 -7.977 1 96 321 ILE B N 1
ATOM 5386 C CA . ILE B 1 321 ? 27.391 -14.156 -8.93 1 96 321 ILE B CA 1
ATOM 5387 C C . ILE B 1 321 ? 26.266 -14 -9.961 1 96 321 ILE B C 1
ATOM 5389 O O . ILE B 1 321 ? 26.234 -14.719 -10.961 1 96 321 ILE B O 1
ATOM 5393 N N . VAL B 1 322 ? 25.312 -13.109 -9.836 1 97 322 VAL B N 1
ATOM 5394 C CA . VAL B 1 322 ? 24.062 -13.031 -10.586 1 97 322 VAL B CA 1
ATOM 5395 C C . VAL B 1 322 ? 24.359 -12.82 -12.07 1 97 322 VAL B C 1
ATOM 5397 O O . VAL B 1 322 ? 23.859 -13.562 -12.922 1 97 322 VAL B O 1
ATOM 5400 N N . ASP B 1 323 ? 25.219 -11.844 -12.383 1 97.19 323 ASP B N 1
ATOM 5401 C CA . ASP B 1 323 ? 25.531 -11.562 -13.781 1 97.19 323 ASP B CA 1
ATOM 5402 C C . ASP B 1 323 ? 26.141 -12.773 -14.461 1 97.19 323 ASP B C 1
ATOM 5404 O O . ASP B 1 323 ? 25.734 -13.148 -15.562 1 97.19 323 ASP B O 1
ATOM 5408 N N . GLU B 1 324 ? 27.094 -13.328 -13.812 1 97.44 324 GLU B N 1
ATOM 5409 C CA . GLU B 1 324 ? 27.781 -14.484 -14.383 1 97.44 324 GLU B CA 1
ATOM 5410 C C . GLU B 1 324 ? 26.828 -15.656 -14.57 1 97.44 324 GLU B C 1
ATOM 5412 O O . GLU B 1 324 ? 26.891 -16.359 -15.586 1 97.44 324 GLU B O 1
ATOM 5417 N N . LEU B 1 325 ? 26 -15.891 -13.625 1 98.12 325 LEU B N 1
ATOM 5418 C CA . LEU B 1 325 ? 25.031 -16.984 -13.68 1 98.12 325 LEU B CA 1
ATOM 5419 C C . LEU B 1 325 ? 24.125 -16.844 -14.898 1 98.12 325 LEU B C 1
ATOM 5421 O O . LEU B 1 325 ? 23.953 -17.812 -15.664 1 98.12 325 LEU B O 1
ATOM 5425 N N . PHE B 1 326 ? 23.594 -15.688 -15.148 1 98.06 326 PHE B N 1
ATOM 5426 C CA . PHE B 1 326 ? 22.625 -15.523 -16.234 1 98.06 326 PHE B CA 1
ATOM 5427 C C . PHE B 1 326 ? 23.328 -15.406 -17.578 1 98.06 326 PHE B C 1
ATOM 5429 O O . PHE B 1 326 ? 22.75 -15.711 -18.625 1 98.06 326 PHE B O 1
ATOM 5436 N N . ASN B 1 327 ? 24.609 -14.953 -17.578 1 97.69 327 ASN B N 1
ATOM 5437 C CA . ASN B 1 327 ? 25.406 -15.07 -18.797 1 97.69 327 ASN B CA 1
ATOM 5438 C C . ASN B 1 327 ? 25.609 -16.531 -19.203 1 97.69 327 ASN B C 1
ATOM 5440 O O . ASN B 1 327 ? 25.469 -16.875 -20.375 1 97.69 327 ASN B O 1
ATOM 5444 N N . ARG B 1 328 ? 25.938 -17.359 -18.25 1 97.5 328 ARG B N 1
ATOM 5445 C CA . ARG B 1 328 ? 26.109 -18.781 -18.516 1 97.5 328 ARG B CA 1
ATOM 5446 C C . ARG B 1 328 ? 24.797 -19.406 -18.969 1 97.5 328 ARG B C 1
ATOM 5448 O O . ARG B 1 328 ? 24.781 -20.266 -19.859 1 97.5 328 ARG B O 1
ATOM 5455 N N . LEU B 1 329 ? 23.688 -19.016 -18.328 1 98.06 329 LEU B N 1
ATOM 5456 C CA . LEU B 1 329 ? 22.375 -19.531 -18.734 1 98.06 329 LEU B CA 1
ATOM 5457 C C . LEU B 1 329 ? 22.078 -19.188 -20.188 1 98.06 329 LEU B C 1
ATOM 5459 O O . LEU B 1 329 ? 21.562 -20.016 -20.938 1 98.06 329 LEU B O 1
ATOM 5463 N N . ALA B 1 330 ? 22.375 -17.953 -20.547 1 98 330 ALA B N 1
ATOM 5464 C CA . ALA B 1 330 ? 22.141 -17.516 -21.922 1 98 330 ALA B CA 1
ATOM 5465 C C . ALA B 1 330 ? 22.891 -18.406 -22.906 1 98 330 ALA B C 1
ATOM 5467 O O . ALA B 1 330 ? 22.344 -18.781 -23.953 1 98 330 ALA B O 1
ATOM 5468 N N . GLU B 1 331 ? 24.109 -18.734 -22.594 1 97.62 331 GLU B N 1
ATOM 5469 C CA . GLU B 1 331 ? 24.906 -19.594 -23.453 1 97.62 331 GLU B CA 1
ATOM 5470 C C . GLU B 1 331 ? 24.312 -20.984 -23.547 1 97.62 331 GLU B C 1
ATOM 5472 O O . GLU B 1 331 ? 24.266 -21.578 -24.641 1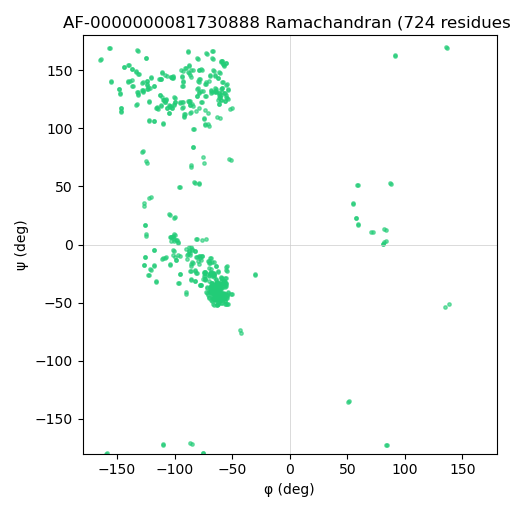 97.62 331 GLU B O 1
ATOM 5477 N N . LYS B 1 332 ? 23.891 -21.484 -22.484 1 96.44 332 LYS B N 1
ATOM 5478 C CA . LYS B 1 332 ? 23.312 -22.812 -22.484 1 96.44 332 LYS B CA 1
ATOM 5479 C C . LYS B 1 332 ? 21.984 -22.844 -23.234 1 96.44 332 LYS B C 1
ATOM 5481 O O . LYS B 1 332 ? 21.672 -23.828 -23.922 1 96.44 332 LYS B O 1
ATOM 5486 N N . VAL B 1 333 ? 21.188 -21.812 -23.094 1 95.75 333 VAL B N 1
ATOM 5487 C CA . VAL B 1 333 ? 19.922 -21.719 -23.797 1 95.75 333 VAL B CA 1
ATOM 5488 C C . VAL B 1 333 ? 20.156 -21.672 -25.297 1 95.75 333 VAL B C 1
ATOM 5490 O O . VAL B 1 333 ? 19.391 -22.266 -26.078 1 95.75 333 VAL B O 1
ATOM 5493 N N . LYS B 1 334 ? 21.219 -21 -25.719 1 95.94 334 LYS B N 1
ATOM 5494 C CA . LYS B 1 334 ? 21.578 -20.953 -27.141 1 95.94 334 LYS B CA 1
ATOM 5495 C C . LYS B 1 334 ? 21.859 -22.359 -27.656 1 95.94 334 LYS B C 1
ATOM 5497 O O . LYS B 1 334 ? 21.562 -22.672 -28.828 1 95.94 334 LYS B O 1
ATOM 5502 N N . GLU B 1 335 ? 22.422 -23.125 -26.797 1 94.12 335 GLU B N 1
ATOM 5503 C CA . GLU B 1 335 ? 22.766 -24.5 -27.172 1 94.12 335 GLU B CA 1
ATOM 5504 C C . GLU B 1 335 ? 21.531 -25.391 -27.219 1 94.12 335 GLU B C 1
ATOM 5506 O O . GLU B 1 335 ? 21.5 -26.375 -27.953 1 94.12 335 GLU B O 1
ATOM 5511 N N . PHE B 1 336 ? 20.594 -25.047 -26.422 1 89.38 336 PHE B N 1
ATOM 5512 C CA . PHE B 1 336 ? 19.359 -25.812 -26.344 1 89.38 336 PHE B CA 1
ATOM 5513 C C . PHE B 1 336 ? 18.156 -24.922 -26.578 1 89.38 336 PHE B C 1
ATOM 5515 O O . PHE B 1 336 ? 17.297 -24.781 -25.703 1 89.38 336 PHE B O 1
ATOM 5522 N N . PRO B 1 337 ? 17.922 -24.469 -27.75 1 88.56 337 PRO B N 1
ATOM 5523 C CA . PRO B 1 337 ? 16.891 -23.453 -28.016 1 88.56 337 PRO B CA 1
ATOM 5524 C C . PRO B 1 337 ? 15.469 -24 -27.859 1 88.56 337 PRO B C 1
ATOM 5526 O O . PRO B 1 337 ? 14.516 -23.219 -27.75 1 88.56 337 PRO B O 1
ATOM 5529 N N . ASP B 1 338 ? 15.258 -25.297 -27.797 1 86.12 338 ASP B N 1
ATOM 5530 C CA . ASP B 1 338 ? 13.945 -25.922 -27.688 1 86.12 338 ASP B CA 1
ATOM 5531 C C . ASP B 1 338 ? 13.266 -25.547 -26.359 1 86.12 338 ASP B C 1
ATOM 5533 O O . ASP B 1 338 ? 12.047 -25.625 -26.25 1 86.12 338 ASP B O 1
ATOM 5537 N N . ILE B 1 339 ? 14.047 -25.094 -25.453 1 87.5 339 ILE B N 1
ATOM 5538 C CA . ILE B 1 339 ? 13.5 -24.734 -24.156 1 87.5 339 ILE B CA 1
ATOM 5539 C C . ILE B 1 339 ? 12.641 -23.469 -24.297 1 87.5 339 ILE B C 1
ATOM 5541 O O . ILE B 1 339 ? 11.797 -23.203 -23.438 1 87.5 339 ILE B O 1
ATOM 5545 N N . MET B 1 340 ? 12.859 -22.75 -25.344 1 89.31 340 MET B N 1
ATOM 5546 C CA . MET B 1 340 ? 12.102 -21.516 -25.562 1 89.31 340 MET B CA 1
ATOM 5547 C C . MET B 1 340 ? 10.922 -21.766 -26.5 1 89.31 340 MET B C 1
ATOM 5549 O O . MET B 1 340 ? 10.102 -20.891 -26.719 1 89.31 340 MET B O 1
ATOM 5553 N N . ASN B 1 341 ? 10.906 -22.953 -27.078 1 85.75 341 ASN B N 1
ATOM 5554 C CA . ASN B 1 341 ? 9.891 -23.281 -28.062 1 85.75 341 ASN B CA 1
ATOM 5555 C C . ASN B 1 341 ? 8.531 -23.531 -27.422 1 85.75 341 ASN B C 1
ATOM 5557 O O . ASN B 1 341 ? 8.305 -24.594 -26.828 1 85.75 341 ASN B O 1
ATOM 5561 N N . THR B 1 342 ? 7.605 -22.672 -27.594 1 80.06 342 THR B N 1
ATOM 5562 C CA . THR B 1 342 ? 6.305 -22.703 -26.922 1 80.06 342 THR B CA 1
ATOM 5563 C C . THR B 1 342 ? 5.453 -23.859 -27.453 1 80.06 342 THR B C 1
ATOM 5565 O O . THR B 1 342 ? 4.496 -24.266 -26.797 1 80.06 342 THR B O 1
ATOM 5568 N N . GLU B 1 343 ? 5.773 -24.422 -28.531 1 79.31 343 GLU B N 1
ATOM 5569 C CA . GLU B 1 343 ? 5.039 -25.547 -29.109 1 79.31 343 GLU B CA 1
ATOM 5570 C C . GLU B 1 343 ? 5.453 -26.859 -28.469 1 79.31 343 GLU B C 1
ATOM 5572 O O . GLU B 1 343 ? 4.684 -27.828 -28.453 1 79.31 343 GLU B O 1
ATOM 5577 N N . LYS B 1 344 ? 6.598 -26.781 -27.938 1 78.81 344 LYS B N 1
ATOM 5578 C CA . LYS B 1 344 ? 7.145 -28.016 -27.391 1 78.81 344 LYS B CA 1
ATOM 5579 C C . LYS B 1 344 ? 7.055 -28.031 -25.875 1 78.81 344 LYS B C 1
ATOM 5581 O O . LYS B 1 344 ? 7.125 -29.109 -25.25 1 78.81 344 LYS B O 1
ATOM 5586 N N . LEU B 1 345 ? 6.875 -26.922 -25.359 1 82.56 345 LEU B N 1
ATOM 5587 C CA . LEU B 1 345 ? 6.871 -26.812 -23.906 1 82.56 345 LEU B CA 1
ATOM 5588 C C . LEU B 1 345 ? 5.598 -27.406 -23.312 1 82.56 345 LEU B C 1
ATOM 5590 O O . LEU B 1 345 ? 4.496 -27.094 -23.766 1 82.56 345 LEU B O 1
ATOM 5594 N N . LYS B 1 346 ? 5.688 -28.312 -22.344 1 84.06 346 LYS B N 1
ATOM 5595 C CA . LYS B 1 346 ? 4.57 -28.906 -21.625 1 84.06 346 LYS B CA 1
ATOM 5596 C C . LYS B 1 346 ? 4.039 -27.969 -20.547 1 84.06 346 LYS B C 1
ATOM 5598 O O . LYS B 1 346 ? 3.994 -28.312 -19.359 1 84.06 346 LYS B O 1
ATOM 5603 N N . LEU B 1 347 ? 3.754 -26.828 -20.938 1 88.12 347 LEU B N 1
ATOM 5604 C CA . LEU B 1 347 ? 3.211 -25.797 -20.062 1 88.12 347 LEU B CA 1
ATOM 5605 C C . LEU B 1 347 ? 1.932 -25.203 -20.656 1 88.12 347 LEU B C 1
ATOM 5607 O O . LEU B 1 347 ? 1.84 -24.984 -21.859 1 88.12 347 LEU B O 1
ATOM 5611 N N . ALA B 1 348 ? 0.918 -25.094 -19.906 1 90.94 348 ALA B N 1
ATOM 5612 C CA . ALA B 1 348 ? -0.343 -24.453 -20.266 1 90.94 348 ALA B CA 1
ATOM 5613 C C . ALA B 1 348 ? -0.803 -23.5 -19.156 1 90.94 348 ALA B C 1
ATOM 5615 O O . ALA B 1 348 ? -0.17 -23.406 -18.109 1 90.94 348 ALA B O 1
ATOM 5616 N N . VAL B 1 349 ? -1.742 -22.719 -19.5 1 93.62 349 VAL B N 1
ATOM 5617 C CA . VAL B 1 349 ? -2.396 -21.891 -18.5 1 93.62 349 VAL B CA 1
ATOM 5618 C C . VAL B 1 349 ? -3.838 -22.344 -18.297 1 93.62 349 VAL B C 1
ATOM 5620 O O . VAL B 1 349 ? -4.602 -22.438 -19.266 1 93.62 349 VAL B O 1
ATOM 5623 N N . LEU B 1 350 ? -4.16 -22.734 -17.094 1 95.5 350 LEU B N 1
ATOM 5624 C CA . LEU B 1 350 ? -5.535 -23.078 -16.75 1 95.5 350 LEU B CA 1
ATOM 5625 C C . LEU B 1 350 ? -6.324 -21.844 -16.344 1 95.5 350 LEU B C 1
ATOM 5627 O O . LEU B 1 350 ? -5.988 -21.188 -15.352 1 95.5 350 LEU B O 1
ATOM 5631 N N . PHE B 1 351 ? -7.301 -21.484 -17.125 1 96.81 351 PHE B N 1
ATOM 5632 C CA . PHE B 1 351 ? -8.25 -20.438 -16.766 1 96.81 351 PHE B CA 1
ATOM 5633 C C . PHE B 1 351 ? -9.43 -21.016 -16 1 96.81 351 PHE B C 1
ATOM 5635 O O . PHE B 1 351 ? -10.109 -21.922 -16.484 1 96.81 351 PHE B O 1
ATOM 5642 N N . VAL B 1 352 ? -9.688 -20.5 -14.789 1 98.06 352 VAL B N 1
ATOM 5643 C CA . VAL B 1 352 ? -10.75 -21.031 -13.945 1 98.06 352 VAL B CA 1
ATOM 5644 C C . VAL B 1 352 ? -11.594 -19.875 -13.391 1 98.06 352 VAL B C 1
ATOM 5646 O O . VAL B 1 352 ? -11.055 -18.859 -12.961 1 98.06 352 VAL B O 1
ATOM 5649 N N . LEU B 1 353 ? -12.875 -19.984 -13.5 1 98.56 353 LEU B N 1
ATOM 5650 C CA . LEU B 1 353 ? -13.805 -19.125 -12.781 1 98.56 353 LEU B CA 1
ATOM 5651 C C . LEU B 1 353 ? -14.484 -19.891 -11.648 1 98.56 353 LEU B C 1
ATOM 5653 O O . LEU B 1 353 ? -15.172 -20.891 -11.891 1 98.56 353 LEU B O 1
ATOM 5657 N N . LEU B 1 354 ? -14.25 -19.453 -10.445 1 98.62 354 LEU B N 1
ATOM 5658 C CA . LEU B 1 354 ? -14.906 -20.016 -9.266 1 98.62 354 LEU B CA 1
ATOM 5659 C C . LEU B 1 354 ? -15.938 -19.031 -8.711 1 98.62 354 LEU B C 1
ATOM 5661 O O . LEU B 1 354 ? -15.773 -17.828 -8.82 1 98.62 354 LEU B O 1
ATOM 5665 N N . LYS B 1 355 ? -17.016 -19.562 -8.18 1 98.06 355 LYS B N 1
ATOM 5666 C CA . LYS B 1 355 ? -18.062 -18.781 -7.512 1 98.06 355 LYS B CA 1
ATOM 5667 C C . LYS B 1 355 ? -18.25 -19.25 -6.074 1 98.06 355 LYS B C 1
ATOM 5669 O O . LYS B 1 355 ? -18.453 -20.438 -5.824 1 98.06 355 LYS B O 1
ATOM 5674 N N . SER B 1 356 ? -18.094 -18.281 -5.129 1 97.81 356 SER B N 1
ATOM 5675 C CA . SER B 1 356 ? -18.219 -18.625 -3.711 1 97.81 356 SER B CA 1
ATOM 5676 C C . SER B 1 356 ? -19.625 -19.078 -3.367 1 97.81 356 SER B C 1
ATOM 5678 O O . SER B 1 356 ? -20.609 -18.406 -3.719 1 97.81 356 SER B O 1
ATOM 5680 N N . LYS B 1 357 ? -19.766 -20.188 -2.674 1 94.75 357 LYS B N 1
ATOM 5681 C CA . LYS B 1 357 ? -21.062 -20.688 -2.236 1 94.75 357 LYS B CA 1
ATOM 5682 C C . LYS B 1 357 ? -21.578 -19.906 -1.045 1 94.75 357 LYS B C 1
ATOM 5684 O O . LYS B 1 357 ? -20.797 -19.359 -0.257 1 94.75 357 LYS B O 1
ATOM 5689 N N . PRO B 1 358 ? -22.922 -19.812 -0.946 1 90.12 358 PRO B N 1
ATOM 5690 C CA . PRO B 1 358 ? -23.484 -19.125 0.218 1 90.12 358 PRO B CA 1
ATOM 5691 C C . PRO B 1 358 ? -23.062 -19.766 1.541 1 90.12 358 PRO B C 1
ATOM 5693 O O . PRO B 1 358 ? -22.984 -20.984 1.643 1 90.12 358 PRO B O 1
ATOM 5696 N N . LYS B 1 359 ? -22.625 -19.031 2.414 1 82 359 LYS B N 1
ATOM 5697 C CA . LYS B 1 359 ? -22.156 -19.484 3.723 1 82 359 LYS B CA 1
ATOM 5698 C C . LYS B 1 359 ? -23.328 -19.766 4.66 1 82 359 LYS B C 1
ATOM 5700 O O . LYS B 1 359 ? -24.328 -19.062 4.617 1 82 359 LYS B O 1
ATOM 5705 N N . SER B 1 360 ? -23.5 -21.016 5.105 1 65.62 360 SER B N 1
ATOM 5706 C CA . SER B 1 360 ? -24.578 -21.344 6.043 1 65.62 360 SER B CA 1
ATOM 5707 C C . SER B 1 360 ? -24.406 -20.578 7.355 1 65.62 360 SER B C 1
ATOM 5709 O O . SER B 1 360 ? -23.297 -20.234 7.75 1 65.62 360 SER B O 1
ATOM 5711 N N . ASN B 1 361 ? -25.422 -19.859 7.871 1 56.81 361 ASN B N 1
ATOM 5712 C CA . ASN B 1 361 ? -25.438 -19.188 9.172 1 56.81 361 ASN B CA 1
ATOM 5713 C C . ASN B 1 361 ? -24.578 -19.922 10.195 1 56.81 361 ASN B C 1
ATOM 5715 O O . ASN B 1 361 ? -24.109 -19.328 11.164 1 56.81 361 ASN B O 1
ATOM 5719 N N . ASP B 1 362 ? -24.359 -21.203 10.07 1 49.62 362 ASP B N 1
ATOM 5720 C CA . ASP B 1 362 ? -23.703 -22.031 11.078 1 49.62 362 ASP B CA 1
ATOM 5721 C C . ASP B 1 362 ? -22.188 -21.984 10.922 1 49.62 362 ASP B C 1
ATOM 5723 O O . ASP B 1 362 ? -21.453 -22.594 11.703 1 49.62 362 ASP B O 1
ATOM 5727 N N . SER B 1 363 ? -21.812 -21.359 10.047 1 46.12 363 SER B N 1
ATOM 5728 C CA . SER B 1 363 ? -20.391 -21.531 9.719 1 46.12 363 SER B CA 1
ATOM 5729 C C . SER B 1 363 ? -19.531 -20.547 10.5 1 46.12 363 SER B C 1
ATOM 5731 O O . SER B 1 363 ? -18.312 -20.5 10.312 1 46.12 363 SER B O 1
ATOM 5733 N N . TYR B 1 364 ? -20.156 -19.609 11.086 1 42.66 364 TYR B N 1
ATOM 5734 C CA . TYR B 1 364 ? -19.359 -18.734 11.945 1 42.66 364 TYR B CA 1
ATOM 5735 C C . TYR B 1 364 ? -19.438 -19.203 13.398 1 42.66 364 TYR B C 1
ATOM 5737 O O . TYR B 1 364 ? -20.484 -19.672 13.852 1 42.66 364 TYR B O 1
#

InterPro domains:
  IPR005299 SAM dependent carboxyl methyltransferase [PF03492] (53-355)
  IPR005299 SAM dependent carboxyl methyltransferase [PTHR31009] (9-334)
  IPR029063 S-adenosyl-L-methionine-dependent methyltransferase superfamily [G3DSA:3.40.50.150] (20-290)
  IPR029063 S-adenosyl-L-methionine-dependent methyltransferase superfamily [SSF53335] (5-355)
  IPR042086 Methyltransferase, alpha-helical capping domain [G3DSA:1.10.1200.270] (7-335)